Protein AF-A0A9R1K024-F1 (afdb_monomer)

Mean predicted aligned error: 16.35 Å

Sequence (386 aa):
MDSRNSWPEVKRINNYAAFSGCLAMVIRGLGYLVVTWSTVVLLGGFVSLLQKKDFFALTIITFIQIAGVVDNLAGDKWNSAARSASGLNAVAAVFARNRQDSATPSANILRLVVSVKQILGWIVSLLQQAVYIALFLFGAFYVILWGLYSAAGISLLRLKRHDYGDADGDPSKANMNLALDVLYKIVVVQCAILLYRRIINALVEKRLVTEVAEAYGFKGPTVTLVEDYMKETRRGCAKNPSFAKGRNLVTYAVDLMGPDKSPADYASGLTILSTIFGPLCRVKVKPSKFQEQRGIIRYLILYAPSSHIFRLLLVLSNPRSSPYGSERPETQIITSQLRETRKHAANMVLHLADGVSVEQLPQVIQCISSLISTFKEHQRFFFHTQ

pLDDT: mean 70.22, std 18.34, range [30.16, 95.06]

Organism: Triticum aestivum (NCBI:txid4565)

Secondary structure (DSSP, 8-state):
--GGGG-HHIIIIIHHHHHHHHHHHHHHHHHHHHHHHHHHHHHTTGGGTS-HHHHHHHHHHHHHHHHHHHHHHHTTTHHHHHHHHHHHHHHHHHHHHTTSS---SHHHHHHHHHHHHHHHHHHHHHHHHHHHHHHHHHHHHHHHHHHHHHHHHHHHHHHHH--S---SS-HHHHHHHHHHHHHHHHHHHHHHHHHHHHHHHHHHHHHHHHHHHHHHT--GGGHHHHHHHHHHHHHHHHH-GGGGTT--HHHHHHHHTSTTS-HHHHHHHHHHHHHHH--S--------HHHHHHHHHHHHHHSSTT-HHHHHHHHHH-TT--SS-S--S-TTHHHHHHHHHHHHHHHHHHHHGGG--TTTHHHHHHHHHHHHHHHHHHHHHHHT--

Radius of gyration: 31.65 Å; Cα contacts (8 Å, |Δi|>4): 273; chains: 1; bounding box: 96×39×99 Å

Solvent-accessible surface area (backbone atoms only — not comparable to full-atom values): 21482 Å² total; per-residue (Å²): 130,70,78,73,66,71,40,62,50,38,61,46,47,32,49,48,20,22,50,58,6,48,53,45,47,51,44,50,52,46,37,52,49,43,45,51,49,51,46,50,50,57,72,67,68,38,57,86,68,47,43,75,70,54,52,50,52,52,50,54,41,43,51,40,38,51,50,60,60,45,51,79,69,38,75,80,47,54,76,55,56,61,53,53,58,58,55,54,53,54,54,53,53,56,58,59,60,72,65,73,84,75,89,60,77,80,54,48,61,56,47,49,53,52,49,52,53,50,51,52,51,50,52,53,50,50,52,51,51,49,50,53,50,50,52,49,52,53,53,49,50,48,42,70,73,42,29,64,59,51,43,34,50,52,26,52,53,50,68,70,63,69,80,61,65,86,61,86,77,46,68,71,52,48,53,48,48,52,52,51,52,54,42,32,50,51,50,42,52,39,43,50,53,52,49,51,52,53,51,48,54,74,66,44,49,65,52,48,36,51,57,38,22,57,75,49,62,45,58,78,79,55,35,52,60,48,45,51,50,46,52,52,44,30,56,44,4,48,77,39,37,70,57,33,65,90,52,45,73,64,57,49,20,53,60,27,54,38,96,90,46,52,75,66,41,29,53,49,13,51,52,49,47,50,42,67,69,42,76,89,70,87,68,95,62,85,85,50,86,61,55,64,49,48,52,52,53,51,45,64,62,60,63,42,92,78,41,69,62,60,56,48,39,48,44,50,28,24,91,86,52,60,94,62,73,95,80,78,94,71,70,63,69,56,52,51,53,51,47,54,52,27,54,52,32,36,54,48,52,66,71,46,57,87,64,58,58,81,88,53,47,64,61,53,52,52,31,54,50,54,46,55,51,54,51,53,53,49,52,53,58,61,67,71,73,112

Structure (mmCIF, N/CA/C/O backbone):
data_AF-A0A9R1K024-F1
#
_entry.id   AF-A0A9R1K024-F1
#
loop_
_atom_site.group_PDB
_atom_site.id
_atom_site.type_symbol
_atom_site.label_atom_id
_atom_site.label_alt_id
_atom_site.label_comp_id
_atom_site.label_asym_id
_atom_site.label_entity_id
_atom_site.label_seq_id
_atom_site.pdbx_PDB_ins_code
_atom_site.Cartn_x
_atom_site.Cartn_y
_atom_site.Cartn_z
_atom_site.occupancy
_atom_site.B_iso_or_equiv
_atom_site.auth_seq_id
_atom_site.auth_comp_id
_atom_site.auth_asym_id
_atom_site.auth_atom_id
_atom_site.pdbx_PDB_model_num
ATOM 1 N N . MET A 1 1 ? -27.510 -17.975 3.822 1.00 35.00 1 MET A N 1
ATOM 2 C CA . MET A 1 1 ? -26.723 -16.774 3.460 1.00 35.00 1 MET A CA 1
ATOM 3 C C . MET A 1 1 ? -25.984 -16.310 4.705 1.00 35.00 1 MET A C 1
ATOM 5 O O . MET A 1 1 ? -26.636 -16.081 5.712 1.00 35.00 1 MET A O 1
ATOM 9 N N . ASP A 1 2 ? -24.651 -16.277 4.674 1.00 45.34 2 ASP A N 1
ATOM 10 C CA . ASP A 1 2 ? -23.803 -16.012 5.847 1.00 45.34 2 ASP A CA 1
ATOM 11 C C . ASP A 1 2 ? -24.012 -14.565 6.345 1.00 45.34 2 ASP A C 1
ATOM 13 O O . ASP A 1 2 ? -23.659 -13.605 5.655 1.00 45.34 2 ASP A O 1
ATOM 17 N N . SER A 1 3 ? -24.627 -14.397 7.522 1.00 54.44 3 SER A N 1
ATOM 18 C CA . SER A 1 3 ? -24.975 -13.096 8.129 1.00 54.44 3 SER A CA 1
ATOM 19 C C . SER A 1 3 ? -23.756 -12.199 8.393 1.00 54.44 3 SER A C 1
ATOM 21 O O . SER A 1 3 ? -23.897 -11.001 8.626 1.00 54.44 3 SER A O 1
ATOM 23 N N . ARG A 1 4 ? -22.541 -12.755 8.304 1.00 52.28 4 ARG A N 1
ATOM 24 C CA . ARG A 1 4 ? -21.266 -12.031 8.411 1.00 52.28 4 ARG A CA 1
ATOM 25 C C . ARG A 1 4 ? -20.950 -11.154 7.194 1.00 52.28 4 ARG A C 1
ATOM 27 O O . ARG A 1 4 ? -20.269 -10.144 7.336 1.00 52.28 4 ARG A O 1
ATOM 34 N N . ASN A 1 5 ? -21.484 -11.473 6.013 1.00 59.19 5 ASN A N 1
ATOM 35 C CA . ASN A 1 5 ? -21.229 -10.701 4.785 1.00 59.19 5 ASN A CA 1
ATOM 36 C C . ASN A 1 5 ? -22.064 -9.414 4.682 1.00 59.19 5 ASN A C 1
ATOM 38 O O . ASN A 1 5 ? -21.904 -8.645 3.733 1.00 59.19 5 ASN A O 1
ATOM 42 N N . SER A 1 6 ? -22.979 -9.173 5.625 1.00 68.25 6 SER A N 1
ATOM 43 C CA . SER A 1 6 ? -23.885 -8.025 5.579 1.00 68.25 6 SER A CA 1
ATOM 44 C C . SER A 1 6 ? -23.377 -6.794 6.332 1.00 68.25 6 SER A C 1
ATOM 46 O O . SER A 1 6 ? -24.047 -5.763 6.303 1.00 68.25 6 SER A O 1
ATOM 48 N N . TRP A 1 7 ? -22.233 -6.888 7.016 1.00 81.69 7 TRP A N 1
ATOM 49 C CA . TRP A 1 7 ? -21.731 -5.821 7.880 1.00 81.69 7 TRP A CA 1
ATOM 50 C C . TRP A 1 7 ? -21.220 -4.635 7.035 1.00 81.69 7 TRP A C 1
ATOM 52 O O . TRP A 1 7 ? -20.558 -4.869 6.014 1.00 81.69 7 TRP A O 1
ATOM 62 N N . PRO A 1 8 ? -21.510 -3.371 7.414 1.00 85.25 8 PRO A N 1
ATOM 63 C CA . PRO A 1 8 ? -21.099 -2.177 6.671 1.00 85.25 8 PRO A CA 1
ATOM 64 C C . PRO A 1 8 ? -19.617 -2.153 6.295 1.00 85.25 8 PRO A C 1
ATOM 66 O O . PRO A 1 8 ? -19.281 -1.920 5.134 1.00 85.25 8 PRO A O 1
ATOM 69 N N . GLU A 1 9 ? -18.731 -2.431 7.250 1.00 88.06 9 GLU A N 1
ATOM 70 C CA . GLU A 1 9 ? -17.287 -2.435 7.044 1.00 88.06 9 GLU A CA 1
ATOM 71 C C . GLU A 1 9 ? -16.840 -3.593 6.152 1.00 88.06 9 GLU A C 1
ATOM 73 O O . GLU A 1 9 ? -15.965 -3.406 5.313 1.00 88.06 9 GLU A O 1
ATOM 78 N N . VAL A 1 10 ? -17.488 -4.758 6.248 1.00 89.06 10 VAL A N 1
ATOM 79 C CA . VAL A 1 10 ? -17.161 -5.913 5.402 1.00 89.06 10 VAL A CA 1
ATOM 80 C C . VAL A 1 10 ? -17.541 -5.609 3.954 1.00 89.06 10 VAL A C 1
ATOM 82 O O . VAL A 1 10 ? -16.735 -5.774 3.038 1.00 89.06 10 VAL A O 1
ATOM 85 N N . LYS A 1 11 ? -18.755 -5.086 3.742 1.00 88.81 11 LYS A N 1
ATOM 86 C CA . LYS A 1 11 ? -19.269 -4.769 2.407 1.00 88.81 11 LYS A CA 1
ATOM 87 C C . LYS A 1 11 ? -18.516 -3.616 1.742 1.00 88.81 11 LYS A C 1
ATOM 89 O O . LYS A 1 11 ? -18.334 -3.652 0.525 1.00 88.81 11 LYS A O 1
ATOM 94 N N . ARG A 1 12 ? -18.124 -2.600 2.518 1.00 90.31 12 ARG A N 1
ATOM 95 C CA . ARG A 1 12 ? -17.487 -1.372 2.022 1.00 90.31 12 ARG A CA 1
ATOM 96 C C . ARG A 1 12 ? -15.967 -1.419 2.155 1.00 90.31 12 ARG A C 1
ATOM 98 O O . ARG A 1 12 ? -15.281 -1.557 1.148 1.00 90.31 12 ARG A O 1
ATOM 105 N N . ILE A 1 13 ? -15.448 -1.327 3.379 1.00 94.31 13 ILE A N 1
ATOM 106 C CA . ILE A 1 13 ? -14.010 -1.199 3.659 1.00 94.31 13 ILE A CA 1
ATOM 107 C C . ILE A 1 13 ? -13.247 -2.454 3.229 1.00 94.31 13 ILE A C 1
ATOM 109 O O . ILE A 1 13 ? -12.270 -2.337 2.496 1.00 94.31 13 ILE A O 1
ATOM 113 N N . ASN A 1 14 ? -13.689 -3.650 3.620 1.00 93.75 14 ASN A N 1
ATOM 114 C CA . ASN A 1 14 ? -12.906 -4.873 3.410 1.00 93.75 14 ASN A CA 1
ATOM 115 C C . ASN A 1 14 ? -12.879 -5.292 1.945 1.00 93.75 14 ASN A C 1
ATOM 117 O O . ASN A 1 14 ? -11.811 -5.599 1.422 1.00 93.75 14 ASN A O 1
ATOM 121 N N . ASN A 1 15 ? -14.026 -5.247 1.263 1.00 92.62 15 ASN A N 1
ATOM 122 C CA . ASN A 1 15 ? -14.085 -5.500 -0.177 1.00 92.62 15 ASN A CA 1
ATOM 123 C C . ASN A 1 15 ? -13.234 -4.495 -0.962 1.00 92.62 15 ASN A C 1
ATOM 125 O O . ASN A 1 15 ? -12.497 -4.885 -1.868 1.00 92.62 15 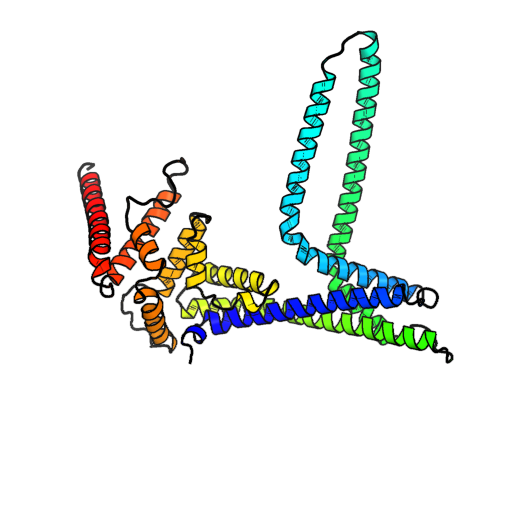ASN A O 1
ATOM 129 N N . TYR A 1 16 ? -13.283 -3.211 -0.593 1.00 93.69 16 TYR A N 1
ATOM 130 C CA . TYR A 1 16 ? -12.438 -2.189 -1.204 1.00 93.69 16 TYR A CA 1
ATOM 131 C C . TYR A 1 16 ? -10.947 -2.428 -0.933 1.00 93.69 16 TYR A C 1
ATOM 133 O O . TYR A 1 16 ? -10.127 -2.356 -1.850 1.00 93.69 16 TYR A O 1
ATOM 141 N N . ALA A 1 17 ? -10.581 -2.739 0.311 1.00 94.00 17 ALA A N 1
ATOM 142 C CA . ALA A 1 17 ? -9.210 -3.033 0.704 1.00 94.00 17 ALA A CA 1
ATOM 143 C C . ALA A 1 17 ? -8.669 -4.259 -0.045 1.00 94.00 17 ALA A C 1
ATOM 145 O O . ALA A 1 17 ? -7.552 -4.204 -0.560 1.00 94.00 17 ALA A O 1
ATOM 146 N N . ALA A 1 18 ? -9.473 -5.318 -0.176 1.00 94.06 18 ALA A N 1
ATOM 147 C CA . ALA A 1 18 ? -9.140 -6.508 -0.951 1.00 94.06 18 ALA A CA 1
ATOM 148 C C . ALA A 1 18 ? -8.947 -6.173 -2.436 1.00 94.06 18 ALA A C 1
ATOM 150 O O . ALA A 1 18 ? -7.930 -6.547 -3.014 1.00 94.06 18 ALA A O 1
ATOM 151 N N . PHE A 1 19 ? -9.852 -5.394 -3.038 1.00 93.81 19 PHE A N 1
ATOM 152 C CA . PHE A 1 19 ? -9.721 -4.926 -4.421 1.00 93.81 19 PHE A CA 1
ATOM 153 C C . PHE A 1 19 ? -8.447 -4.092 -4.639 1.00 93.81 19 PHE A C 1
ATOM 155 O O . PHE A 1 19 ? -7.646 -4.393 -5.525 1.00 93.81 19 PHE A O 1
ATOM 162 N N . SER A 1 20 ? -8.203 -3.086 -3.793 1.00 91.44 20 SER A N 1
ATOM 163 C CA . SER A 1 20 ? -6.980 -2.270 -3.829 1.00 91.44 20 SER A CA 1
ATOM 164 C C . SER A 1 20 ? -5.721 -3.116 -3.587 1.00 91.44 20 SER A C 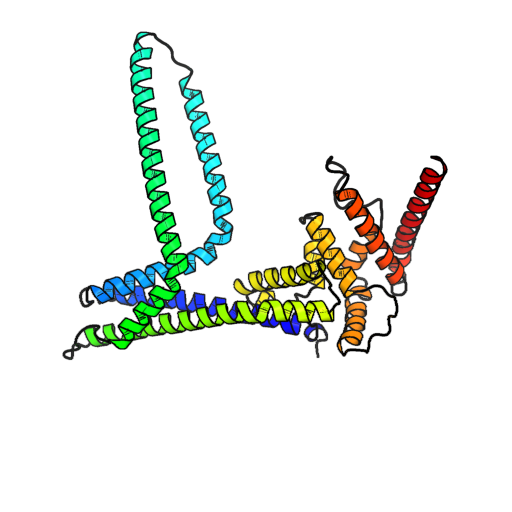1
ATOM 166 O O . SER A 1 20 ? -4.657 -2.817 -4.136 1.00 91.44 20 SER A O 1
ATOM 168 N N . GLY A 1 21 ? -5.834 -4.188 -2.797 1.00 90.94 21 GLY A N 1
ATOM 169 C CA . GLY A 1 21 ? -4.806 -5.209 -2.599 1.00 90.94 21 GLY A CA 1
ATOM 170 C C . GLY A 1 21 ? -4.531 -6.031 -3.858 1.00 90.94 21 GLY A C 1
ATOM 171 O O . GLY A 1 21 ? -3.374 -6.168 -4.250 1.00 90.94 21 GLY A O 1
ATOM 172 N N . CYS A 1 22 ? -5.570 -6.499 -4.555 1.00 92.44 22 CYS A N 1
ATOM 173 C CA . CYS A 1 22 ? -5.443 -7.195 -5.838 1.00 92.44 22 CYS A CA 1
ATOM 174 C C . CYS A 1 22 ? -4.750 -6.320 -6.885 1.00 92.44 22 CYS A C 1
ATOM 176 O O . CYS A 1 22 ? -3.802 -6.775 -7.524 1.00 92.44 22 CYS A O 1
ATOM 178 N N . LEU A 1 23 ? -5.139 -5.044 -6.999 1.00 92.75 23 LEU A N 1
ATOM 179 C CA . LEU A 1 23 ? -4.441 -4.088 -7.865 1.00 92.75 23 LEU A CA 1
ATOM 180 C C . LEU A 1 23 ? -2.954 -3.985 -7.495 1.00 92.75 23 LEU A C 1
ATOM 182 O O . LEU A 1 23 ? -2.104 -3.982 -8.379 1.00 92.75 23 LEU A O 1
ATOM 186 N N . ALA A 1 24 ? -2.621 -3.951 -6.198 1.00 89.81 24 ALA A N 1
ATOM 187 C CA . ALA A 1 24 ? -1.233 -3.951 -5.730 1.00 89.81 24 ALA A CA 1
ATOM 188 C C . ALA A 1 24 ? -0.448 -5.171 -6.223 1.00 89.81 24 ALA A C 1
ATOM 190 O O . ALA A 1 24 ? 0.695 -5.031 -6.651 1.00 89.81 24 ALA A O 1
ATOM 191 N N . MET A 1 25 ? -1.051 -6.360 -6.156 1.00 90.25 25 MET A N 1
ATOM 192 C CA . MET A 1 25 ? -0.411 -7.591 -6.617 1.00 90.25 25 MET A CA 1
ATOM 193 C C . MET A 1 25 ? -0.214 -7.598 -8.129 1.00 90.25 25 MET A C 1
ATOM 195 O O . MET A 1 25 ? 0.881 -7.923 -8.575 1.00 90.25 25 MET A O 1
ATOM 199 N N . VAL A 1 26 ? -1.218 -7.173 -8.904 1.00 91.69 26 VAL A N 1
ATOM 200 C CA . VAL A 1 26 ? -1.102 -7.049 -10.367 1.00 91.69 26 VAL A CA 1
ATOM 201 C C . VAL A 1 26 ? 0.040 -6.106 -10.734 1.00 91.69 26 VAL A C 1
ATOM 203 O O . VAL A 1 26 ? 0.884 -6.457 -11.548 1.00 91.69 26 VAL A O 1
ATOM 206 N N . ILE A 1 27 ? 0.131 -4.946 -10.080 1.00 90.50 27 ILE A N 1
ATOM 207 C CA . ILE A 1 27 ? 1.216 -3.983 -10.305 1.00 90.50 27 ILE A CA 1
ATOM 208 C C . ILE A 1 27 ? 2.592 -4.604 -10.031 1.00 90.50 27 ILE A C 1
ATOM 210 O O . ILE A 1 27 ? 3.523 -4.368 -10.801 1.00 90.50 27 ILE A O 1
ATOM 214 N N . ARG A 1 28 ? 2.740 -5.382 -8.949 1.00 88.94 28 ARG A N 1
ATOM 215 C CA . ARG A 1 28 ? 4.006 -6.069 -8.635 1.00 88.94 28 ARG A CA 1
ATOM 216 C C . ARG A 1 28 ? 4.320 -7.161 -9.650 1.00 88.94 28 ARG A C 1
ATOM 218 O O . ARG A 1 28 ? 5.454 -7.235 -10.103 1.00 88.94 28 ARG A O 1
ATOM 225 N N . GLY A 1 29 ? 3.324 -7.960 -10.032 1.00 91.19 29 GLY A N 1
ATOM 226 C CA . GLY A 1 29 ? 3.456 -8.987 -11.065 1.00 91.19 29 GLY A CA 1
ATOM 227 C C . GLY A 1 29 ? 3.912 -8.401 -12.400 1.00 91.19 29 GLY A C 1
ATOM 228 O O . GLY A 1 29 ? 4.869 -8.896 -12.984 1.00 91.19 29 GLY A O 1
ATOM 229 N N . LEU A 1 30 ? 3.300 -7.293 -12.831 1.00 92.44 30 LEU A N 1
ATOM 230 C CA . LEU A 1 30 ? 3.728 -6.554 -14.020 1.00 92.44 30 LEU A CA 1
ATOM 231 C C . LEU A 1 30 ? 5.144 -5.989 -13.859 1.00 92.44 30 LEU A C 1
ATOM 233 O O . LEU A 1 30 ? 5.918 -6.064 -14.799 1.00 92.44 30 LEU A O 1
ATOM 237 N N . GLY A 1 31 ? 5.517 -5.488 -12.678 1.00 90.56 31 GLY A N 1
ATOM 238 C CA . GLY A 1 31 ? 6.879 -5.008 -12.416 1.00 90.56 31 GLY A CA 1
ATOM 239 C C . GLY A 1 31 ? 7.933 -6.107 -12.562 1.00 90.56 31 GLY A C 1
ATOM 240 O O . GLY A 1 31 ? 8.928 -5.909 -13.256 1.00 90.56 31 GLY A O 1
ATOM 241 N N . TYR A 1 32 ? 7.688 -7.290 -11.988 1.00 91.19 32 TYR A N 1
ATOM 242 C CA . TYR A 1 32 ? 8.544 -8.461 -12.205 1.00 91.19 32 TYR A CA 1
ATOM 243 C C . TYR A 1 32 ? 8.598 -8.849 -13.678 1.00 91.19 32 TYR A C 1
ATOM 245 O O . TYR A 1 32 ? 9.679 -9.092 -14.201 1.00 91.19 32 TYR A O 1
ATOM 253 N N . LEU A 1 33 ? 7.450 -8.838 -14.357 1.00 93.50 33 LEU A N 1
ATOM 254 C CA . LEU A 1 33 ? 7.364 -9.148 -15.776 1.00 93.50 33 LEU A CA 1
ATOM 255 C C . LEU A 1 33 ? 8.201 -8.170 -16.616 1.00 93.50 33 LEU A C 1
ATOM 257 O O . LEU A 1 33 ? 8.952 -8.623 -17.470 1.00 93.50 33 LEU A O 1
ATOM 261 N N . VAL A 1 34 ? 8.148 -6.859 -16.344 1.00 92.88 34 VAL A N 1
ATOM 262 C CA . VAL A 1 34 ? 9.001 -5.858 -17.013 1.00 92.88 34 VAL A CA 1
ATOM 263 C C . VAL A 1 34 ? 10.476 -6.161 -16.777 1.00 92.88 34 VAL A C 1
ATOM 265 O O . VAL A 1 34 ? 11.241 -6.171 -17.733 1.00 92.88 34 VAL A O 1
ATOM 268 N N . VAL A 1 35 ? 10.883 -6.448 -15.536 1.00 91.19 35 VAL A N 1
ATOM 269 C CA . VAL A 1 35 ? 12.283 -6.786 -15.226 1.00 91.19 35 VAL A CA 1
ATOM 270 C C . VAL A 1 35 ? 12.720 -8.044 -15.980 1.00 91.19 35 VAL A C 1
ATOM 272 O O . VAL A 1 35 ? 13.783 -8.045 -16.596 1.00 91.19 35 VAL A O 1
ATOM 275 N N . THR A 1 36 ? 11.894 -9.092 -16.005 1.00 91.44 36 THR A N 1
ATOM 276 C CA . THR A 1 36 ? 12.186 -10.317 -16.758 1.00 91.44 36 THR A CA 1
ATOM 277 C C . THR A 1 36 ? 12.282 -10.044 -18.260 1.00 91.44 36 THR A C 1
ATOM 279 O O . THR A 1 36 ? 13.257 -10.456 -18.885 1.00 91.44 36 THR A O 1
ATOM 282 N N . TRP A 1 37 ? 11.351 -9.293 -18.852 1.00 90.62 37 TRP A N 1
ATOM 283 C CA . TRP A 1 37 ? 11.432 -8.922 -20.270 1.00 90.62 37 TRP A CA 1
ATOM 284 C C . TRP A 1 37 ? 12.666 -8.077 -20.583 1.00 90.62 37 TRP A C 1
ATOM 286 O O . TRP A 1 37 ? 13.338 -8.348 -21.575 1.00 90.62 37 TRP A O 1
ATOM 296 N N . SER A 1 38 ? 13.032 -7.126 -19.719 1.00 90.88 38 SER A N 1
ATOM 297 C CA . SER A 1 38 ? 14.291 -6.385 -19.843 1.00 90.88 38 SER A CA 1
ATOM 298 C C . SER A 1 38 ? 15.492 -7.328 -19.867 1.00 90.88 38 SER A C 1
ATOM 300 O O . SER A 1 38 ? 16.378 -7.164 -20.701 1.00 90.88 38 SER A O 1
ATOM 302 N N . THR A 1 39 ? 15.526 -8.342 -18.994 1.00 90.06 39 THR A N 1
ATOM 303 C CA . THR A 1 39 ? 16.613 -9.333 -19.005 1.00 90.06 39 THR A CA 1
ATOM 304 C C . THR A 1 39 ? 16.611 -10.188 -20.266 1.00 90.06 39 THR A C 1
ATOM 306 O O . THR A 1 39 ? 17.681 -10.430 -20.803 1.00 90.06 39 THR A O 1
ATOM 309 N N . VAL A 1 40 ? 15.449 -10.587 -20.795 1.00 89.56 40 VAL A N 1
ATOM 310 C CA . VAL A 1 40 ? 15.362 -11.316 -22.073 1.00 89.56 40 VAL A CA 1
ATOM 311 C C . VAL A 1 40 ? 15.907 -10.464 -23.217 1.00 89.56 40 VAL A C 1
ATOM 313 O O . VAL A 1 40 ? 16.669 -10.963 -24.037 1.00 89.56 40 VAL A O 1
ATOM 316 N N . VAL A 1 41 ? 15.583 -9.170 -23.249 1.00 88.00 41 VAL A N 1
ATOM 317 C CA . VAL A 1 41 ? 16.097 -8.248 -24.269 1.00 88.00 41 VAL A CA 1
ATOM 318 C C . VAL A 1 41 ? 17.615 -8.059 -24.136 1.00 88.00 41 VAL A C 1
ATOM 320 O O . VAL A 1 41 ? 18.329 -8.072 -25.136 1.00 88.00 41 VAL A O 1
ATOM 323 N N . LEU A 1 42 ? 18.129 -7.923 -22.910 1.00 86.75 42 LEU A N 1
ATOM 324 C CA . LEU A 1 42 ? 19.556 -7.698 -22.664 1.00 86.75 42 LEU A CA 1
ATOM 325 C C . LEU A 1 42 ? 20.418 -8.966 -22.820 1.00 86.75 42 LEU A C 1
ATOM 327 O O . LEU A 1 42 ? 21.527 -8.895 -23.336 1.00 86.75 42 LEU A O 1
ATOM 331 N N . LEU A 1 43 ? 19.942 -10.130 -22.378 1.00 85.12 43 LEU A N 1
ATOM 332 C CA . LEU A 1 43 ? 20.695 -11.389 -22.452 1.00 85.12 43 LEU A CA 1
ATOM 333 C C . LEU A 1 43 ? 20.428 -12.157 -23.751 1.00 85.12 43 LEU A C 1
ATOM 335 O O . LEU A 1 43 ? 21.254 -12.973 -24.147 1.00 85.12 43 LEU A O 1
ATOM 339 N N . GLY A 1 44 ? 19.318 -11.888 -24.441 1.00 78.75 44 GLY A N 1
ATOM 340 C CA . GLY A 1 44 ? 18.920 -12.557 -25.685 1.00 78.75 44 GLY A CA 1
ATOM 341 C C . GLY A 1 44 ? 19.738 -12.170 -26.921 1.00 78.75 44 GLY A C 1
ATOM 342 O O . GLY A 1 44 ? 19.294 -12.412 -28.036 1.00 78.75 44 GLY A O 1
ATOM 343 N N . GLY A 1 45 ? 20.903 -11.540 -26.746 1.00 76.56 45 GLY A N 1
ATOM 344 C CA . GLY A 1 45 ? 21.800 -11.159 -27.842 1.00 76.56 45 GLY A CA 1
ATOM 345 C C . GLY A 1 45 ? 21.403 -9.886 -28.597 1.00 76.56 45 GLY A C 1
ATOM 346 O O . GLY A 1 45 ? 22.113 -9.491 -29.515 1.00 76.56 45 GLY A O 1
ATOM 347 N N . PHE A 1 46 ? 20.326 -9.197 -28.201 1.00 78.31 46 PHE A N 1
ATOM 348 C CA . PHE A 1 46 ? 19.857 -7.982 -28.883 1.00 78.31 46 PHE A CA 1
ATOM 349 C C . PHE A 1 46 ? 20.633 -6.712 -28.506 1.00 78.31 46 PHE A C 1
ATOM 351 O O . PHE A 1 46 ? 20.450 -5.671 -29.130 1.00 78.31 46 PHE A O 1
ATOM 358 N N . VAL A 1 47 ? 21.516 -6.765 -27.504 1.00 81.19 47 VAL A N 1
ATOM 359 C CA . VAL A 1 47 ? 22.272 -5.593 -27.014 1.00 81.19 47 VAL A CA 1
ATOM 360 C C . VAL A 1 47 ? 23.118 -4.940 -28.102 1.00 81.19 47 VAL A C 1
ATOM 362 O O . VAL A 1 47 ? 23.223 -3.719 -28.129 1.00 81.19 47 VAL A O 1
ATOM 365 N N . SER A 1 48 ? 23.684 -5.727 -29.016 1.00 78.88 48 SER A N 1
ATOM 366 C CA . SER A 1 48 ? 24.456 -5.216 -30.154 1.00 78.88 48 SER A CA 1
ATOM 367 C C . SER A 1 48 ? 23.585 -4.588 -31.249 1.00 78.88 48 SER A C 1
ATOM 369 O O . SER A 1 48 ? 24.091 -3.795 -32.039 1.00 78.88 48 SER A O 1
ATOM 371 N N . LEU A 1 49 ? 22.289 -4.918 -31.290 1.00 80.25 49 LEU A N 1
ATOM 372 C CA . LEU A 1 49 ? 21.307 -4.398 -32.250 1.00 80.25 49 LEU A CA 1
ATOM 373 C C . LEU A 1 49 ? 20.536 -3.182 -31.709 1.00 80.25 49 LEU A C 1
ATOM 375 O O . LEU A 1 49 ? 19.969 -2.407 -32.479 1.00 80.25 49 LEU A O 1
ATOM 379 N N . LEU A 1 50 ? 20.524 -3.005 -30.387 1.00 82.19 50 LEU A N 1
ATOM 380 C CA . LEU A 1 50 ? 19.853 -1.914 -29.690 1.00 82.19 50 LEU A CA 1
ATOM 381 C C . LEU A 1 50 ? 20.489 -0.558 -30.008 1.00 82.19 50 LEU A C 1
ATOM 383 O O . LEU A 1 50 ? 21.685 -0.334 -29.815 1.00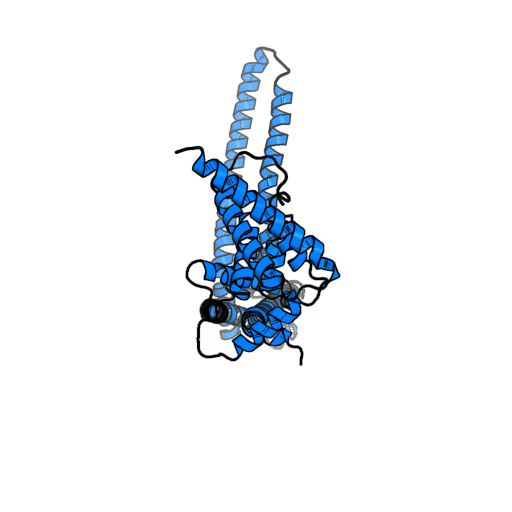 82.19 50 LEU A O 1
ATOM 387 N N . GLN A 1 51 ? 19.662 0.413 -30.395 1.00 84.44 51 GLN A N 1
ATOM 388 C CA . GLN A 1 51 ? 20.124 1.794 -30.497 1.00 84.44 51 GLN A CA 1
ATOM 389 C C . GLN A 1 51 ? 20.439 2.359 -29.104 1.00 84.44 51 GLN A C 1
ATOM 391 O O . GLN A 1 51 ? 19.778 2.048 -28.112 1.00 84.44 51 GLN A O 1
ATOM 396 N N . LYS A 1 52 ? 21.402 3.287 -29.026 1.00 84.81 52 LYS A N 1
ATOM 397 C CA . LYS A 1 52 ? 21.834 3.912 -27.758 1.00 84.81 52 LYS A CA 1
ATOM 398 C C . LYS A 1 52 ? 20.669 4.499 -26.943 1.00 84.81 52 LYS A C 1
ATOM 400 O O . LYS A 1 52 ? 20.660 4.411 -25.717 1.00 84.81 52 LYS A O 1
ATOM 405 N N . LYS A 1 53 ? 19.673 5.077 -27.622 1.00 83.94 53 LYS A N 1
ATOM 406 C CA . LYS A 1 53 ? 18.457 5.637 -27.007 1.00 83.94 53 LYS A CA 1
ATOM 407 C C . LYS A 1 53 ? 17.559 4.564 -26.369 1.00 83.94 53 LYS A C 1
ATOM 409 O O . LYS A 1 53 ? 17.006 4.804 -25.299 1.00 83.94 53 LYS A O 1
ATOM 414 N N . ASP A 1 54 ? 17.448 3.391 -26.989 1.00 85.44 54 ASP A N 1
ATOM 415 C CA . ASP A 1 54 ? 16.640 2.268 -26.504 1.00 85.44 54 ASP A CA 1
ATOM 416 C C . ASP A 1 54 ? 17.289 1.578 -25.320 1.00 85.44 54 ASP A C 1
ATOM 418 O O . ASP A 1 54 ? 16.632 1.314 -24.314 1.00 85.44 54 ASP A O 1
ATOM 422 N N . PHE A 1 55 ? 18.603 1.378 -25.408 1.00 87.38 55 PHE A N 1
ATOM 423 C CA . PHE A 1 55 ? 19.390 0.856 -24.300 1.00 87.38 55 PHE A CA 1
ATOM 424 C C . PHE A 1 55 ? 19.230 1.729 -23.048 1.00 87.38 55 PHE A C 1
ATOM 426 O O . PHE A 1 55 ? 18.980 1.229 -21.948 1.00 87.38 55 PHE A O 1
ATOM 433 N N . PHE A 1 56 ? 19.309 3.053 -23.215 1.00 85.50 56 PHE A N 1
ATOM 434 C CA . PHE A 1 56 ? 19.142 3.994 -22.112 1.00 85.50 56 PHE A CA 1
ATOM 435 C C . PHE A 1 56 ? 17.715 3.986 -21.543 1.00 85.50 56 PHE A C 1
ATOM 437 O O . PHE A 1 56 ? 17.538 3.936 -20.325 1.00 85.50 56 PHE A O 1
ATOM 444 N N . ALA A 1 57 ? 16.695 3.965 -22.409 1.00 87.12 57 ALA A N 1
ATOM 445 C CA . ALA A 1 57 ? 15.295 3.862 -22.000 1.00 87.12 57 ALA A CA 1
ATOM 446 C C . ALA A 1 57 ? 15.029 2.589 -21.181 1.00 87.12 57 ALA A C 1
ATOM 448 O O . ALA A 1 57 ? 14.439 2.655 -20.101 1.00 87.12 57 ALA A O 1
ATOM 449 N N . LEU A 1 58 ? 15.507 1.441 -21.666 1.00 89.44 58 LEU A N 1
ATOM 450 C CA . LEU A 1 58 ? 15.350 0.150 -21.004 1.00 89.44 58 LEU A CA 1
ATOM 451 C C . LEU A 1 58 ? 16.085 0.112 -19.660 1.00 89.44 58 LEU A C 1
ATOM 453 O O . LEU A 1 58 ? 15.531 -0.373 -18.675 1.00 89.44 58 LEU A O 1
ATOM 457 N N . THR A 1 59 ? 17.286 0.692 -19.583 1.00 87.88 59 THR A N 1
ATOM 458 C CA . THR A 1 59 ? 18.055 0.801 -18.333 1.00 87.88 59 THR A CA 1
ATOM 459 C C . THR A 1 59 ? 17.306 1.623 -17.284 1.00 87.88 59 THR A C 1
ATOM 461 O O . THR A 1 59 ? 17.128 1.162 -16.156 1.00 87.88 59 THR A O 1
ATOM 464 N N . ILE A 1 60 ? 16.806 2.808 -17.655 1.00 86.25 60 ILE A N 1
ATOM 465 C CA . ILE A 1 60 ? 16.044 3.675 -16.745 1.00 86.25 60 ILE A CA 1
ATOM 466 C C . ILE A 1 60 ? 14.787 2.968 -16.243 1.00 86.25 60 ILE A C 1
ATOM 468 O O . ILE A 1 60 ? 14.546 2.930 -15.037 1.00 86.25 60 ILE A O 1
ATOM 472 N N . ILE A 1 61 ? 13.998 2.392 -17.154 1.00 88.94 61 ILE A N 1
ATOM 473 C CA . ILE A 1 61 ? 12.769 1.677 -16.796 1.00 88.94 61 ILE A CA 1
ATOM 474 C C . ILE A 1 61 ? 13.098 0.534 -15.838 1.00 88.94 61 ILE A C 1
ATOM 476 O O . ILE A 1 61 ? 12.471 0.419 -14.791 1.00 88.94 61 ILE A O 1
ATOM 480 N N . THR A 1 62 ? 14.113 -0.272 -16.145 1.00 89.44 62 THR A N 1
ATOM 481 C CA . THR A 1 62 ? 14.499 -1.416 -15.309 1.00 89.44 62 THR A CA 1
ATOM 482 C C . THR A 1 62 ? 14.933 -0.968 -13.915 1.00 89.44 62 THR A C 1
ATOM 484 O O . THR A 1 62 ? 14.503 -1.557 -12.926 1.00 89.44 62 THR A O 1
ATOM 487 N N . PHE A 1 63 ? 15.706 0.115 -13.809 1.00 85.62 63 PHE A N 1
ATOM 488 C CA . PHE A 1 63 ? 16.117 0.668 -12.519 1.00 85.62 63 PHE A CA 1
ATOM 489 C C . PHE A 1 63 ? 14.920 1.150 -11.686 1.00 85.62 63 PHE A C 1
ATOM 491 O O . PHE A 1 63 ? 14.815 0.816 -10.506 1.00 85.62 63 PHE A O 1
ATOM 498 N N . ILE A 1 64 ? 13.975 1.866 -12.310 1.00 84.69 64 ILE A N 1
ATOM 499 C CA . ILE A 1 64 ? 12.730 2.314 -11.665 1.00 84.69 64 ILE A CA 1
ATOM 500 C C . ILE A 1 64 ? 11.913 1.114 -11.162 1.00 84.69 64 ILE A C 1
ATOM 502 O O . ILE A 1 64 ? 11.404 1.140 -10.040 1.00 84.69 64 ILE A O 1
ATOM 506 N N . GLN A 1 65 ? 11.798 0.050 -11.963 1.00 86.25 65 GLN A N 1
ATOM 507 C CA . GLN A 1 65 ? 11.045 -1.151 -11.586 1.00 86.25 65 GLN A CA 1
ATOM 508 C C . GLN A 1 65 ? 11.705 -1.900 -10.427 1.00 86.25 65 GLN A C 1
ATOM 510 O O . GLN A 1 65 ? 11.017 -2.285 -9.483 1.00 86.25 65 GLN A O 1
ATOM 515 N N . ILE A 1 66 ? 13.033 -2.059 -10.455 1.00 83.38 66 ILE A N 1
ATOM 516 C CA . ILE A 1 66 ? 13.790 -2.688 -9.365 1.00 83.38 66 ILE A CA 1
ATOM 517 C C . ILE A 1 66 ? 13.605 -1.894 -8.069 1.00 83.38 66 ILE A C 1
ATOM 519 O O . ILE A 1 66 ? 13.280 -2.488 -7.042 1.00 83.38 66 ILE A O 1
ATOM 523 N N . ALA A 1 67 ? 13.727 -0.564 -8.112 1.00 75.62 67 ALA A N 1
ATOM 524 C CA . ALA A 1 67 ? 13.501 0.286 -6.944 1.00 75.62 67 ALA A CA 1
ATOM 525 C C . ALA A 1 67 ? 12.075 0.120 -6.381 1.00 75.62 67 ALA A C 1
ATOM 527 O O . ALA A 1 67 ? 11.907 -0.150 -5.194 1.00 75.62 67 ALA A O 1
ATOM 528 N N . GLY A 1 68 ? 11.045 0.164 -7.235 1.00 69.88 68 GLY A N 1
ATOM 529 C CA . GLY A 1 68 ? 9.651 -0.002 -6.807 1.00 69.88 68 GLY A CA 1
ATOM 530 C C . GLY A 1 68 ? 9.318 -1.397 -6.252 1.00 69.88 68 GLY A C 1
ATOM 531 O O . GLY A 1 68 ? 8.489 -1.533 -5.345 1.00 69.88 68 GLY A O 1
ATOM 532 N N . VAL A 1 69 ? 9.964 -2.450 -6.759 1.00 67.62 69 VAL A N 1
ATOM 533 C CA . VAL A 1 69 ? 9.863 -3.811 -6.207 1.00 67.62 69 VAL A CA 1
ATOM 534 C C . VAL A 1 69 ? 10.535 -3.887 -4.830 1.00 67.62 69 VAL A C 1
ATOM 536 O O . VAL A 1 69 ? 9.957 -4.457 -3.901 1.00 67.62 69 VAL A O 1
ATOM 539 N N . VAL A 1 70 ? 11.711 -3.273 -4.675 1.00 53.25 70 VAL A N 1
ATOM 540 C CA . VAL A 1 70 ? 12.505 -3.292 -3.436 1.00 53.25 70 VAL A CA 1
ATOM 541 C C . VAL A 1 70 ? 11.891 -2.427 -2.330 1.00 53.25 70 VAL A C 1
ATOM 543 O O . VAL A 1 70 ? 11.886 -2.860 -1.180 1.00 53.25 70 VAL A O 1
ATOM 546 N N . ASP A 1 71 ? 11.285 -1.277 -2.632 1.00 56.16 71 ASP A N 1
ATOM 547 C CA . ASP A 1 71 ? 10.626 -0.421 -1.627 1.00 56.16 71 ASP A CA 1
ATOM 548 C C . ASP A 1 71 ? 9.487 -1.144 -0.890 1.00 56.16 71 ASP A C 1
ATOM 550 O O . ASP A 1 71 ? 9.316 -1.003 0.324 1.00 56.16 71 ASP A O 1
ATOM 554 N N . ASN A 1 72 ? 8.749 -2.010 -1.593 1.00 51.69 72 ASN A N 1
ATOM 555 C CA . ASN A 1 72 ? 7.724 -2.868 -0.990 1.00 51.69 72 ASN A CA 1
ATOM 556 C C . ASN A 1 72 ? 8.303 -3.932 -0.034 1.00 51.69 72 ASN A C 1
ATOM 558 O O . ASN A 1 72 ? 7.571 -4.464 0.800 1.00 51.69 72 ASN A O 1
ATOM 562 N N . LEU A 1 73 ? 9.593 -4.250 -0.165 1.00 37.59 73 LEU A N 1
ATOM 563 C CA . LEU A 1 73 ? 10.334 -5.197 0.669 1.00 37.59 73 LEU A CA 1
ATOM 564 C C . 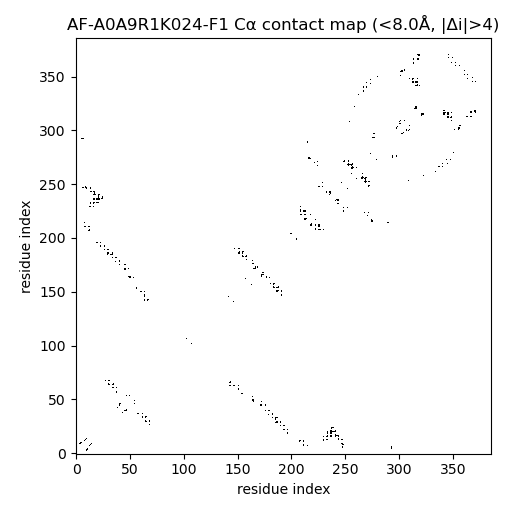LEU A 1 73 ? 11.100 -4.495 1.809 1.00 37.59 73 LEU A C 1
ATOM 566 O O . LEU A 1 73 ? 11.424 -5.123 2.818 1.00 37.59 73 LEU A O 1
ATOM 570 N N . ALA A 1 74 ? 11.410 -3.206 1.644 1.00 40.91 74 ALA A N 1
ATOM 571 C CA . ALA A 1 74 ? 12.329 -2.456 2.496 1.00 40.91 74 ALA A CA 1
ATOM 572 C C . ALA A 1 74 ? 11.651 -1.609 3.586 1.00 40.91 74 ALA A C 1
ATOM 574 O O . ALA A 1 74 ? 12.317 -1.266 4.562 1.00 40.91 74 ALA A O 1
ATOM 575 N N . GLY A 1 75 ? 10.349 -1.307 3.474 1.00 44.72 75 GLY A N 1
ATOM 576 C CA . GLY A 1 75 ? 9.632 -0.439 4.427 1.00 44.72 75 GLY A CA 1
ATOM 577 C C . GLY A 1 75 ? 9.753 -0.856 5.902 1.00 44.72 75 GLY A C 1
ATOM 578 O O . GLY A 1 75 ? 9.904 -0.001 6.768 1.00 44.72 75 GLY A O 1
ATOM 579 N N . ASP A 1 76 ? 9.802 -2.163 6.180 1.00 48.66 76 ASP A N 1
ATOM 580 C CA . ASP A 1 76 ? 9.948 -2.700 7.543 1.00 48.66 76 ASP A CA 1
ATOM 581 C C . ASP A 1 76 ? 11.438 -2.866 7.960 1.00 48.66 76 ASP A C 1
ATOM 583 O O . ASP A 1 76 ? 11.750 -3.050 9.137 1.00 48.66 76 ASP A O 1
ATOM 587 N N . LYS A 1 77 ? 12.388 -2.781 7.010 1.00 47.44 77 LYS A N 1
ATOM 588 C CA . LYS A 1 77 ? 13.820 -3.092 7.211 1.00 47.44 77 LYS A CA 1
ATOM 589 C C . LYS A 1 77 ? 14.689 -1.883 7.572 1.00 47.44 77 LYS A C 1
ATOM 591 O O . LYS A 1 77 ? 15.706 -2.065 8.242 1.00 47.44 77 LYS A O 1
ATOM 596 N N . TRP A 1 78 ? 14.309 -0.654 7.224 1.00 46.47 78 TRP A N 1
ATOM 597 C CA . TRP A 1 78 ? 15.123 0.536 7.541 1.00 46.47 78 TRP A CA 1
ATOM 598 C C . TRP A 1 78 ? 15.281 0.789 9.052 1.00 46.47 78 TRP A C 1
ATOM 600 O O . TRP A 1 78 ? 16.366 1.164 9.498 1.00 46.47 78 TRP A O 1
ATOM 610 N N . ASN A 1 79 ? 14.275 0.448 9.869 1.00 49.66 79 ASN A N 1
ATOM 611 C CA . ASN A 1 79 ? 14.383 0.498 11.338 1.00 49.66 79 ASN A CA 1
ATOM 612 C C . ASN A 1 79 ? 15.440 -0.469 11.907 1.00 49.66 79 ASN A C 1
ATOM 614 O O . ASN A 1 79 ? 15.939 -0.262 13.013 1.00 49.66 79 ASN A O 1
ATOM 618 N N . SER A 1 80 ? 15.800 -1.520 11.163 1.00 47.66 80 SER A N 1
ATOM 619 C CA . SER A 1 80 ? 16.885 -2.436 11.533 1.00 47.66 80 SER A CA 1
ATOM 620 C C . SER A 1 80 ? 18.258 -1.942 11.064 1.00 47.66 80 SER A C 1
ATOM 622 O O . SER A 1 80 ? 19.236 -2.109 11.789 1.00 47.66 80 SER A O 1
ATOM 624 N N . ALA A 1 81 ? 18.330 -1.233 9.929 1.00 45.44 81 ALA A N 1
ATOM 625 C CA . ALA A 1 81 ? 19.558 -0.594 9.450 1.00 45.44 81 ALA A CA 1
ATOM 626 C C . ALA A 1 81 ? 20.037 0.520 10.401 1.00 45.44 81 ALA A C 1
ATOM 628 O O . ALA A 1 81 ? 21.234 0.641 10.656 1.00 45.44 81 ALA A O 1
ATOM 629 N N . ALA A 1 82 ? 19.108 1.252 11.027 1.00 49.44 82 ALA A N 1
ATOM 630 C CA . ALA A 1 82 ? 19.423 2.237 12.064 1.00 49.44 82 ALA A CA 1
ATOM 631 C C . ALA A 1 82 ? 20.112 1.625 13.308 1.00 49.44 82 ALA A C 1
ATOM 633 O O . ALA A 1 82 ? 20.926 2.290 13.945 1.00 49.44 82 ALA A O 1
ATOM 634 N N . ARG A 1 83 ? 19.868 0.341 13.630 1.00 45.19 83 ARG A N 1
ATOM 635 C CA . ARG A 1 83 ? 20.575 -0.363 14.723 1.00 45.19 83 ARG A CA 1
ATOM 636 C C . ARG A 1 83 ? 22.004 -0.762 14.354 1.00 45.19 83 ARG A C 1
ATOM 638 O O . ARG A 1 83 ? 22.829 -0.933 15.242 1.00 45.19 83 ARG A O 1
ATOM 645 N N . SER A 1 84 ? 22.337 -0.859 13.067 1.00 43.94 84 SER A N 1
ATOM 646 C CA . SER A 1 84 ? 23.711 -1.153 12.633 1.00 43.94 84 SER A CA 1
ATOM 647 C C . SER A 1 84 ? 24.693 -0.043 13.033 1.00 43.94 84 SER A C 1
ATOM 649 O O . SER A 1 84 ? 25.867 -0.320 13.277 1.00 43.94 84 SER A O 1
ATOM 651 N N . ALA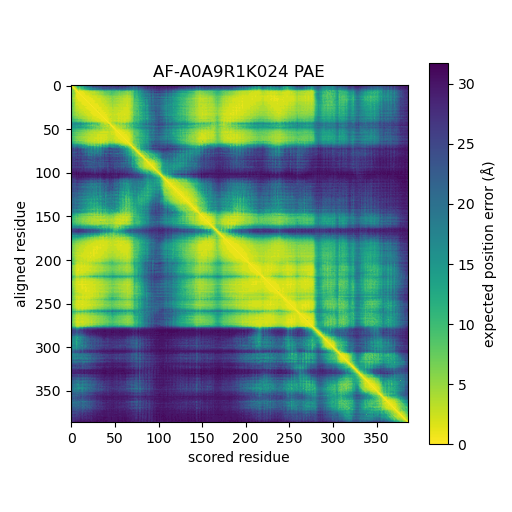 A 1 85 ? 24.216 1.200 13.161 1.00 51.00 85 ALA A N 1
ATOM 652 C CA . ALA A 1 85 ? 25.025 2.327 13.620 1.00 51.00 85 ALA A CA 1
ATOM 653 C C . ALA A 1 85 ? 25.462 2.181 15.093 1.00 51.00 85 ALA A C 1
ATOM 655 O O . ALA A 1 85 ? 26.561 2.606 15.447 1.00 51.00 85 ALA A O 1
ATOM 656 N N . SER A 1 86 ? 24.668 1.514 15.947 1.00 53.34 86 SER A N 1
ATOM 657 C CA . SER A 1 86 ? 25.066 1.258 17.340 1.00 53.34 86 SER A CA 1
ATOM 658 C C . SER A 1 86 ? 26.154 0.184 17.449 1.00 53.34 86 SER A C 1
ATOM 660 O O . SER A 1 86 ? 26.972 0.237 18.365 1.00 53.34 86 SER A O 1
ATOM 662 N N . GLY A 1 87 ? 26.209 -0.761 16.502 1.00 52.69 87 GLY A N 1
ATOM 663 C CA . GLY A 1 87 ? 27.263 -1.779 16.427 1.00 52.69 87 GLY A CA 1
ATOM 664 C C . GLY A 1 87 ? 28.634 -1.198 16.068 1.00 52.69 87 GLY A C 1
ATOM 665 O O . GLY A 1 87 ? 29.643 -1.598 16.643 1.00 52.69 87 GLY A O 1
ATOM 666 N N . LEU A 1 88 ? 28.674 -0.195 15.184 1.00 53.72 88 LEU A N 1
ATOM 667 C CA . LEU A 1 88 ? 29.918 0.482 14.799 1.00 53.72 88 LEU A CA 1
ATOM 668 C C . LEU A 1 88 ? 30.518 1.290 15.966 1.00 53.72 88 LEU A C 1
ATOM 670 O O . LEU A 1 88 ? 31.733 1.280 16.166 1.00 53.72 88 LEU A O 1
ATOM 674 N N . ASN A 1 89 ? 29.665 1.901 16.797 1.00 54.16 89 ASN A N 1
ATOM 675 C CA . ASN A 1 89 ? 30.082 2.583 18.029 1.00 54.16 89 ASN A CA 1
ATOM 676 C C . ASN A 1 89 ? 30.684 1.617 19.065 1.00 54.16 89 ASN A C 1
ATOM 678 O O . ASN A 1 89 ? 31.644 1.971 19.749 1.00 54.16 89 ASN A O 1
ATOM 682 N N . ALA A 1 90 ? 30.173 0.384 19.157 1.00 57.50 90 ALA A N 1
ATOM 683 C CA . ALA A 1 90 ? 30.725 -0.635 20.050 1.00 57.50 90 ALA A CA 1
ATOM 684 C C . ALA A 1 90 ? 32.126 -1.099 19.607 1.00 57.50 90 ALA A C 1
ATOM 686 O O . ALA A 1 90 ? 33.015 -1.258 20.442 1.00 57.50 90 ALA A O 1
ATOM 687 N N . VAL A 1 91 ? 32.360 -1.246 18.298 1.00 57.06 91 VAL A N 1
ATOM 688 C CA . VAL A 1 91 ? 33.686 -1.588 17.746 1.00 57.06 91 VAL A CA 1
ATOM 689 C C . VAL A 1 91 ? 34.686 -0.447 17.963 1.00 57.06 91 VAL A C 1
ATOM 691 O O . VAL A 1 91 ? 35.820 -0.692 18.377 1.00 57.06 91 VAL A O 1
ATOM 694 N N . ALA A 1 92 ? 34.264 0.807 17.768 1.00 54.75 92 ALA A N 1
ATOM 695 C CA . ALA A 1 92 ? 35.101 1.978 18.034 1.00 54.75 92 ALA A CA 1
ATOM 696 C C . ALA A 1 92 ? 35.533 2.069 19.513 1.00 54.75 92 ALA A C 1
ATOM 698 O O . ALA A 1 92 ? 36.689 2.389 19.799 1.00 54.75 92 ALA A O 1
ATOM 699 N N . ALA A 1 93 ? 34.645 1.717 20.450 1.00 58.34 93 ALA A N 1
ATOM 700 C CA . ALA A 1 93 ? 34.951 1.687 21.882 1.00 58.34 93 ALA A CA 1
ATOM 701 C C . ALA A 1 93 ? 36.009 0.626 22.256 1.00 58.34 93 ALA A C 1
ATOM 703 O O . ALA A 1 93 ? 36.841 0.870 23.131 1.00 58.34 93 ALA A O 1
ATOM 704 N N . VAL A 1 94 ? 36.035 -0.524 21.569 1.00 61.75 94 VAL A N 1
ATOM 705 C CA . VAL A 1 94 ? 37.045 -1.581 21.784 1.00 61.75 94 VAL A CA 1
ATOM 706 C C . VAL A 1 94 ? 38.434 -1.129 21.321 1.00 61.75 94 VAL A C 1
ATOM 708 O O . VAL A 1 94 ? 39.417 -1.310 22.040 1.00 61.75 94 VAL A O 1
ATOM 711 N N . PHE A 1 95 ? 38.528 -0.475 20.160 1.00 55.03 95 PHE A N 1
ATOM 712 C CA . PHE A 1 95 ? 39.805 0.045 19.655 1.00 55.03 95 PHE A CA 1
ATOM 713 C C . PHE A 1 95 ? 40.336 1.236 20.465 1.00 55.03 95 PHE A C 1
ATOM 715 O O . PHE A 1 95 ? 41.552 1.381 20.600 1.00 55.03 95 PHE A O 1
ATOM 722 N N . ALA A 1 96 ? 39.453 2.062 21.036 1.00 56.59 96 ALA A N 1
ATOM 723 C CA . ALA A 1 96 ? 39.850 3.133 21.949 1.00 56.59 96 ALA A CA 1
ATOM 724 C C . ALA A 1 96 ? 40.485 2.581 23.240 1.00 56.59 96 ALA A C 1
ATOM 726 O O . ALA A 1 96 ? 41.471 3.134 23.721 1.00 56.59 96 ALA A O 1
ATOM 727 N N . ARG A 1 97 ? 39.977 1.452 23.752 1.00 48.00 97 ARG A N 1
ATOM 728 C CA . ARG A 1 97 ? 40.458 0.817 24.988 1.00 48.00 97 ARG A CA 1
ATOM 729 C C . ARG A 1 97 ? 41.862 0.214 24.855 1.00 48.00 97 ARG A C 1
ATOM 731 O O . ARG A 1 97 ? 42.659 0.348 25.772 1.00 48.00 97 ARG A O 1
ATOM 738 N N . ASN A 1 98 ? 42.202 -0.362 23.699 1.00 49.16 98 ASN A N 1
ATOM 739 C CA . ASN A 1 98 ? 43.528 -0.956 23.453 1.00 49.16 98 ASN A CA 1
ATOM 740 C C . ASN A 1 98 ? 44.661 0.070 23.255 1.00 49.16 98 ASN A C 1
ATOM 742 O O . ASN A 1 98 ? 45.828 -0.310 23.183 1.00 49.16 98 ASN A O 1
ATOM 746 N N . ARG A 1 99 ? 44.352 1.367 23.127 1.00 47.12 99 ARG A N 1
ATOM 747 C CA . ARG A 1 99 ? 45.348 2.411 22.830 1.00 47.12 99 ARG A CA 1
ATOM 748 C C . ARG A 1 99 ? 45.979 3.044 24.078 1.00 47.12 99 ARG A C 1
ATOM 750 O O . ARG A 1 99 ? 46.928 3.812 23.932 1.00 47.12 99 ARG A O 1
ATOM 757 N N . GLN A 1 100 ? 45.467 2.731 25.271 1.00 46.38 100 GLN A N 1
ATOM 758 C CA . GLN A 1 100 ? 45.848 3.364 26.540 1.00 46.38 100 GLN A CA 1
ATOM 759 C C . GLN A 1 100 ? 47.127 2.764 27.182 1.00 46.38 100 GLN A C 1
ATOM 761 O O . GLN A 1 100 ? 47.737 3.420 28.019 1.00 46.38 100 GLN A O 1
ATOM 766 N N . ASP A 1 101 ? 47.584 1.577 26.759 1.00 48.72 101 ASP A N 1
ATOM 767 C CA . ASP A 1 101 ? 48.535 0.746 27.534 1.00 48.72 101 ASP A CA 1
ATOM 768 C C . ASP A 1 101 ? 50.029 0.842 27.151 1.00 48.72 101 ASP A C 1
ATOM 770 O O . ASP A 1 101 ? 50.833 0.009 27.562 1.00 48.72 101 ASP A O 1
ATOM 774 N N . SER A 1 102 ? 50.477 1.843 26.387 1.00 50.31 102 SER A N 1
ATOM 775 C CA . SER A 1 102 ? 51.913 1.953 26.050 1.00 50.31 102 SER A CA 1
ATOM 776 C C . SER A 1 102 ? 52.414 3.391 26.150 1.00 50.31 102 SER A C 1
ATOM 778 O O . SER A 1 102 ? 51.836 4.281 25.538 1.00 50.31 102 SER A O 1
ATOM 780 N N . ALA A 1 103 ? 53.478 3.672 26.912 1.00 46.75 103 ALA A N 1
ATOM 781 C CA . ALA A 1 103 ? 54.013 5.031 27.064 1.00 46.75 103 ALA A CA 1
ATOM 782 C C . ALA A 1 103 ? 55.553 5.086 27.063 1.00 46.75 103 ALA A C 1
ATOM 784 O O . ALA A 1 103 ? 56.186 4.560 27.970 1.00 46.75 103 ALA A O 1
ATOM 785 N N . THR A 1 104 ? 56.142 5.799 26.086 1.00 51.22 104 THR A N 1
ATOM 786 C CA . THR A 1 104 ? 57.498 6.396 26.143 1.00 51.22 104 THR A CA 1
ATOM 787 C C . THR A 1 104 ? 57.539 7.770 25.423 1.00 51.22 104 THR A C 1
ATOM 789 O O . THR A 1 104 ? 56.701 8.017 24.548 1.00 51.22 104 THR A O 1
ATOM 792 N N . PRO A 1 105 ? 58.471 8.694 25.763 1.00 50.50 105 PRO A N 1
ATOM 793 C CA . PRO A 1 105 ? 58.357 10.131 25.439 1.00 50.50 105 PRO A CA 1
ATOM 794 C C . PRO A 1 105 ? 58.640 10.539 23.979 1.00 50.50 105 PRO A C 1
ATOM 796 O O . PRO A 1 105 ? 57.958 11.417 23.456 1.00 50.50 105 PRO A O 1
ATOM 799 N N . SER A 1 106 ? 59.582 9.899 23.274 1.00 53.03 106 SER A N 1
ATOM 800 C CA . SER A 1 106 ? 59.849 10.167 21.841 1.00 53.03 106 SER A CA 1
ATOM 801 C C . SER A 1 106 ? 58.755 9.611 20.921 1.00 53.03 106 SER A C 1
ATOM 803 O O . SER A 1 106 ? 58.537 10.104 19.814 1.00 53.03 106 SER A O 1
ATOM 805 N N . ALA A 1 107 ? 57.983 8.645 21.419 1.00 56.31 107 ALA A N 1
ATOM 806 C CA . ALA A 1 107 ? 56.796 8.129 20.761 1.00 56.31 107 ALA A CA 1
ATOM 807 C C . ALA A 1 107 ? 55.600 9.093 20.855 1.00 56.31 107 ALA A C 1
ATOM 809 O O . ALA A 1 107 ? 54.601 8.850 20.187 1.00 56.31 107 ALA A O 1
ATOM 810 N N . ASN A 1 108 ? 55.647 10.168 21.654 1.00 61.03 108 ASN A N 1
ATOM 811 C CA . ASN A 1 108 ? 54.499 11.066 21.850 1.00 61.03 108 ASN A CA 1
ATOM 812 C C . ASN A 1 108 ? 54.257 11.987 20.647 1.00 61.03 108 ASN A C 1
ATOM 814 O O . ASN A 1 108 ? 53.116 12.135 20.219 1.00 61.03 108 ASN A O 1
ATOM 818 N N . ILE A 1 109 ? 55.317 12.547 20.054 1.00 65.25 109 ILE A N 1
ATOM 819 C CA . ILE A 1 109 ? 55.204 13.414 18.867 1.00 65.25 109 ILE A CA 1
ATOM 820 C C . ILE A 1 109 ? 54.816 12.579 17.644 1.00 65.25 109 ILE A C 1
ATOM 822 O O . ILE A 1 109 ? 53.886 12.934 16.923 1.00 65.25 109 ILE A O 1
ATOM 826 N N . LEU A 1 110 ? 55.460 11.422 17.450 1.00 61.03 110 LEU A N 1
ATOM 827 C CA . LEU A 1 110 ? 55.099 10.497 16.374 1.00 61.03 110 LEU A CA 1
ATOM 828 C C . LEU A 1 110 ? 53.656 9.993 16.534 1.00 61.03 110 LEU A C 1
ATOM 830 O O . LEU A 1 110 ? 52.911 9.970 15.557 1.00 61.03 110 LEU A O 1
ATOM 834 N N . ARG A 1 111 ? 53.215 9.669 17.759 1.00 60.81 111 ARG A N 1
ATOM 835 C CA . ARG A 1 111 ? 51.814 9.307 18.032 1.00 60.81 111 ARG A CA 1
ATOM 836 C C . ARG A 1 111 ? 50.852 10.450 17.778 1.00 60.81 111 ARG A C 1
ATOM 838 O O . ARG A 1 111 ? 49.775 10.178 17.257 1.00 60.81 111 ARG A O 1
ATOM 845 N N . LEU A 1 112 ? 51.209 11.691 18.097 1.00 67.62 112 LEU A N 1
ATOM 846 C CA . LEU A 1 112 ? 50.369 12.850 17.803 1.00 67.62 112 LEU A CA 1
ATOM 847 C C . LEU A 1 112 ? 50.208 13.019 16.290 1.00 67.62 112 LEU A C 1
ATOM 849 O O . LEU A 1 112 ? 49.086 13.099 15.803 1.00 67.62 112 LEU A O 1
ATOM 853 N N . VAL A 1 113 ? 51.308 12.968 15.536 1.00 70.31 113 VAL A N 1
ATOM 854 C CA . VAL A 1 113 ? 51.294 13.092 14.071 1.00 70.31 113 VAL A CA 1
ATOM 855 C C . VAL A 1 113 ? 50.508 11.949 13.420 1.00 70.31 113 VAL A C 1
ATOM 857 O O . VAL A 1 113 ? 49.678 12.197 12.545 1.00 70.31 113 VAL A O 1
ATOM 860 N N . VAL A 1 114 ? 50.707 10.703 13.865 1.00 68.56 114 VAL A N 1
ATOM 861 C CA . VAL A 1 114 ? 49.952 9.536 13.375 1.00 68.56 114 VAL A CA 1
ATOM 862 C C . VAL A 1 114 ? 48.471 9.647 13.741 1.00 68.56 114 VAL A C 1
ATOM 864 O O . VAL A 1 114 ? 47.616 9.378 12.903 1.00 68.56 114 VAL A O 1
ATOM 867 N N . SER A 1 115 ? 48.142 10.101 14.952 1.00 66.31 115 SER A N 1
ATOM 868 C CA . SER A 1 115 ? 46.753 10.266 15.398 1.00 66.31 115 SER A CA 1
ATOM 869 C C . SER A 1 115 ? 46.038 11.380 14.640 1.00 66.31 115 SER A C 1
ATOM 871 O O . SER A 1 115 ? 44.908 11.176 14.209 1.00 66.31 115 SER A O 1
ATOM 873 N N . VAL A 1 116 ? 46.700 12.515 14.397 1.00 75.75 116 VAL A N 1
ATOM 874 C CA . VAL A 1 116 ? 46.160 13.623 13.593 1.00 75.75 116 VAL A CA 1
ATOM 875 C C . VAL A 1 116 ? 45.939 13.183 12.146 1.00 75.75 116 VAL A C 1
ATOM 877 O O . VAL A 1 116 ? 44.864 13.428 11.605 1.00 75.75 116 VAL A O 1
ATOM 880 N N . LYS A 1 117 ? 46.893 12.464 11.533 1.00 70.25 117 LYS A N 1
ATOM 881 C CA . LYS A 1 117 ? 46.710 11.892 10.186 1.00 70.25 117 LYS A CA 1
ATOM 882 C C . LYS A 1 117 ? 45.549 10.900 10.134 1.00 70.25 117 LYS A C 1
ATOM 884 O O . LYS A 1 117 ? 44.766 10.940 9.188 1.00 70.25 117 LYS A O 1
ATOM 889 N N . GLN A 1 118 ? 45.404 10.050 11.152 1.00 69.31 118 GLN A N 1
ATOM 890 C CA . GLN A 1 118 ? 44.293 9.104 11.236 1.00 69.31 118 GLN A CA 1
ATOM 891 C C . GLN A 1 118 ? 42.953 9.842 11.344 1.00 69.31 118 GLN A C 1
ATOM 893 O O . GLN A 1 118 ? 42.030 9.523 10.606 1.00 69.31 118 GLN A O 1
ATOM 898 N N . ILE A 1 119 ? 42.849 10.841 12.228 1.00 77.56 119 ILE A N 1
ATOM 899 C CA . ILE A 1 119 ? 41.632 11.641 12.434 1.00 77.56 119 ILE A CA 1
ATOM 900 C C . ILE A 1 119 ? 41.265 12.396 11.156 1.00 77.56 119 ILE A C 1
ATOM 902 O O . ILE A 1 119 ? 40.110 12.366 10.744 1.00 77.56 119 ILE A O 1
ATOM 906 N N . LEU A 1 120 ? 42.242 13.012 10.486 1.00 74.75 120 LEU A N 1
ATOM 907 C CA . LEU A 1 120 ? 42.013 13.710 9.224 1.00 74.75 120 LEU A CA 1
ATOM 908 C C . LEU A 1 120 ? 41.532 12.746 8.128 1.00 74.75 120 LEU A C 1
ATOM 910 O O . LEU A 1 120 ? 40.577 13.055 7.423 1.00 74.75 120 LEU A O 1
ATOM 914 N N . GLY A 1 121 ? 42.124 11.550 8.037 1.00 71.88 121 GLY A N 1
ATOM 915 C CA . GLY A 1 121 ? 41.666 10.492 7.132 1.00 71.88 121 GLY A CA 1
ATOM 916 C C . GLY A 1 121 ? 40.242 10.012 7.437 1.00 71.88 121 GLY A C 1
ATOM 917 O O . GLY A 1 121 ? 39.444 9.838 6.518 1.00 71.88 121 GLY A O 1
ATOM 918 N N . TRP A 1 122 ? 39.887 9.866 8.717 1.00 79.56 122 TRP A N 1
ATOM 919 C CA . TRP A 1 122 ? 38.518 9.558 9.148 1.00 79.56 122 TRP A CA 1
ATOM 920 C C . TRP A 1 122 ? 37.533 10.661 8.756 1.00 79.56 122 TRP A C 1
ATOM 922 O O . TRP A 1 122 ? 36.466 10.353 8.238 1.00 79.56 122 TRP A O 1
ATOM 932 N N . ILE A 1 123 ? 37.891 11.933 8.949 1.00 78.12 123 ILE A N 1
ATOM 933 C CA . ILE A 1 123 ? 37.049 13.079 8.574 1.00 78.12 123 ILE A CA 1
ATOM 934 C C . ILE A 1 123 ? 36.819 13.108 7.059 1.00 78.12 123 ILE A C 1
ATOM 936 O O . ILE A 1 123 ? 35.679 13.249 6.622 1.00 78.12 123 ILE A O 1
ATOM 940 N N . VAL A 1 124 ? 37.872 12.925 6.255 1.00 76.56 124 VAL A N 1
ATOM 941 C CA . VAL A 1 124 ? 37.767 12.884 4.786 1.00 76.56 124 VAL A CA 1
ATOM 942 C C . VAL A 1 124 ? 36.906 11.705 4.327 1.00 76.56 124 VAL A C 1
ATOM 944 O O . VAL A 1 124 ? 36.030 11.881 3.484 1.00 76.56 124 VAL A O 1
ATOM 947 N N . SER A 1 125 ? 37.093 10.523 4.920 1.00 67.88 125 SER A N 1
ATOM 948 C CA . SER A 1 125 ? 36.288 9.333 4.620 1.00 67.88 125 SER A CA 1
ATOM 949 C C . SER A 1 125 ? 34.812 9.523 4.993 1.00 67.88 125 SER A C 1
ATOM 951 O O . SER A 1 125 ? 33.927 9.206 4.201 1.00 67.88 125 SER A O 1
ATOM 953 N N . LEU A 1 126 ? 34.523 10.122 6.153 1.00 81.44 126 LEU A N 1
ATOM 954 C CA . LEU A 1 126 ? 33.156 10.443 6.574 1.00 81.44 126 LEU A CA 1
ATOM 955 C C . LEU A 1 126 ? 32.500 11.477 5.657 1.00 81.44 126 LEU A C 1
ATOM 957 O O . LEU A 1 126 ? 31.333 11.320 5.304 1.00 81.44 126 LEU A O 1
ATOM 961 N N . LEU A 1 127 ? 33.244 12.503 5.239 1.00 82.31 127 LEU A N 1
ATOM 962 C CA . LEU A 1 127 ? 32.761 13.504 4.291 1.00 82.31 127 LEU A CA 1
ATOM 963 C C . LEU A 1 127 ? 32.445 12.866 2.931 1.00 82.31 127 LEU A C 1
ATOM 965 O O . LEU A 1 127 ? 31.383 13.113 2.364 1.00 82.31 127 LEU A O 1
ATOM 969 N N . GLN A 1 128 ? 33.322 11.991 2.438 1.00 73.81 128 GLN A N 1
ATOM 970 C CA . GLN A 1 128 ? 33.110 11.245 1.200 1.00 73.81 128 GLN A CA 1
ATOM 971 C C . GLN A 1 128 ? 31.897 10.303 1.299 1.00 73.81 128 GLN A C 1
ATOM 973 O O . GLN A 1 128 ? 31.054 10.285 0.401 1.00 73.81 128 GLN A O 1
ATOM 978 N N . GLN A 1 129 ? 31.744 9.585 2.415 1.00 74.56 129 GLN A N 1
ATOM 979 C CA . GLN A 1 129 ? 30.582 8.734 2.676 1.00 74.56 129 GLN A CA 1
ATOM 980 C C . GLN A 1 129 ? 29.284 9.554 2.734 1.00 74.56 129 GLN A C 1
ATOM 982 O O . GLN A 1 129 ? 28.271 9.142 2.169 1.00 74.56 129 GLN A O 1
ATOM 987 N N . ALA A 1 130 ? 29.308 10.731 3.366 1.00 78.94 130 ALA A N 1
ATOM 988 C CA . ALA A 1 130 ? 28.161 11.632 3.445 1.00 78.94 130 ALA A CA 1
ATOM 989 C C . ALA A 1 130 ? 27.740 12.149 2.062 1.00 78.94 130 ALA A C 1
ATOM 991 O O . ALA A 1 130 ? 26.547 12.184 1.766 1.00 78.94 130 ALA A O 1
ATOM 992 N N . VAL A 1 131 ? 28.696 12.481 1.188 1.00 80.56 131 VAL A N 1
ATOM 993 C CA . VAL A 1 131 ? 28.417 12.883 -0.200 1.00 80.56 131 VAL A CA 1
ATOM 994 C C . VAL A 1 131 ? 27.808 11.729 -0.999 1.00 80.56 131 VAL A C 1
ATOM 996 O O . VAL A 1 131 ? 26.815 11.938 -1.694 1.00 80.56 131 VAL A O 1
ATOM 999 N N . TYR A 1 132 ? 28.328 10.502 -0.871 1.00 73.56 132 TYR A N 1
ATOM 1000 C CA . TYR A 1 132 ? 27.726 9.338 -1.533 1.00 73.56 132 TYR A CA 1
ATOM 1001 C C . TYR A 1 132 ? 26.309 9.058 -1.043 1.00 73.56 132 TYR A C 1
ATOM 1003 O O . TYR A 1 132 ? 25.427 8.791 -1.856 1.00 73.56 132 TYR A O 1
ATOM 1011 N N . ILE A 1 133 ? 26.071 9.166 0.265 1.00 76.06 133 ILE A N 1
ATOM 1012 C CA . ILE A 1 133 ? 24.732 9.028 0.841 1.00 76.06 133 ILE A CA 1
ATOM 1013 C C . ILE A 1 133 ? 23.818 10.138 0.316 1.00 76.06 133 ILE A C 1
ATOM 1015 O O . ILE A 1 133 ? 22.706 9.844 -0.103 1.00 76.06 133 ILE A O 1
ATOM 1019 N N . ALA A 1 134 ? 24.273 11.391 0.268 1.00 76.25 134 ALA A N 1
ATOM 1020 C CA . ALA A 1 134 ? 23.479 12.507 -0.241 1.00 76.25 134 ALA A CA 1
ATOM 1021 C C . ALA A 1 134 ? 23.109 12.329 -1.724 1.00 76.25 134 ALA A C 1
ATOM 1023 O O . ALA A 1 134 ? 21.946 12.493 -2.090 1.00 76.25 134 ALA A O 1
ATOM 1024 N N . LEU A 1 135 ? 24.064 11.927 -2.569 1.00 73.56 135 LEU A N 1
ATOM 1025 C CA . LEU A 1 135 ? 23.826 11.637 -3.987 1.00 73.56 135 LEU A CA 1
ATOM 1026 C C . LEU A 1 135 ? 22.887 10.441 -4.177 1.00 73.56 135 LEU A C 1
ATOM 1028 O O . LEU A 1 135 ? 21.980 10.494 -5.008 1.00 73.56 135 LEU A O 1
ATOM 1032 N N . PHE A 1 136 ? 23.065 9.386 -3.380 1.00 74.44 136 PHE A N 1
ATOM 1033 C CA . PHE A 1 136 ? 22.193 8.215 -3.393 1.00 74.44 136 PHE A CA 1
ATOM 1034 C C . PHE A 1 136 ? 20.769 8.569 -2.960 1.00 74.44 136 PHE A C 1
ATOM 1036 O O . PHE A 1 136 ? 19.818 8.185 -3.631 1.00 74.44 136 PHE A O 1
ATOM 1043 N N . LEU A 1 137 ? 20.607 9.349 -1.888 1.00 69.81 137 LEU A N 1
ATOM 1044 C CA . LEU A 1 137 ? 19.305 9.802 -1.401 1.00 69.81 137 LEU A CA 1
ATOM 1045 C C . LEU A 1 137 ? 18.617 10.728 -2.404 1.00 69.81 137 LEU A C 1
ATOM 1047 O O . LEU A 1 137 ? 17.417 10.589 -2.615 1.00 69.81 137 LEU A O 1
ATOM 1051 N N . PHE A 1 138 ? 19.352 11.629 -3.059 1.00 68.94 138 PHE A N 1
ATOM 1052 C CA . PHE A 1 138 ? 18.791 12.521 -4.074 1.00 68.94 138 PHE A CA 1
ATOM 1053 C C . PHE A 1 138 ? 18.352 11.756 -5.331 1.00 68.94 138 PHE A C 1
ATOM 1055 O O . PHE A 1 138 ? 17.243 11.954 -5.829 1.00 68.94 138 PHE A O 1
ATOM 1062 N N . GLY A 1 139 ? 19.184 10.824 -5.809 1.00 68.31 139 GLY A N 1
ATOM 1063 C CA . GLY A 1 139 ? 18.848 9.943 -6.927 1.00 68.31 139 GLY A CA 1
ATOM 1064 C C . GLY A 1 139 ? 17.674 9.013 -6.609 1.00 68.31 139 GLY A C 1
ATOM 1065 O O . GLY A 1 139 ? 16.744 8.897 -7.407 1.00 68.31 139 GLY A O 1
ATOM 1066 N N . ALA A 1 140 ? 17.664 8.407 -5.420 1.00 65.62 140 ALA A N 1
ATOM 1067 C CA . ALA A 1 140 ? 16.565 7.572 -4.948 1.00 65.62 140 ALA A CA 1
ATOM 1068 C C . ALA A 1 140 ? 15.272 8.384 -4.798 1.00 65.62 140 ALA A C 1
ATOM 1070 O O . ALA A 1 140 ? 14.227 7.954 -5.274 1.00 65.62 140 ALA A O 1
ATOM 1071 N N . PHE A 1 141 ? 15.335 9.590 -4.228 1.00 66.00 141 PHE A N 1
ATOM 1072 C CA . PHE A 1 141 ? 14.183 10.483 -4.105 1.00 66.00 141 PHE A CA 1
ATOM 1073 C C . PHE A 1 141 ? 13.597 10.847 -5.474 1.00 66.00 141 PHE A C 1
ATOM 1075 O O . PHE A 1 141 ? 12.381 10.772 -5.661 1.00 66.00 141 PHE A O 1
ATOM 1082 N N . TYR A 1 142 ? 14.449 11.175 -6.452 1.00 69.00 142 TYR A N 1
ATOM 1083 C CA . TYR A 1 142 ? 14.015 11.446 -7.822 1.00 69.00 142 TYR A CA 1
ATOM 1084 C C . TYR A 1 142 ? 13.318 10.232 -8.449 1.00 69.00 142 TYR A C 1
ATOM 1086 O O . TYR A 1 142 ? 12.221 10.359 -8.992 1.00 69.00 142 TYR A O 1
ATOM 1094 N N . VAL A 1 143 ? 13.906 9.040 -8.323 1.00 68.94 143 VAL A N 1
ATOM 1095 C CA . VAL A 1 143 ? 13.332 7.791 -8.847 1.00 68.94 143 VAL A CA 1
ATOM 1096 C C . VAL A 1 143 ? 12.015 7.430 -8.148 1.00 68.94 143 VAL A C 1
ATOM 1098 O O . VAL A 1 143 ? 11.075 7.006 -8.813 1.00 68.94 143 VAL A O 1
ATOM 1101 N N . ILE A 1 144 ? 11.889 7.661 -6.842 1.00 64.50 144 ILE A N 1
ATOM 1102 C CA . ILE A 1 144 ? 10.678 7.347 -6.069 1.00 64.50 144 ILE A CA 1
ATOM 1103 C C . ILE A 1 144 ? 9.529 8.314 -6.395 1.00 64.50 144 ILE A C 1
ATOM 1105 O O . ILE A 1 144 ? 8.387 7.879 -6.576 1.00 64.50 144 ILE A O 1
ATOM 1109 N N . LEU A 1 145 ? 9.798 9.623 -6.495 1.00 67.50 145 LEU A N 1
ATOM 1110 C CA . LEU A 1 145 ? 8.755 10.613 -6.799 1.00 67.50 145 LEU A CA 1
ATOM 1111 C C . LEU A 1 145 ? 8.365 10.618 -8.277 1.00 67.50 145 LEU A C 1
ATOM 1113 O O . LEU A 1 145 ? 7.176 10.642 -8.607 1.00 67.50 145 LEU A O 1
ATOM 1117 N N . TRP A 1 146 ? 9.363 10.622 -9.160 1.00 72.94 146 TRP A N 1
ATOM 1118 C CA . TRP A 1 146 ? 9.173 10.875 -10.587 1.00 72.94 146 TRP A CA 1
ATOM 1119 C C . TRP A 1 146 ? 9.247 9.618 -11.447 1.00 72.94 146 TRP A C 1
ATOM 1121 O O . TRP A 1 146 ? 8.813 9.670 -12.596 1.00 72.94 146 TRP A O 1
ATOM 1131 N N . GLY A 1 147 ? 9.709 8.485 -10.907 1.00 77.62 147 GLY A N 1
ATOM 1132 C CA . GLY A 1 147 ? 9.902 7.239 -11.656 1.00 77.62 147 GLY A CA 1
ATOM 1133 C C . GLY A 1 147 ? 8.650 6.750 -12.379 1.00 77.62 147 GLY A C 1
ATOM 1134 O O . GLY A 1 147 ? 8.725 6.311 -13.522 1.00 77.62 147 GLY A O 1
ATOM 1135 N N . LEU A 1 148 ? 7.471 6.896 -11.765 1.00 77.81 148 LEU A N 1
ATOM 1136 C CA . LEU A 1 148 ? 6.207 6.543 -12.419 1.00 77.81 148 LEU A CA 1
ATOM 1137 C C . LEU A 1 148 ? 5.969 7.373 -13.690 1.00 77.81 148 LEU A C 1
ATOM 1139 O O . LEU A 1 148 ? 5.600 6.832 -14.731 1.00 77.81 148 LEU A O 1
ATOM 1143 N N . TYR A 1 149 ? 6.166 8.688 -13.596 1.00 81.50 149 TYR A N 1
ATOM 1144 C CA . TYR A 1 149 ? 5.893 9.614 -14.691 1.00 81.50 149 TYR A CA 1
ATOM 1145 C C . TYR A 1 149 ? 6.954 9.515 -15.788 1.00 81.50 149 TYR A C 1
ATOM 1147 O O . TYR A 1 149 ? 6.612 9.547 -16.970 1.00 81.50 149 TYR A O 1
ATOM 1155 N N . SER A 1 150 ? 8.224 9.335 -15.416 1.00 83.00 150 SER A N 1
ATOM 1156 C CA . SER A 1 150 ? 9.311 9.157 -16.377 1.00 83.00 150 SER A CA 1
ATOM 1157 C C . SER A 1 150 ? 9.198 7.825 -17.120 1.00 83.00 150 SER A C 1
ATOM 1159 O O . SER A 1 150 ? 9.278 7.824 -18.346 1.00 83.00 150 SER A O 1
ATOM 1161 N N . ALA A 1 151 ? 8.915 6.710 -16.435 1.00 86.38 151 ALA A N 1
ATOM 1162 C CA . ALA A 1 151 ? 8.720 5.409 -17.081 1.00 86.38 151 ALA A CA 1
ATOM 1163 C C . ALA A 1 151 ? 7.525 5.418 -18.048 1.00 86.38 151 ALA A C 1
ATOM 1165 O O . ALA A 1 151 ? 7.641 4.926 -19.173 1.00 86.38 151 ALA A O 1
ATOM 1166 N N . ALA A 1 152 ? 6.402 6.028 -17.650 1.00 87.69 152 ALA A N 1
ATOM 1167 C CA . ALA A 1 152 ? 5.231 6.178 -18.511 1.00 87.69 152 ALA A CA 1
ATOM 1168 C C . ALA A 1 152 ? 5.534 7.048 -19.742 1.00 87.69 152 ALA A C 1
ATOM 1170 O O . ALA A 1 152 ? 5.234 6.653 -20.868 1.00 87.69 152 ALA A O 1
ATOM 1171 N N . GLY A 1 153 ? 6.162 8.211 -19.538 1.00 87.06 153 GLY A N 1
ATOM 1172 C CA . GLY A 1 153 ? 6.511 9.139 -20.613 1.00 87.06 153 GLY A CA 1
ATOM 1173 C C . GLY A 1 153 ? 7.490 8.532 -21.616 1.00 87.06 153 GLY A C 1
ATOM 1174 O O . GLY A 1 153 ? 7.242 8.584 -22.818 1.00 87.06 153 GLY A O 1
ATOM 1175 N N . ILE A 1 154 ? 8.563 7.895 -21.133 1.00 89.31 154 ILE A N 1
ATOM 1176 C CA . ILE A 1 154 ? 9.541 7.205 -21.985 1.00 89.31 154 ILE A CA 1
ATOM 1177 C C . ILE A 1 154 ? 8.845 6.107 -22.792 1.00 89.31 154 ILE A C 1
ATOM 1179 O O . ILE A 1 154 ? 8.989 6.075 -24.012 1.00 89.31 154 ILE A O 1
ATOM 1183 N N . SER A 1 155 ? 8.045 5.256 -22.143 1.00 89.75 155 SER A N 1
ATOM 1184 C CA . SER A 1 155 ? 7.371 4.137 -22.815 1.00 89.75 155 SER A CA 1
ATOM 1185 C C . SER A 1 155 ? 6.388 4.614 -23.885 1.00 89.75 155 SER A C 1
ATOM 1187 O O . SER A 1 155 ? 6.404 4.098 -24.996 1.00 89.75 155 SER A O 1
ATOM 1189 N N . LEU A 1 156 ? 5.590 5.651 -23.605 1.00 90.06 156 LEU A N 1
ATOM 1190 C CA . LEU A 1 156 ? 4.675 6.245 -24.587 1.00 90.06 156 LEU A CA 1
ATOM 1191 C C . LEU A 1 156 ? 5.417 6.899 -25.757 1.00 90.06 156 LEU A C 1
ATOM 1193 O O . LEU A 1 156 ? 4.996 6.762 -26.902 1.00 90.06 156 LEU A O 1
ATOM 1197 N N . LEU A 1 157 ? 6.524 7.601 -25.499 1.00 89.25 157 LEU A N 1
ATOM 1198 C CA . LEU A 1 157 ? 7.327 8.222 -26.555 1.00 89.25 157 LEU A CA 1
ATOM 1199 C C . LEU A 1 157 ? 7.984 7.174 -27.454 1.00 89.25 157 LEU A C 1
ATOM 1201 O O . LEU A 1 157 ? 7.978 7.330 -28.676 1.00 89.25 157 LEU A O 1
ATOM 1205 N N . ARG A 1 158 ? 8.527 6.105 -26.861 1.00 87.56 158 ARG A N 1
ATOM 1206 C CA . ARG A 1 158 ? 9.091 4.972 -27.601 1.00 87.56 158 ARG A CA 1
ATOM 1207 C C . ARG A 1 158 ? 8.002 4.267 -28.409 1.00 87.56 158 ARG A C 1
ATOM 1209 O O . ARG A 1 158 ? 8.219 4.029 -29.593 1.00 87.56 158 ARG A O 1
ATOM 1216 N N . LEU A 1 159 ? 6.834 4.003 -27.822 1.00 88.62 159 LEU A N 1
ATOM 1217 C CA . LEU A 1 159 ? 5.688 3.391 -28.505 1.00 88.62 159 LEU A CA 1
ATOM 1218 C C . LEU A 1 159 ? 5.069 4.307 -29.567 1.00 88.62 159 LEU A C 1
ATOM 1220 O O . LEU A 1 159 ? 4.465 3.832 -30.505 1.00 88.62 159 LEU A O 1
ATOM 1224 N N . LYS A 1 160 ? 5.198 5.631 -29.482 1.00 88.38 160 LYS A N 1
ATOM 1225 C CA . LYS A 1 160 ? 4.720 6.511 -30.561 1.00 88.38 160 LYS A CA 1
ATOM 1226 C C . LYS A 1 160 ? 5.667 6.507 -31.758 1.00 88.38 160 LYS A C 1
ATOM 1228 O O . LYS A 1 160 ? 5.207 6.555 -32.893 1.00 88.38 160 LYS A O 1
ATOM 1233 N N . ARG A 1 161 ? 6.979 6.501 -31.508 1.00 84.75 161 ARG A N 1
ATOM 1234 C CA . ARG A 1 161 ? 7.983 6.597 -32.575 1.00 84.75 161 ARG A CA 1
ATOM 1235 C C . ARG A 1 161 ? 8.203 5.276 -33.311 1.00 84.75 161 ARG A C 1
ATOM 1237 O O . ARG A 1 161 ? 8.501 5.337 -34.494 1.00 84.75 161 ARG A O 1
ATOM 1244 N N . HIS A 1 162 ? 8.068 4.127 -32.636 1.00 78.81 162 HIS A N 1
ATOM 1245 C CA . HIS A 1 162 ? 8.320 2.779 -33.190 1.00 78.81 162 HIS A CA 1
ATOM 1246 C C . HIS A 1 162 ? 9.665 2.624 -33.940 1.00 78.81 162 HIS A C 1
ATOM 1248 O O . HIS A 1 162 ? 9.863 1.686 -34.703 1.00 78.81 162 HIS A O 1
ATOM 1254 N N . ASP A 1 163 ? 10.627 3.516 -33.704 1.00 79.00 163 ASP A N 1
ATOM 1255 C CA . ASP A 1 163 ? 11.905 3.594 -34.411 1.00 79.00 163 ASP A CA 1
ATOM 1256 C C . ASP A 1 163 ? 13.007 2.843 -33.641 1.00 79.00 163 ASP A C 1
ATOM 1258 O O . ASP A 1 163 ? 14.031 3.423 -33.257 1.00 79.00 163 ASP A O 1
ATOM 1262 N N . TYR A 1 164 ? 12.757 1.563 -33.352 1.00 74.50 164 TYR A N 1
ATOM 1263 C CA . TYR A 1 164 ? 13.660 0.662 -32.613 1.00 74.50 164 TYR A CA 1
ATOM 1264 C C . TYR A 1 164 ? 14.841 0.162 -33.473 1.00 74.50 164 TYR A C 1
ATOM 1266 O O . TYR A 1 164 ? 15.863 -0.267 -32.942 1.00 74.50 164 TYR A O 1
ATOM 1274 N N . GLY A 1 165 ? 14.723 0.292 -34.800 1.00 65.44 165 GLY A N 1
ATOM 1275 C CA . GLY A 1 165 ? 15.690 -0.129 -35.816 1.00 65.44 165 GLY A CA 1
ATOM 1276 C C . GLY A 1 165 ? 14.952 -0.606 -37.067 1.00 65.44 165 GLY A C 1
ATOM 1277 O O . GLY A 1 165 ? 13.928 -1.278 -36.935 1.00 65.44 165 GLY A O 1
ATOM 1278 N N . ASP A 1 166 ? 15.436 -0.236 -38.257 1.00 60.66 166 ASP A N 1
ATOM 1279 C CA . ASP A 1 166 ? 14.791 -0.636 -39.512 1.00 60.66 166 ASP A CA 1
ATOM 1280 C C . ASP A 1 166 ? 14.949 -2.147 -39.715 1.00 60.66 166 ASP A C 1
ATOM 1282 O O . ASP A 1 166 ? 16.054 -2.706 -39.617 1.00 60.66 166 ASP A O 1
ATOM 1286 N N . ALA A 1 167 ? 13.823 -2.823 -39.912 1.00 60.31 167 ALA A N 1
ATOM 1287 C CA . ALA A 1 167 ? 13.785 -4.255 -40.137 1.00 60.31 167 ALA A CA 1
ATOM 1288 C C . ALA A 1 167 ? 13.930 -4.492 -41.643 1.00 60.31 167 ALA A C 1
ATOM 1290 O O . ALA A 1 167 ? 12.941 -4.747 -42.320 1.00 60.31 167 ALA A O 1
ATOM 1291 N N . ASP A 1 168 ? 15.161 -4.427 -42.159 1.00 60.53 168 ASP A N 1
ATOM 1292 C CA . ASP A 1 168 ? 15.517 -4.758 -43.556 1.00 60.53 168 ASP A CA 1
ATOM 1293 C C . ASP A 1 168 ? 15.311 -6.262 -43.888 1.00 60.53 168 ASP A C 1
ATOM 1295 O O . ASP A 1 168 ? 16.109 -6.888 -44.580 1.00 60.53 168 ASP A O 1
ATOM 1299 N N . GLY A 1 169 ? 14.274 -6.902 -43.340 1.00 62.09 169 GLY A N 1
ATOM 1300 C CA . GLY A 1 169 ? 14.002 -8.335 -43.481 1.00 62.09 169 GLY A CA 1
ATOM 1301 C C . GLY A 1 169 ? 14.802 -9.244 -42.541 1.00 62.09 169 GLY A C 1
ATOM 1302 O O . GLY A 1 169 ? 14.629 -10.458 -42.597 1.00 62.09 169 GLY A O 1
ATOM 1303 N N . ASP A 1 170 ? 15.641 -8.694 -41.656 1.00 70.69 170 ASP A N 1
ATOM 1304 C CA . ASP A 1 170 ? 16.387 -9.478 -40.665 1.00 70.69 170 ASP A CA 1
ATOM 1305 C C . ASP A 1 170 ? 15.455 -9.974 -39.534 1.00 70.69 170 ASP A C 1
ATOM 1307 O O . ASP A 1 170 ? 14.943 -9.159 -38.749 1.00 70.69 170 ASP A O 1
ATOM 1311 N N . PRO A 1 171 ? 15.238 -11.298 -39.398 1.00 70.62 171 PRO A N 1
ATOM 1312 C CA . PRO A 1 171 ? 14.348 -11.855 -38.382 1.00 70.62 171 PRO A CA 1
ATOM 1313 C C . PRO A 1 171 ? 14.815 -11.554 -36.949 1.00 70.62 171 PRO A C 1
ATOM 1315 O O . PRO A 1 171 ? 13.988 -11.477 -36.038 1.00 70.62 171 PRO A O 1
ATOM 1318 N N . SER A 1 172 ? 16.117 -11.335 -36.728 1.00 70.50 172 SER A N 1
ATOM 1319 C CA . SER A 1 172 ? 16.651 -10.994 -35.405 1.00 70.50 172 SER A CA 1
ATOM 1320 C C . SER A 1 172 ? 16.205 -9.598 -34.944 1.00 70.50 172 SER A C 1
ATOM 1322 O O . SER A 1 172 ? 15.801 -9.425 -33.791 1.00 70.50 172 SER A O 1
ATOM 1324 N N . LYS A 1 173 ? 16.162 -8.619 -35.859 1.00 72.81 173 LYS A N 1
ATOM 1325 C CA . LYS A 1 173 ? 15.671 -7.255 -35.593 1.00 72.81 173 LYS A CA 1
ATOM 1326 C C . LYS A 1 173 ? 14.153 -7.204 -35.429 1.00 72.81 173 LYS A C 1
ATOM 1328 O O . LYS A 1 173 ? 13.658 -6.477 -34.570 1.00 72.81 173 LYS A O 1
ATOM 1333 N N . ALA A 1 174 ? 13.411 -8.002 -36.197 1.00 75.44 174 ALA A N 1
ATOM 1334 C CA . ALA A 1 174 ? 11.956 -8.092 -36.060 1.00 75.44 174 ALA A CA 1
ATOM 1335 C C . ALA A 1 174 ? 11.543 -8.592 -34.661 1.00 75.44 174 ALA A C 1
ATOM 1337 O O . ALA A 1 174 ? 10.679 -7.997 -34.012 1.00 75.44 174 ALA A O 1
ATOM 1338 N N . ASN A 1 175 ? 12.219 -9.630 -34.158 1.00 82.06 175 ASN A N 1
ATOM 1339 C CA . ASN A 1 175 ? 11.975 -10.171 -32.819 1.00 82.06 175 ASN A CA 1
ATOM 1340 C C . ASN A 1 175 ? 12.352 -9.179 -31.706 1.00 82.06 175 ASN A C 1
ATOM 1342 O O . ASN A 1 175 ? 11.631 -9.069 -30.713 1.00 82.06 175 ASN A O 1
ATOM 1346 N N . MET A 1 176 ? 13.434 -8.414 -31.885 1.00 84.44 176 MET A N 1
ATOM 1347 C CA . MET A 1 176 ? 13.816 -7.338 -30.965 1.00 84.44 176 MET A CA 1
ATOM 1348 C C . MET A 1 176 ? 12.737 -6.250 -30.881 1.00 84.44 176 MET A C 1
ATOM 1350 O O . MET A 1 176 ? 12.340 -5.857 -29.782 1.00 84.44 176 MET A O 1
ATOM 1354 N N . ASN A 1 177 ? 12.242 -5.782 -32.030 1.00 84.38 177 ASN A N 1
ATOM 1355 C CA . ASN A 1 177 ? 11.223 -4.734 -32.094 1.00 84.38 177 ASN A CA 1
ATOM 1356 C C . ASN A 1 177 ? 9.934 -5.174 -31.386 1.00 84.38 177 ASN A C 1
ATOM 1358 O O . ASN A 1 177 ? 9.363 -4.405 -30.612 1.00 84.38 177 ASN A O 1
ATOM 1362 N N . LEU A 1 178 ? 9.521 -6.430 -31.584 1.00 86.38 178 LEU A N 1
ATOM 1363 C CA . LEU A 1 178 ? 8.375 -7.013 -30.889 1.00 86.38 178 LEU A CA 1
ATOM 1364 C C . LEU A 1 178 ? 8.599 -7.087 -29.371 1.00 86.38 178 LEU A C 1
ATOM 1366 O O . LEU A 1 178 ? 7.707 -6.743 -28.597 1.00 86.38 178 LEU A O 1
ATOM 1370 N N . ALA A 1 179 ? 9.787 -7.511 -28.931 1.00 87.69 179 ALA A N 1
ATOM 1371 C CA . ALA A 1 179 ? 10.107 -7.617 -27.509 1.00 87.69 179 ALA A CA 1
ATOM 1372 C C . ALA A 1 179 ? 10.072 -6.249 -26.803 1.00 87.69 179 ALA A C 1
ATOM 1374 O O . ALA A 1 179 ? 9.528 -6.133 -25.702 1.00 87.69 179 ALA A O 1
ATOM 1375 N N . LEU A 1 180 ? 10.600 -5.203 -27.448 1.00 89.31 180 LEU A N 1
ATOM 1376 C CA . LEU A 1 180 ? 10.545 -3.831 -26.937 1.00 89.31 180 LEU A CA 1
ATOM 1377 C C . LEU A 1 180 ? 9.113 -3.286 -26.903 1.00 89.31 180 LEU A C 1
ATOM 1379 O O . LEU A 1 180 ? 8.716 -2.682 -25.908 1.00 89.31 180 LEU A O 1
ATOM 1383 N N . ASP A 1 181 ? 8.318 -3.544 -27.941 1.00 89.94 181 ASP A N 1
ATOM 1384 C CA . ASP A 1 181 ? 6.908 -3.153 -27.996 1.00 89.94 181 ASP A CA 1
ATOM 1385 C C . ASP A 1 181 ? 6.094 -3.785 -26.851 1.00 89.94 181 ASP A C 1
ATOM 1387 O O . ASP A 1 181 ? 5.391 -3.090 -26.109 1.00 89.94 181 ASP A O 1
ATOM 1391 N N . VAL A 1 182 ? 6.260 -5.093 -26.625 1.00 91.88 182 VAL A N 1
ATOM 1392 C CA . VAL A 1 182 ? 5.645 -5.803 -25.492 1.00 91.88 182 VAL A CA 1
ATOM 1393 C C . VAL A 1 182 ? 6.081 -5.189 -24.160 1.00 91.88 182 VAL A C 1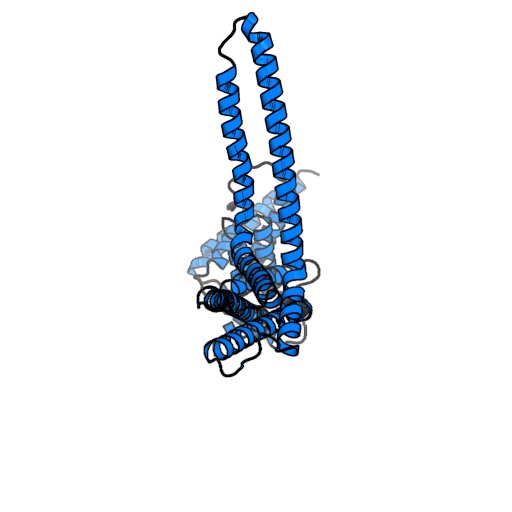
ATOM 1395 O O . VAL A 1 182 ? 5.230 -4.894 -23.317 1.00 91.88 182 VAL A O 1
ATOM 1398 N N . LEU A 1 183 ? 7.379 -4.935 -23.974 1.00 93.44 183 LEU A N 1
ATOM 1399 C CA . LEU A 1 183 ? 7.915 -4.331 -22.754 1.00 93.44 183 LEU A CA 1
ATOM 1400 C C . LEU A 1 183 ? 7.289 -2.957 -22.483 1.00 93.44 183 LEU A C 1
ATOM 1402 O O . LEU A 1 183 ? 6.764 -2.728 -21.389 1.00 93.44 183 LEU A O 1
ATOM 1406 N N . TYR A 1 184 ? 7.287 -2.052 -23.465 1.00 93.44 184 TYR A N 1
ATOM 1407 C CA . TYR A 1 184 ? 6.731 -0.708 -23.292 1.00 93.44 184 TYR A CA 1
ATOM 1408 C C . TYR A 1 184 ? 5.218 -0.736 -23.050 1.00 93.44 184 TYR A C 1
ATOM 1410 O O . TYR A 1 184 ? 4.726 0.018 -22.207 1.00 93.44 184 TYR A O 1
ATOM 1418 N N . LYS A 1 185 ? 4.474 -1.639 -23.701 1.00 93.62 185 LYS A N 1
ATOM 1419 C CA . LYS A 1 185 ? 3.039 -1.840 -23.437 1.00 93.62 185 LYS A CA 1
ATOM 1420 C C . LYS A 1 185 ? 2.776 -2.289 -22.001 1.00 93.62 185 LYS A C 1
ATOM 1422 O O . LYS A 1 185 ? 1.897 -1.722 -21.350 1.00 93.62 185 LYS A O 1
ATOM 1427 N N . ILE A 1 186 ? 3.547 -3.248 -21.480 1.00 94.12 186 ILE A N 1
ATOM 1428 C CA . ILE A 1 186 ? 3.426 -3.705 -20.085 1.00 94.12 186 ILE A CA 1
ATOM 1429 C C . ILE A 1 186 ? 3.664 -2.536 -19.123 1.00 94.12 186 ILE A C 1
ATOM 1431 O O . ILE A 1 186 ? 2.868 -2.340 -18.202 1.00 94.12 186 ILE A O 1
ATOM 1435 N N . VAL A 1 187 ? 4.705 -1.725 -19.356 1.00 93.56 187 VAL A N 1
ATOM 1436 C CA . VAL A 1 187 ? 5.005 -0.546 -18.525 1.00 93.56 187 VAL A CA 1
ATOM 1437 C C . VAL A 1 187 ? 3.849 0.454 -18.554 1.00 93.56 187 VAL A C 1
ATOM 1439 O O . VAL A 1 187 ? 3.399 0.889 -17.498 1.00 93.56 187 VAL A O 1
ATOM 1442 N N . VAL A 1 188 ? 3.309 0.783 -19.732 1.00 93.38 188 VAL A N 1
ATOM 1443 C CA . VAL A 1 188 ? 2.175 1.716 -19.857 1.00 93.38 188 VAL A CA 1
ATOM 1444 C C . VAL A 1 188 ? 0.942 1.202 -19.112 1.00 93.38 188 VAL A C 1
ATOM 1446 O O . VAL A 1 188 ? 0.335 1.953 -18.344 1.00 93.38 188 VAL A O 1
ATOM 1449 N N . VAL A 1 189 ? 0.591 -0.076 -19.280 1.00 94.31 189 VAL A N 1
ATOM 1450 C CA . VAL A 1 189 ? -0.539 -0.704 -18.575 1.00 94.31 189 VAL A CA 1
ATOM 1451 C C . VAL A 1 189 ? -0.320 -0.672 -17.062 1.00 94.31 189 VAL A C 1
ATOM 1453 O O . VAL A 1 189 ? -1.215 -0.277 -16.312 1.00 94.31 189 VAL A O 1
ATOM 1456 N N . GLN A 1 190 ? 0.878 -1.021 -16.593 1.00 93.44 190 GLN A N 1
ATOM 1457 C CA . GLN A 1 190 ? 1.227 -0.973 -15.176 1.00 93.44 190 GLN A CA 1
ATOM 1458 C C . GLN A 1 190 ? 1.103 0.450 -14.611 1.00 93.44 190 GLN A C 1
ATOM 1460 O O . GLN A 1 190 ? 0.518 0.635 -13.540 1.00 93.44 190 GLN A O 1
ATOM 1465 N N . CYS A 1 191 ? 1.601 1.460 -15.333 1.00 90.56 191 CYS A N 1
ATOM 1466 C CA . CYS A 1 191 ? 1.482 2.864 -14.951 1.00 90.56 191 CYS A CA 1
ATOM 1467 C C . CYS A 1 191 ? 0.015 3.316 -14.891 1.00 90.56 191 CYS A C 1
ATOM 1469 O O . CYS A 1 191 ? -0.371 3.995 -13.939 1.00 90.56 191 CYS A O 1
ATOM 1471 N N . ALA A 1 192 ? -0.821 2.900 -15.846 1.00 91.69 192 ALA A N 1
ATOM 1472 C CA . ALA A 1 192 ? -2.249 3.209 -15.853 1.00 91.69 192 ALA A CA 1
ATOM 1473 C C . ALA A 1 192 ? -2.977 2.603 -14.641 1.00 91.69 192 ALA A C 1
ATOM 1475 O O . ALA A 1 192 ? -3.731 3.301 -13.960 1.00 91.69 192 ALA A O 1
ATOM 1476 N N . ILE A 1 193 ? -2.701 1.337 -14.308 1.00 92.06 193 ILE A N 1
ATOM 1477 C CA . ILE A 1 193 ? -3.274 0.670 -13.126 1.00 92.06 193 ILE A CA 1
ATOM 1478 C C . ILE A 1 193 ? -2.809 1.359 -11.834 1.00 92.06 193 ILE A C 1
ATOM 1480 O O . ILE A 1 193 ? -3.606 1.567 -10.916 1.00 92.06 193 ILE A O 1
ATOM 1484 N N . LEU A 1 194 ? -1.534 1.752 -11.756 1.00 89.56 194 LEU A N 1
ATOM 1485 C CA . LEU A 1 194 ? -0.978 2.517 -10.636 1.00 89.56 194 LEU A CA 1
ATOM 1486 C C . LEU A 1 194 ? -1.674 3.869 -10.448 1.00 89.56 194 LEU A C 1
ATOM 1488 O O . LEU A 1 194 ? -2.034 4.218 -9.320 1.00 89.56 194 LEU A O 1
ATOM 1492 N N . LEU A 1 195 ? -1.884 4.615 -11.535 1.00 89.31 195 LEU A N 1
ATOM 1493 C CA . LEU A 1 195 ? -2.588 5.898 -11.519 1.00 89.31 195 LEU A CA 1
ATOM 1494 C C . LEU A 1 195 ? -4.044 5.723 -11.098 1.00 89.31 195 LEU A C 1
ATOM 1496 O O . LEU A 1 195 ? -4.490 6.398 -10.171 1.00 89.31 195 LEU A O 1
ATOM 1500 N N . TYR A 1 196 ? -4.752 4.765 -11.699 1.00 91.06 196 TYR A N 1
ATOM 1501 C CA . TYR A 1 196 ? -6.116 4.418 -11.311 1.00 91.06 196 TYR A CA 1
ATOM 1502 C C . TYR A 1 196 ? -6.197 4.099 -9.815 1.00 91.06 196 TYR A C 1
ATOM 1504 O O . TYR A 1 196 ? -7.013 4.677 -9.098 1.00 91.06 196 TYR A O 1
ATOM 1512 N N . ARG A 1 197 ? -5.281 3.261 -9.310 1.00 90.88 197 ARG A N 1
ATOM 1513 C CA . ARG A 1 197 ? -5.193 2.931 -7.887 1.00 90.88 197 ARG A CA 1
ATOM 1514 C C . ARG A 1 197 ? -4.966 4.179 -7.027 1.00 90.88 197 ARG A C 1
ATOM 1516 O O . ARG A 1 197 ? -5.609 4.319 -5.991 1.00 90.88 197 ARG A O 1
ATOM 1523 N N . ARG A 1 198 ? -4.066 5.095 -7.402 1.00 88.00 198 ARG A N 1
ATOM 1524 C CA . ARG A 1 198 ? -3.855 6.350 -6.651 1.00 88.00 198 ARG A CA 1
ATOM 1525 C C . ARG A 1 198 ? -5.122 7.210 -6.615 1.00 88.00 198 ARG A C 1
ATOM 1527 O O . ARG A 1 198 ? -5.480 7.682 -5.539 1.00 88.00 198 ARG A O 1
ATOM 1534 N N . ILE A 1 199 ? -5.817 7.341 -7.745 1.00 89.62 199 ILE A N 1
ATOM 1535 C CA . ILE A 1 199 ? -7.051 8.129 -7.865 1.00 89.62 199 ILE A CA 1
ATOM 1536 C C . ILE A 1 199 ? -8.162 7.549 -6.985 1.00 89.62 199 ILE A C 1
ATOM 1538 O O . ILE A 1 199 ? -8.734 8.279 -6.177 1.00 89.62 199 ILE A O 1
ATOM 1542 N N . ILE A 1 200 ? -8.440 6.242 -7.068 1.00 90.19 200 ILE A N 1
ATOM 1543 C CA . ILE A 1 200 ? -9.495 5.636 -6.239 1.00 90.19 200 ILE A CA 1
ATOM 1544 C C . ILE A 1 200 ? -9.186 5.775 -4.746 1.00 90.19 200 ILE A C 1
ATOM 1546 O O . ILE A 1 200 ? -10.091 6.067 -3.977 1.00 90.19 200 ILE A O 1
ATOM 1550 N N . ASN A 1 201 ? -7.919 5.662 -4.329 1.00 87.50 201 ASN A N 1
ATOM 1551 C CA . ASN A 1 201 ? -7.564 5.850 -2.923 1.00 87.50 201 ASN A CA 1
ATOM 1552 C C . ASN A 1 201 ? -7.789 7.301 -2.472 1.00 87.50 201 ASN A C 1
ATOM 1554 O O . ASN A 1 201 ? -8.328 7.536 -1.399 1.00 87.50 201 ASN A O 1
ATOM 1558 N N . ALA A 1 202 ? -7.460 8.286 -3.308 1.00 87.06 202 ALA A N 1
ATOM 1559 C CA . ALA A 1 202 ? -7.715 9.684 -2.972 1.00 87.06 202 ALA A CA 1
ATOM 1560 C C . ALA A 1 202 ? -9.219 10.009 -2.862 1.00 87.06 202 ALA A C 1
ATOM 1562 O O . ALA A 1 202 ? -9.617 10.792 -2.002 1.00 87.06 202 ALA A O 1
ATOM 1563 N N . LEU A 1 203 ? -10.053 9.409 -3.720 1.00 89.19 203 LEU A N 1
ATOM 1564 C CA . LEU A 1 203 ? -11.479 9.737 -3.824 1.00 89.19 203 LEU A CA 1
ATOM 1565 C C . LEU A 1 203 ? -12.380 8.912 -2.894 1.00 89.19 203 LEU A C 1
ATOM 1567 O O . LEU A 1 203 ? -13.384 9.418 -2.395 1.00 89.19 203 LEU A O 1
ATOM 1571 N N . VAL A 1 204 ? -12.066 7.631 -2.700 1.00 89.88 204 VAL A N 1
ATOM 1572 C CA . VAL A 1 204 ? -12.997 6.659 -2.108 1.00 89.88 204 VAL A CA 1
ATOM 1573 C C . VAL A 1 204 ? -12.765 6.485 -0.609 1.00 89.88 204 VAL A C 1
ATOM 1575 O O . VAL A 1 204 ? -13.732 6.296 0.123 1.00 89.88 204 VAL A O 1
ATOM 1578 N N . GLU A 1 205 ? -11.528 6.597 -0.117 1.00 88.56 205 GLU A N 1
ATOM 1579 C CA . GLU A 1 205 ? -11.205 6.222 1.268 1.00 88.56 205 GLU A CA 1
ATOM 1580 C C . GLU A 1 205 ? -11.992 7.004 2.309 1.00 88.56 205 GLU A C 1
ATOM 1582 O O . GLU A 1 205 ? -12.693 6.406 3.125 1.00 88.56 205 GLU A O 1
ATOM 1587 N N . LYS A 1 206 ? -11.954 8.338 2.231 1.00 89.88 206 LYS A N 1
ATOM 1588 C CA . LYS A 1 206 ? -12.699 9.192 3.164 1.00 89.88 206 LYS A CA 1
ATOM 1589 C C . LYS A 1 206 ? -14.192 8.873 3.143 1.00 89.88 206 LYS A C 1
ATOM 1591 O O . LYS A 1 206 ? -14.808 8.781 4.196 1.00 89.88 206 LYS A O 1
ATOM 1596 N N . ARG A 1 207 ? -14.758 8.634 1.954 1.00 91.38 207 ARG A N 1
ATOM 1597 C CA . ARG A 1 207 ? -16.182 8.320 1.791 1.00 91.38 207 ARG A CA 1
ATOM 1598 C C . ARG A 1 207 ? -16.557 7.004 2.474 1.00 91.38 207 ARG A C 1
ATOM 1600 O O . ARG A 1 207 ? -17.550 6.973 3.191 1.00 91.38 207 ARG A O 1
ATOM 1607 N N . LEU A 1 208 ? -15.759 5.948 2.297 1.00 92.94 208 LEU A N 1
ATOM 1608 C CA . LEU A 1 208 ? -16.027 4.650 2.931 1.00 92.94 208 LEU A CA 1
ATOM 1609 C C . LEU A 1 208 ? -15.907 4.725 4.455 1.00 92.94 208 LEU A C 1
ATOM 1611 O O . LEU A 1 208 ? -16.736 4.139 5.151 1.00 92.94 208 LEU A O 1
ATOM 1615 N N . VAL A 1 209 ? -14.908 5.453 4.967 1.00 93.81 209 VAL A N 1
ATOM 1616 C CA . VAL A 1 209 ? -14.745 5.677 6.412 1.00 93.81 209 VAL A CA 1
ATOM 1617 C C . VAL A 1 209 ? -15.960 6.407 6.970 1.00 93.81 209 VAL A C 1
ATOM 1619 O O . VAL A 1 209 ? -16.544 5.930 7.938 1.00 93.81 209 VAL A O 1
ATOM 1622 N N . THR A 1 210 ? -16.386 7.509 6.345 1.00 91.56 210 THR A N 1
ATOM 1623 C CA . THR A 1 210 ? -17.557 8.277 6.788 1.00 91.56 210 THR A CA 1
ATOM 1624 C C . THR A 1 210 ? -18.830 7.431 6.777 1.00 91.56 210 THR A C 1
ATOM 1626 O O . THR A 1 210 ? -19.547 7.406 7.770 1.00 91.56 210 THR A O 1
ATOM 1629 N N . GLU A 1 211 ? -19.086 6.666 5.714 1.00 89.19 211 GLU A N 1
ATOM 1630 C CA . GLU A 1 211 ? -20.287 5.825 5.620 1.00 89.19 211 GLU A CA 1
ATOM 1631 C C . GLU A 1 211 ? -20.334 4.720 6.686 1.00 89.19 211 GLU A C 1
ATOM 1633 O O . GLU A 1 211 ? -21.400 4.417 7.225 1.00 89.19 211 GLU A O 1
ATOM 1638 N N . VAL A 1 212 ? -19.193 4.096 6.999 1.00 89.88 212 VAL A N 1
ATOM 1639 C CA . VAL A 1 212 ? -19.111 3.081 8.063 1.00 89.88 212 VAL A CA 1
ATOM 1640 C C . VAL A 1 212 ? -19.196 3.732 9.443 1.00 89.88 212 VAL A C 1
ATOM 1642 O O . VAL A 1 212 ? -19.901 3.223 10.316 1.00 89.88 212 VAL A O 1
ATOM 1645 N N . ALA A 1 213 ? -18.536 4.874 9.636 1.00 90.56 213 ALA A N 1
ATOM 1646 C CA . ALA A 1 213 ? -18.591 5.642 10.872 1.00 90.56 213 ALA A CA 1
ATOM 1647 C C . ALA A 1 213 ? -20.030 6.062 11.208 1.00 90.56 213 ALA A C 1
ATOM 1649 O O . ALA A 1 213 ? -20.495 5.811 12.319 1.00 90.56 213 ALA A O 1
ATOM 1650 N N . GLU A 1 214 ? -20.768 6.604 10.237 1.00 86.88 214 GLU A N 1
ATOM 1651 C CA . GLU A 1 214 ? -22.178 6.980 10.383 1.00 86.88 214 GLU A CA 1
ATOM 1652 C C . GLU A 1 214 ? -23.077 5.775 10.688 1.00 86.88 214 GLU A C 1
ATOM 1654 O O . GLU A 1 214 ? -23.946 5.864 11.557 1.00 86.88 214 GLU A O 1
ATOM 1659 N N . ALA A 1 215 ? -22.845 4.625 10.040 1.00 83.88 215 ALA A N 1
ATOM 1660 C CA . ALA A 1 215 ? -23.623 3.407 10.283 1.00 83.88 215 ALA A CA 1
ATOM 1661 C C . ALA A 1 215 ? -23.517 2.918 11.742 1.00 83.88 215 ALA A C 1
ATOM 1663 O O . ALA A 1 215 ? -24.493 2.440 12.338 1.00 83.88 215 ALA A O 1
ATOM 1664 N N . TYR A 1 216 ? -22.338 3.068 12.347 1.00 79.94 216 TYR A N 1
ATOM 1665 C CA . TYR A 1 216 ? -22.096 2.704 13.742 1.00 79.94 216 TYR A CA 1
ATOM 1666 C C . TYR A 1 216 ? -22.289 3.866 14.731 1.00 79.94 216 TYR A C 1
ATOM 1668 O O . TYR A 1 216 ? -22.474 3.626 15.923 1.00 79.94 216 TYR A O 1
ATOM 1676 N N . GLY A 1 217 ? -22.407 5.104 14.251 1.00 81.69 217 GLY A N 1
ATOM 1677 C CA . GLY A 1 217 ? -22.600 6.290 15.084 1.00 81.69 217 GLY A CA 1
ATOM 1678 C C . GLY A 1 217 ? -21.306 6.835 15.694 1.00 81.69 217 GLY A C 1
ATOM 1679 O O . GLY A 1 217 ? -21.375 7.545 16.697 1.00 81.69 217 GLY A O 1
ATOM 1680 N N . PHE A 1 218 ? -20.149 6.529 15.099 1.00 85.69 218 PHE A N 1
ATOM 1681 C CA . PHE A 1 218 ? -18.882 7.177 15.438 1.00 85.69 218 PHE A CA 1
ATOM 1682 C C . PHE A 1 218 ? -18.970 8.671 15.099 1.00 85.69 218 PHE A C 1
ATOM 1684 O O . PHE A 1 218 ? -19.417 9.051 14.016 1.00 85.69 218 PHE A O 1
ATOM 1691 N N . LYS A 1 219 ? -18.563 9.530 16.036 1.00 85.56 219 LYS A N 1
ATOM 1692 C CA . LYS A 1 219 ? -18.627 10.994 15.907 1.00 85.56 219 LYS A CA 1
ATOM 1693 C C . LYS A 1 219 ? -17.333 11.649 16.376 1.00 85.56 219 LYS A C 1
ATOM 1695 O O . LYS A 1 219 ? -16.686 11.171 17.312 1.00 85.56 219 LYS A O 1
ATOM 1700 N N . GLY A 1 220 ? -16.994 12.773 15.746 1.00 89.12 220 GLY A N 1
ATOM 1701 C CA . GLY A 1 220 ? -15.833 13.583 16.111 1.00 89.12 220 GLY A CA 1
ATOM 1702 C C . GLY A 1 220 ? -14.538 12.756 16.111 1.00 89.12 220 GLY A C 1
ATOM 1703 O O . GLY A 1 220 ? -14.291 12.047 15.134 1.00 89.12 220 GLY A O 1
ATOM 1704 N N . PRO A 1 221 ? -13.741 12.781 17.196 1.00 85.62 221 PRO A N 1
ATOM 1705 C CA . PRO A 1 221 ? -12.470 12.056 17.270 1.00 85.62 221 PRO A CA 1
ATOM 1706 C C . PRO A 1 221 ? -12.589 10.542 17.065 1.00 85.62 221 PRO A C 1
ATOM 1708 O O . PRO A 1 221 ? -11.662 9.921 16.574 1.00 85.62 221 PRO A O 1
ATOM 1711 N N . THR A 1 222 ? -13.730 9.926 17.386 1.00 86.31 222 THR A N 1
ATOM 1712 C CA . THR A 1 222 ? -13.883 8.460 17.294 1.00 86.31 222 THR A CA 1
ATOM 1713 C C . THR A 1 222 ? -13.975 7.935 15.855 1.00 86.31 222 THR A C 1
ATOM 1715 O O . THR A 1 222 ? -13.828 6.737 15.631 1.00 86.31 222 THR A O 1
ATOM 1718 N N . VAL A 1 223 ? -14.166 8.815 14.862 1.00 90.44 223 VAL A N 1
ATOM 1719 C CA . VAL A 1 223 ? -14.143 8.450 13.432 1.00 90.44 223 VAL A CA 1
ATOM 1720 C C . VAL A 1 223 ? -12.754 7.964 13.004 1.00 90.44 223 VAL A C 1
ATOM 1722 O O . VAL A 1 223 ? -12.659 7.089 12.142 1.00 90.44 223 VAL A O 1
ATOM 1725 N N . THR A 1 224 ? -11.685 8.460 13.639 1.00 92.56 224 THR A N 1
ATOM 1726 C CA . THR A 1 224 ? -10.311 8.041 13.319 1.00 92.56 224 THR A CA 1
ATOM 1727 C C . THR A 1 224 ? -10.090 6.555 13.590 1.00 92.56 224 THR A C 1
ATOM 1729 O O . THR A 1 224 ? -9.319 5.926 12.884 1.00 92.56 224 THR A O 1
ATOM 1732 N N . LEU A 1 225 ? -10.839 5.945 14.514 1.00 92.38 225 LEU A N 1
ATOM 1733 C CA . LEU A 1 225 ? -10.760 4.508 14.801 1.00 92.38 225 LEU A CA 1
ATOM 1734 C C . LEU A 1 225 ? -11.192 3.648 13.600 1.00 92.38 225 LEU A C 1
ATOM 1736 O O . LEU A 1 225 ? -10.625 2.586 13.340 1.00 92.38 225 LEU A O 1
ATOM 1740 N N . VAL A 1 226 ? -12.187 4.115 12.838 1.00 94.88 226 VAL A N 1
ATOM 1741 C CA . VAL A 1 226 ? -12.626 3.466 11.591 1.00 94.88 226 VAL A CA 1
ATOM 1742 C C . VAL A 1 226 ? -11.608 3.710 10.475 1.00 94.88 226 VAL A C 1
ATOM 1744 O O . VAL A 1 226 ? -11.366 2.830 9.647 1.00 94.88 226 VAL A O 1
ATOM 1747 N N . GLU A 1 227 ? -10.984 4.888 10.462 1.00 94.06 227 GLU A N 1
ATOM 1748 C CA . GLU A 1 227 ? -9.891 5.206 9.543 1.00 94.06 227 GLU A CA 1
ATOM 1749 C C . GLU A 1 227 ? -8.669 4.306 9.787 1.00 94.06 227 GLU A C 1
ATOM 1751 O O . GLU A 1 227 ? -8.112 3.753 8.838 1.00 94.06 227 GLU A O 1
ATOM 1756 N N . ASP A 1 228 ? -8.291 4.093 11.045 1.00 93.81 228 ASP A N 1
ATOM 1757 C CA . ASP A 1 228 ? -7.170 3.240 11.439 1.00 93.81 228 ASP A CA 1
ATOM 1758 C C . ASP A 1 228 ? -7.452 1.770 11.118 1.00 93.81 228 ASP A C 1
ATOM 1760 O O . ASP A 1 228 ? -6.603 1.089 10.533 1.00 93.81 228 ASP A O 1
ATOM 1764 N N . TYR A 1 229 ? -8.686 1.307 11.352 1.00 95.06 229 TYR A N 1
ATOM 1765 C CA . TYR A 1 229 ? -9.144 0.001 10.875 1.00 95.06 229 TYR A CA 1
ATOM 1766 C C . TYR A 1 229 ? -8.975 -0.154 9.357 1.00 95.06 229 TYR A C 1
ATOM 1768 O O . TYR A 1 229 ? -8.474 -1.178 8.875 1.00 95.06 229 TYR A O 1
ATOM 1776 N N . MET A 1 230 ? -9.387 0.858 8.588 1.00 94.44 230 MET A N 1
ATOM 1777 C CA . MET A 1 230 ? -9.268 0.849 7.134 1.00 94.44 230 MET A CA 1
ATOM 1778 C C . MET A 1 230 ? -7.803 0.828 6.685 1.00 94.44 230 MET A C 1
ATOM 1780 O O . MET A 1 230 ? -7.452 0.034 5.806 1.00 94.44 230 MET A O 1
ATOM 1784 N N . LYS A 1 231 ? -6.941 1.654 7.291 1.00 91.88 231 LYS A N 1
ATOM 1785 C CA . LYS A 1 231 ? -5.499 1.703 7.002 1.00 91.88 231 LYS A CA 1
ATOM 1786 C C . LYS A 1 231 ? -4.835 0.356 7.266 1.00 91.88 231 LYS A C 1
ATOM 1788 O O . LYS A 1 231 ? -4.129 -0.150 6.390 1.00 91.88 231 LYS A O 1
ATOM 1793 N N . GLU A 1 232 ? -5.102 -0.254 8.420 1.00 92.75 232 GLU A N 1
ATOM 1794 C CA . GLU A 1 232 ? -4.566 -1.568 8.785 1.00 92.75 232 GLU A CA 1
ATOM 1795 C C . GLU A 1 232 ? -5.023 -2.644 7.796 1.00 92.75 232 GLU A C 1
ATOM 1797 O O . GLU A 1 232 ? -4.214 -3.388 7.235 1.00 92.75 232 GLU A O 1
ATOM 1802 N N . THR A 1 233 ? -6.327 -2.678 7.514 1.00 93.38 233 THR A N 1
ATOM 1803 C CA . THR A 1 233 ? -6.926 -3.662 6.607 1.00 93.38 233 THR A CA 1
ATOM 1804 C C . THR A 1 233 ? -6.370 -3.524 5.194 1.00 93.38 233 THR A C 1
ATOM 1806 O O . THR A 1 233 ? -6.009 -4.524 4.570 1.00 93.38 233 THR A O 1
ATOM 1809 N N . ARG A 1 234 ? -6.214 -2.294 4.694 1.00 91.19 234 ARG A N 1
ATOM 1810 C CA . ARG A 1 234 ? -5.614 -2.018 3.385 1.00 91.19 234 ARG A CA 1
ATOM 1811 C C . ARG A 1 234 ? -4.139 -2.405 3.341 1.00 91.19 234 ARG A C 1
ATOM 1813 O O . ARG A 1 234 ? -3.701 -2.979 2.343 1.00 91.19 234 ARG A O 1
ATOM 1820 N N . ARG A 1 235 ? -3.374 -2.118 4.397 1.00 89.81 235 ARG A N 1
ATOM 1821 C CA . ARG A 1 235 ? -1.957 -2.491 4.501 1.00 89.81 235 ARG A CA 1
ATOM 1822 C C . ARG A 1 235 ? -1.779 -4.007 4.461 1.00 89.81 235 ARG A C 1
ATOM 1824 O O . ARG A 1 235 ? -0.956 -4.496 3.689 1.00 89.81 235 ARG A O 1
ATOM 1831 N N . GLY A 1 236 ? -2.588 -4.747 5.218 1.00 89.75 236 GLY A N 1
ATOM 1832 C CA . GLY A 1 236 ? -2.593 -6.208 5.176 1.00 89.75 236 GLY A CA 1
ATOM 1833 C C . GLY A 1 236 ? -3.014 -6.755 3.808 1.00 89.75 236 GLY A C 1
ATOM 1834 O O . GLY A 1 236 ? -2.305 -7.583 3.238 1.00 89.75 236 GLY A O 1
ATOM 1835 N N . CYS A 1 237 ? -4.084 -6.216 3.209 1.00 91.12 237 CYS A N 1
ATOM 1836 C CA . CYS A 1 237 ? -4.549 -6.619 1.873 1.00 91.12 237 CYS A CA 1
ATOM 1837 C C . CYS A 1 237 ? -3.533 -6.326 0.764 1.00 91.12 237 CYS A C 1
ATOM 1839 O O . CYS A 1 237 ? -3.449 -7.063 -0.216 1.00 91.12 237 CYS A O 1
ATOM 1841 N N . ALA A 1 238 ? -2.737 -5.266 0.914 1.00 87.56 238 ALA A N 1
ATOM 1842 C CA . ALA A 1 238 ? -1.654 -4.966 -0.008 1.00 87.56 238 ALA A CA 1
ATOM 1843 C C . ALA A 1 238 ? -0.541 -6.020 0.033 1.00 87.56 238 ALA A C 1
ATOM 1845 O O . ALA A 1 238 ? 0.188 -6.117 -0.949 1.00 87.56 238 ALA A O 1
ATOM 1846 N N . LYS A 1 239 ? -0.383 -6.786 1.121 1.00 87.50 239 LYS A N 1
ATOM 1847 C CA . LYS A 1 239 ? 0.527 -7.943 1.186 1.00 87.50 239 LYS A CA 1
ATOM 1848 C C . LYS A 1 239 ? -0.181 -9.213 0.700 1.00 87.50 239 LYS A C 1
ATOM 1850 O O . LYS A 1 239 ? 0.355 -9.917 -0.147 1.00 87.50 239 LYS A O 1
ATOM 1855 N N . ASN A 1 240 ? -1.393 -9.464 1.188 1.00 87.94 240 ASN A N 1
ATOM 1856 C CA . ASN A 1 240 ? -2.227 -10.597 0.797 1.00 87.94 240 ASN A CA 1
ATOM 1857 C C . ASN A 1 240 ? -3.717 -10.196 0.835 1.00 87.94 240 ASN A C 1
ATOM 1859 O O . ASN A 1 240 ? -4.229 -9.958 1.929 1.00 87.94 240 ASN A O 1
ATOM 1863 N N . PRO A 1 241 ? -4.456 -10.163 -0.292 1.00 88.69 241 PRO A N 1
ATOM 1864 C CA . PRO A 1 241 ? -5.864 -9.753 -0.304 1.00 88.69 241 PRO A CA 1
ATOM 1865 C C . PRO A 1 241 ? -6.786 -10.613 0.557 1.00 88.69 241 PRO A C 1
ATOM 1867 O O . PRO A 1 241 ? -7.824 -10.130 1.006 1.00 88.69 241 PRO A O 1
ATOM 1870 N N . SER A 1 242 ? -6.413 -11.867 0.843 1.00 89.44 242 SER A N 1
ATOM 1871 C CA . SER A 1 242 ? -7.192 -12.713 1.751 1.00 89.44 242 SER A CA 1
ATOM 1872 C C . SER A 1 242 ? -7.146 -12.225 3.201 1.00 89.44 242 SER A C 1
ATOM 1874 O O . SER A 1 242 ? -7.909 -12.728 4.019 1.00 89.44 242 SER A O 1
ATOM 1876 N N . PHE A 1 243 ? -6.300 -11.241 3.530 1.00 90.69 243 PHE A N 1
ATOM 1877 C CA . PHE A 1 243 ? -6.240 -10.601 4.845 1.00 90.69 243 PHE A CA 1
ATOM 1878 C C . PHE A 1 243 ? -7.582 -9.992 5.275 1.00 90.69 243 PHE A C 1
ATOM 1880 O O . PHE A 1 243 ? -7.884 -9.943 6.462 1.00 90.69 243 PHE A O 1
ATOM 1887 N N . ALA A 1 244 ? -8.415 -9.563 4.324 1.00 90.25 244 ALA A N 1
ATOM 1888 C CA . ALA A 1 244 ? -9.764 -9.074 4.605 1.00 90.25 244 ALA A CA 1
ATOM 1889 C C . ALA A 1 244 ? -10.723 -10.175 5.102 1.00 90.25 244 ALA A C 1
ATOM 1891 O O . ALA A 1 244 ? -11.741 -9.8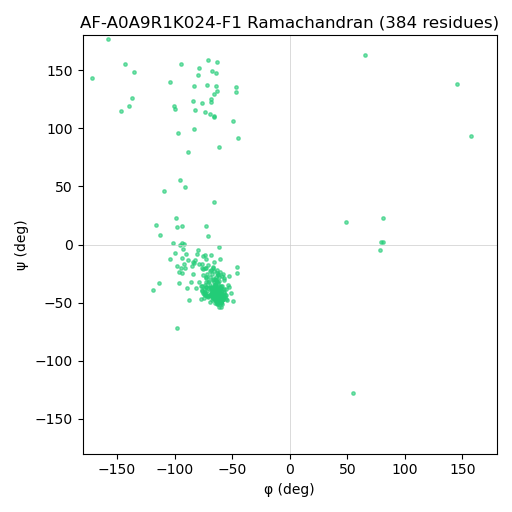75 5.730 1.00 90.25 244 ALA A O 1
ATOM 1892 N N . LYS A 1 245 ? -10.436 -11.452 4.815 1.00 87.31 245 LYS A N 1
ATOM 1893 C CA . LYS A 1 245 ? -11.337 -12.566 5.118 1.00 87.31 245 LYS A CA 1
ATOM 1894 C C . LYS A 1 245 ? -11.431 -12.769 6.628 1.00 87.31 245 LYS A C 1
ATOM 1896 O O . LYS A 1 245 ? -10.431 -12.998 7.297 1.00 87.31 245 LYS A O 1
ATOM 1901 N N . GLY A 1 246 ? -12.649 -12.703 7.159 1.00 80.19 246 GLY A N 1
ATOM 1902 C CA . GLY A 1 246 ? -12.909 -12.872 8.590 1.00 80.19 246 GLY A CA 1
ATOM 1903 C C . GLY A 1 246 ? -12.592 -11.643 9.447 1.00 80.19 246 GLY A C 1
ATOM 1904 O O . GLY A 1 246 ? -12.933 -11.658 10.626 1.00 80.19 246 GLY A O 1
ATOM 1905 N N . ARG A 1 247 ? -12.020 -10.570 8.878 1.00 87.81 247 ARG A N 1
ATOM 1906 C CA . ARG A 1 247 ? -11.851 -9.300 9.591 1.00 87.81 247 ARG A CA 1
ATOM 1907 C C . ARG A 1 247 ? -13.154 -8.510 9.606 1.00 87.81 247 ARG A C 1
ATOM 1909 O O . ARG A 1 247 ? -13.920 -8.506 8.649 1.00 87.81 247 ARG A O 1
ATOM 1916 N N . ASN A 1 248 ? -13.367 -7.805 10.699 1.00 89.06 248 ASN A N 1
ATOM 1917 C CA . ASN A 1 248 ? -14.414 -6.817 10.935 1.00 89.06 248 ASN A CA 1
ATOM 1918 C C . ASN A 1 248 ? -13.952 -5.886 12.074 1.00 89.06 248 ASN A C 1
ATOM 1920 O O . ASN A 1 248 ? -12.873 -6.096 12.647 1.00 89.06 248 ASN A O 1
ATOM 1924 N N . LEU A 1 249 ? -14.736 -4.859 12.408 1.00 88.25 249 LEU A N 1
ATOM 1925 C CA . LEU A 1 249 ? -14.342 -3.916 13.459 1.00 88.25 249 LEU A CA 1
ATOM 1926 C C . LEU A 1 249 ? -14.236 -4.582 14.841 1.00 88.25 249 LEU A C 1
ATOM 1928 O O . LEU A 1 249 ? -13.397 -4.183 15.641 1.00 88.25 249 LEU A O 1
ATOM 1932 N N . VAL A 1 250 ? -15.026 -5.627 15.109 1.00 84.12 250 VAL A N 1
ATOM 1933 C CA . VAL A 1 250 ? -14.976 -6.367 16.381 1.00 84.12 250 VAL A CA 1
ATOM 1934 C C . VAL A 1 250 ? -13.677 -7.154 16.494 1.00 84.12 250 VAL A C 1
ATOM 1936 O O . VAL A 1 250 ? -12.981 -7.028 17.494 1.00 84.12 250 VAL A O 1
ATOM 1939 N N . THR A 1 251 ? -13.300 -7.921 15.468 1.00 86.69 251 THR A N 1
ATOM 1940 C CA . THR A 1 251 ? -12.023 -8.656 15.471 1.00 86.69 251 THR A CA 1
ATOM 1941 C C . THR A 1 251 ? -10.840 -7.702 15.584 1.00 86.69 251 THR A C 1
ATOM 1943 O O . THR A 1 251 ? -9.893 -7.992 16.296 1.00 86.69 251 THR A O 1
ATOM 1946 N N . TYR A 1 252 ? -10.917 -6.531 14.943 1.00 90.19 252 TYR A N 1
ATOM 1947 C CA . TYR A 1 252 ? -9.878 -5.514 15.066 1.00 90.19 252 TYR A CA 1
ATOM 1948 C C . TYR A 1 252 ? -9.794 -4.933 16.479 1.00 90.19 252 TYR A C 1
ATOM 1950 O O . TYR A 1 252 ? -8.704 -4.812 17.021 1.00 90.19 252 TYR A O 1
ATOM 1958 N N . ALA A 1 253 ? -10.931 -4.628 17.103 1.00 85.94 253 ALA A N 1
ATOM 1959 C CA . ALA A 1 253 ? -10.957 -4.162 18.481 1.00 85.94 253 ALA A CA 1
ATOM 1960 C C . ALA A 1 253 ? -10.380 -5.198 19.457 1.00 85.94 253 ALA A C 1
ATOM 1962 O O . ALA A 1 253 ? -9.667 -4.834 20.385 1.00 85.94 253 ALA A O 1
ATOM 1963 N N . VAL A 1 254 ? -10.651 -6.486 19.230 1.00 81.12 254 VAL A N 1
ATOM 1964 C CA . VAL A 1 254 ? -10.055 -7.580 20.010 1.00 81.12 254 VAL A CA 1
ATOM 1965 C C . VAL A 1 254 ? -8.546 -7.662 19.798 1.00 81.12 254 VAL A C 1
ATOM 1967 O O . VAL A 1 254 ? -7.821 -7.763 20.784 1.00 81.12 254 VAL A O 1
ATOM 1970 N N . ASP A 1 255 ? -8.071 -7.544 18.554 1.00 85.69 255 ASP A N 1
ATOM 1971 C CA . ASP A 1 255 ? -6.636 -7.502 18.238 1.00 85.69 255 ASP A CA 1
ATOM 1972 C C . ASP A 1 255 ? -5.930 -6.330 18.957 1.00 85.69 255 ASP A C 1
ATOM 1974 O O . ASP A 1 255 ? -4.803 -6.477 19.433 1.00 85.69 255 ASP A O 1
ATOM 1978 N N . LEU A 1 256 ? -6.589 -5.167 19.059 1.00 83.69 256 LEU A N 1
ATOM 1979 C CA . LEU A 1 256 ? -6.078 -3.982 19.763 1.00 83.69 256 LEU A CA 1
ATOM 1980 C C . LEU A 1 256 ? -6.016 -4.151 21.289 1.00 83.69 256 LEU A C 1
ATOM 1982 O O . LEU A 1 256 ? -5.237 -3.471 21.948 1.00 83.69 256 LEU A O 1
ATOM 1986 N N . MET A 1 257 ? -6.810 -5.062 21.851 1.00 79.44 257 MET A N 1
ATOM 1987 C CA . MET A 1 257 ? -6.810 -5.385 23.282 1.00 79.44 257 MET A CA 1
ATOM 1988 C C . MET A 1 257 ? -5.892 -6.573 23.624 1.00 79.44 257 MET A C 1
ATOM 1990 O O . MET A 1 257 ? -6.015 -7.165 24.700 1.00 79.44 257 MET A O 1
ATOM 1994 N N . GLY A 1 258 ? -4.993 -6.948 22.709 1.00 74.19 258 GLY A N 1
ATOM 1995 C CA . GLY A 1 258 ? -3.995 -7.992 22.929 1.00 74.19 258 GLY A CA 1
ATOM 1996 C C . GLY A 1 258 ? -3.000 -7.652 24.054 1.00 74.19 258 GLY A C 1
ATOM 1997 O O . GLY A 1 258 ? -2.788 -6.478 24.364 1.00 74.19 258 GLY A O 1
ATOM 1998 N N . PRO A 1 259 ? -2.361 -8.664 24.669 1.00 69.19 259 PRO A N 1
ATOM 1999 C CA . PRO A 1 259 ? -1.437 -8.477 25.796 1.00 69.19 259 PRO A CA 1
ATOM 2000 C C . PRO A 1 259 ? -0.147 -7.724 25.423 1.00 69.19 259 PRO A C 1
ATOM 2002 O O . PRO A 1 259 ? 0.536 -7.200 26.296 1.00 69.19 259 PRO A O 1
ATOM 2005 N N . ASP A 1 260 ? 0.192 -7.673 24.136 1.00 78.56 260 ASP A N 1
ATOM 2006 C CA . ASP A 1 260 ? 1.356 -6.991 23.565 1.00 78.56 260 ASP A CA 1
ATOM 2007 C C . ASP A 1 260 ? 1.070 -5.540 23.128 1.00 78.56 260 ASP A C 1
ATOM 2009 O O . ASP A 1 260 ? 1.958 -4.875 22.589 1.00 78.56 260 ASP A O 1
ATOM 2013 N N . LYS A 1 261 ? -0.163 -5.046 23.310 1.00 79.44 261 LYS A N 1
ATOM 2014 C CA . LYS A 1 261 ? -0.606 -3.727 22.830 1.00 79.44 261 LYS A CA 1
ATOM 2015 C C . LYS A 1 261 ? -0.470 -2.638 23.882 1.00 79.44 261 LYS A C 1
ATOM 2017 O O . LYS A 1 261 ? -0.464 -2.906 25.078 1.00 79.44 261 LYS A O 1
ATOM 2022 N N . SER A 1 262 ? -0.349 -1.390 23.424 1.00 78.25 262 SER A N 1
ATOM 2023 C CA . SER A 1 262 ? -0.221 -0.241 24.320 1.00 78.25 262 SER A CA 1
ATOM 2024 C C . SER A 1 262 ? -1.540 0.055 25.054 1.00 78.25 262 SER A C 1
ATOM 2026 O O . SER A 1 262 ? -2.615 -0.287 24.554 1.00 78.25 262 SER A O 1
ATOM 2028 N N . PRO A 1 263 ? -1.513 0.765 26.200 1.00 75.38 263 PRO A N 1
ATOM 2029 C CA . PRO A 1 263 ? -2.739 1.180 26.886 1.00 75.38 263 PRO A CA 1
ATOM 2030 C C . PRO A 1 263 ? -3.680 2.022 26.004 1.00 75.38 263 PRO A C 1
ATOM 2032 O O . PRO A 1 263 ? -4.899 1.958 26.162 1.00 75.38 263 PRO A O 1
ATOM 2035 N N . ALA A 1 264 ? -3.127 2.789 25.058 1.00 77.50 264 ALA A N 1
ATOM 2036 C CA . ALA A 1 264 ? -3.889 3.606 24.116 1.00 77.50 264 ALA A CA 1
ATOM 2037 C C . ALA A 1 264 ? -4.589 2.762 23.035 1.00 77.50 264 ALA A C 1
ATOM 2039 O O . ALA A 1 264 ? -5.763 2.997 22.734 1.00 77.50 264 ALA A O 1
ATOM 2040 N N . ASP A 1 265 ? -3.903 1.752 22.490 1.00 79.69 265 ASP A N 1
ATOM 2041 C CA . ASP A 1 265 ? -4.502 0.780 21.563 1.00 79.69 265 ASP A CA 1
ATOM 2042 C C . ASP A 1 265 ? -5.637 0.024 22.254 1.00 79.69 265 ASP A C 1
ATOM 2044 O O . ASP A 1 265 ? -6.736 -0.112 21.716 1.00 79.69 265 ASP A O 1
ATOM 2048 N N . TYR A 1 266 ? -5.405 -0.373 23.504 1.00 80.00 266 TYR A N 1
ATOM 2049 C CA . TYR A 1 266 ? -6.397 -1.051 24.321 1.00 80.00 266 TYR A CA 1
ATOM 2050 C C . TYR A 1 266 ? -7.664 -0.201 24.519 1.00 80.00 266 TYR A C 1
ATOM 2052 O O . TYR A 1 266 ? -8.782 -0.670 24.287 1.00 80.00 266 TYR A O 1
ATOM 2060 N N . ALA A 1 267 ? -7.508 1.071 24.908 1.00 76.31 267 ALA A N 1
ATOM 2061 C CA . ALA A 1 267 ? -8.619 2.013 25.061 1.00 76.31 267 ALA A CA 1
ATOM 2062 C C . ALA A 1 267 ? -9.365 2.256 23.734 1.00 76.31 267 ALA A C 1
ATOM 2064 O O . ALA A 1 267 ? -10.596 2.369 23.716 1.00 76.31 267 ALA A O 1
ATOM 2065 N N . SER A 1 268 ? -8.635 2.278 22.617 1.00 84.38 268 SER A N 1
ATOM 2066 C CA . SER A 1 268 ? -9.198 2.368 21.266 1.00 84.38 268 SER A CA 1
ATOM 2067 C C . SER A 1 268 ? -10.061 1.146 20.944 1.00 84.38 268 SER A C 1
ATOM 2069 O O . SER A 1 268 ? -11.202 1.300 20.506 1.00 84.38 268 SER A O 1
ATOM 2071 N N . GLY A 1 269 ? -9.576 -0.060 21.254 1.00 82.00 269 GLY A N 1
ATOM 2072 C CA . GLY A 1 269 ? -10.336 -1.304 21.126 1.00 82.00 269 GLY A CA 1
ATOM 2073 C C . GLY A 1 269 ? -11.630 -1.289 21.943 1.00 82.00 269 GLY A C 1
ATOM 2074 O O . GLY A 1 269 ? -12.705 -1.568 21.405 1.00 82.00 269 GLY A O 1
ATOM 2075 N N . LEU A 1 270 ? -11.571 -0.868 23.212 1.00 76.19 270 LEU A N 1
ATOM 2076 C CA . LEU A 1 270 ? -12.777 -0.767 24.037 1.00 76.19 270 LEU A CA 1
ATOM 2077 C C . LEU A 1 270 ? -13.775 0.254 23.475 1.00 76.19 270 LEU A C 1
ATOM 2079 O O . LEU A 1 270 ? -14.972 -0.025 23.437 1.00 76.19 270 LEU A O 1
ATOM 2083 N N . THR A 1 271 ? -13.291 1.405 23.005 1.00 82.94 271 THR A N 1
ATOM 2084 C CA . THR A 1 271 ? -14.130 2.460 22.412 1.00 82.94 271 THR A CA 1
ATOM 2085 C C . THR A 1 271 ? -14.837 1.971 21.147 1.00 82.94 271 THR A C 1
ATOM 2087 O O . THR A 1 271 ? -16.016 2.268 20.940 1.00 82.94 271 THR A O 1
ATOM 2090 N N . ILE A 1 272 ? -14.155 1.184 20.307 1.00 85.50 272 ILE A N 1
ATOM 2091 C CA . ILE A 1 272 ? -14.766 0.562 19.124 1.00 85.50 272 ILE A CA 1
ATOM 2092 C C . ILE A 1 272 ? -15.888 -0.385 19.552 1.00 85.50 272 ILE A C 1
ATOM 2094 O O . ILE A 1 272 ? -17.008 -0.260 19.054 1.00 85.50 272 ILE A O 1
ATOM 2098 N N . LEU A 1 273 ? -15.615 -1.303 20.487 1.00 80.56 273 LEU A N 1
ATOM 2099 C CA . LEU A 1 273 ? -16.625 -2.250 20.960 1.00 80.56 273 LEU A CA 1
ATOM 2100 C C . LEU A 1 273 ? -17.824 -1.523 21.560 1.00 80.56 273 LEU A C 1
ATOM 2102 O O . LEU A 1 273 ? -18.960 -1.787 21.171 1.00 80.56 273 LEU A O 1
ATOM 2106 N N . SER A 1 274 ? -17.592 -0.579 22.463 1.00 73.56 274 SER A N 1
ATOM 2107 C CA . SER A 1 274 ? -18.681 0.113 23.136 1.00 73.56 274 SER A CA 1
ATOM 2108 C C . SER A 1 274 ? -19.515 0.983 22.201 1.00 73.56 274 SER A C 1
ATOM 2110 O O . S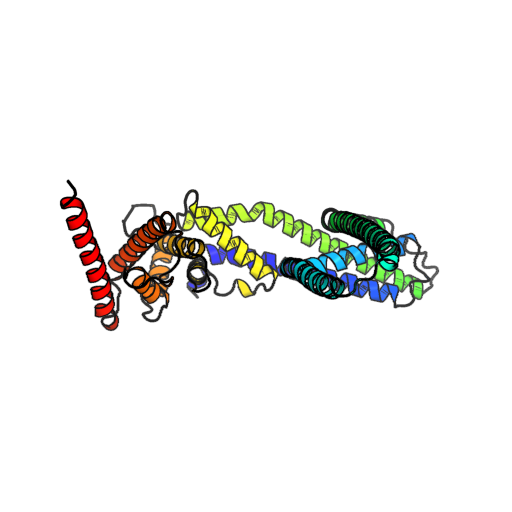ER A 1 274 ? -20.723 1.101 22.398 1.00 73.56 274 SER A O 1
ATOM 2112 N N . THR A 1 275 ? -18.921 1.525 21.136 1.00 80.50 275 THR A N 1
ATOM 2113 C CA . THR A 1 275 ? -19.650 2.282 20.109 1.00 80.50 275 THR A CA 1
ATOM 2114 C C . THR A 1 275 ? -20.484 1.363 19.216 1.00 80.50 275 THR A C 1
ATOM 2116 O O . THR A 1 275 ? -21.656 1.649 18.959 1.00 80.50 275 THR A O 1
ATOM 2119 N N . ILE A 1 276 ? -19.925 0.224 18.787 1.00 77.12 276 ILE A N 1
ATOM 2120 C CA . ILE A 1 276 ? -20.644 -0.784 17.986 1.00 77.12 276 ILE A CA 1
ATOM 2121 C C . ILE A 1 276 ? -21.820 -1.356 18.776 1.00 77.12 276 ILE A C 1
ATOM 2123 O O . ILE A 1 276 ? -22.932 -1.485 18.250 1.00 77.12 276 ILE A O 1
ATOM 2127 N N . PHE A 1 277 ? -21.593 -1.664 20.053 1.00 72.12 277 PHE A N 1
ATOM 2128 C CA . PHE A 1 277 ? -22.633 -2.160 20.937 1.00 72.12 277 PHE A CA 1
ATOM 2129 C C . PHE A 1 277 ? -23.592 -1.049 21.389 1.00 72.12 277 PHE A C 1
ATOM 2131 O O . PHE A 1 277 ? -24.768 -1.350 21.570 1.00 72.12 277 PHE A O 1
ATOM 2138 N N . GLY A 1 278 ? -23.160 0.216 21.436 1.00 60.31 278 GLY A N 1
ATOM 2139 C CA . GLY A 1 278 ? -23.929 1.413 21.805 1.00 60.31 278 GLY A CA 1
ATOM 2140 C C . GLY A 1 278 ? -24.398 1.443 23.273 1.00 60.31 278 GLY A C 1
ATOM 2141 O O . GLY A 1 278 ? -24.453 0.401 23.923 1.00 60.31 278 GLY A O 1
ATOM 2142 N N . PRO A 1 279 ? -24.808 2.609 23.818 1.00 51.44 279 PRO A N 1
ATOM 2143 C CA . PRO A 1 279 ? -25.595 2.639 25.050 1.00 51.44 279 PRO A CA 1
ATOM 2144 C C . PRO A 1 279 ? -26.949 1.949 24.808 1.00 51.44 279 PRO A C 1
ATOM 2146 O O . PRO A 1 279 ? -27.598 2.193 23.790 1.00 51.44 279 PRO A O 1
ATOM 2149 N N . LEU A 1 280 ? -27.408 1.111 25.746 1.00 44.38 280 LEU A N 1
ATOM 2150 C CA . LEU A 1 280 ? -28.706 0.411 25.677 1.00 44.38 280 LEU A CA 1
ATOM 2151 C C . LEU A 1 280 ? -29.933 1.346 25.640 1.00 44.38 280 LEU A C 1
ATOM 2153 O O . LEU A 1 280 ? -31.068 0.877 25.530 1.00 44.38 280 LEU A O 1
ATOM 2157 N N . CYS A 1 281 ? -29.748 2.664 25.720 1.00 33.59 281 CYS A N 1
ATOM 2158 C CA . CYS A 1 281 ? -30.854 3.606 25.699 1.00 33.59 281 CYS A CA 1
ATOM 2159 C C . CYS A 1 281 ? -31.511 3.650 24.316 1.00 33.59 281 CYS A C 1
ATOM 2161 O O . CYS A 1 281 ? -30.948 4.149 23.340 1.00 33.59 281 CYS A O 1
ATOM 2163 N N . ARG A 1 282 ? -32.754 3.154 24.276 1.00 34.62 282 ARG A N 1
ATOM 2164 C CA . ARG A 1 282 ? -33.768 3.412 23.248 1.00 34.62 282 ARG A CA 1
ATOM 2165 C C . ARG A 1 282 ? -33.824 4.910 22.920 1.00 34.62 282 ARG A C 1
ATOM 2167 O O . ARG A 1 282 ? -34.599 5.647 23.520 1.00 34.62 282 ARG A O 1
ATOM 2174 N N . VAL A 1 283 ? -33.063 5.368 21.935 1.00 30.16 283 VAL A N 1
ATOM 2175 C CA . VAL A 1 283 ? -33.354 6.635 21.260 1.00 30.16 283 VAL A CA 1
ATOM 2176 C C . VAL A 1 283 ? -34.046 6.285 19.953 1.00 30.16 283 VAL A C 1
ATOM 2178 O O . VAL A 1 283 ? -33.500 5.554 19.126 1.00 30.16 283 VAL A O 1
ATOM 2181 N N . LYS A 1 284 ? -35.288 6.763 19.810 1.00 30.33 284 LYS A N 1
ATOM 2182 C CA . LYS A 1 284 ? -36.126 6.651 18.609 1.00 30.33 284 LYS A CA 1
ATOM 2183 C C . LYS A 1 284 ? -35.438 7.357 17.434 1.00 30.33 284 LYS A C 1
ATOM 2185 O O . LYS A 1 284 ? -35.726 8.510 17.138 1.00 30.33 284 LYS A O 1
ATOM 2190 N N . VAL A 1 285 ? -34.526 6.669 16.765 1.00 40.34 285 VAL A N 1
ATOM 2191 C CA . VAL A 1 285 ? -34.060 7.023 15.422 1.00 40.34 285 VAL A CA 1
ATOM 2192 C C . VAL A 1 285 ? -34.726 6.047 14.458 1.00 40.34 285 VAL A C 1
ATOM 2194 O O . VAL A 1 285 ? -34.897 4.876 14.798 1.00 40.34 285 VAL A O 1
ATOM 2197 N N . LYS A 1 286 ? -35.167 6.535 13.289 1.00 34.47 286 LYS A N 1
ATOM 2198 C CA . LYS A 1 286 ? -35.804 5.710 12.249 1.00 34.47 286 LYS A CA 1
ATOM 2199 C C . LYS A 1 286 ? -34.981 4.432 12.015 1.00 34.47 286 LYS A C 1
ATOM 2201 O O . LYS A 1 286 ? -33.770 4.554 11.814 1.00 34.47 286 LYS A O 1
ATOM 2206 N N . PRO A 1 287 ? -35.606 3.241 12.004 1.00 38.31 287 PRO A N 1
ATOM 2207 C CA . PRO A 1 287 ? -34.879 1.999 11.824 1.00 38.31 287 PRO A CA 1
ATOM 2208 C C . PRO A 1 287 ? -34.286 1.972 10.419 1.00 38.31 287 PRO A C 1
ATOM 2210 O O . PRO A 1 287 ? -34.996 1.879 9.419 1.00 38.31 287 PRO A O 1
ATOM 2213 N N . SER A 1 288 ? -32.964 2.090 10.333 1.00 45.56 288 SER A N 1
ATOM 2214 C CA . SER A 1 288 ? -32.244 1.704 9.127 1.00 45.56 288 SER A CA 1
ATOM 2215 C C . SER A 1 288 ? -32.096 0.179 9.138 1.00 45.56 288 SER A C 1
ATOM 2217 O O . SER A 1 288 ? -32.012 -0.431 10.205 1.00 45.56 288 SER A O 1
ATOM 2219 N N . LYS A 1 289 ? -32.013 -0.457 7.960 1.00 46.47 289 LYS A N 1
ATOM 2220 C CA . LYS A 1 289 ? -31.743 -1.907 7.786 1.00 46.47 289 LYS A CA 1
ATOM 2221 C C . LYS A 1 289 ? -30.581 -2.449 8.648 1.00 46.47 289 LYS A C 1
ATOM 2223 O O . LYS A 1 289 ? -30.475 -3.650 8.865 1.00 46.47 289 LYS A O 1
ATOM 2228 N N . PHE A 1 290 ? -29.705 -1.569 9.130 1.00 50.41 290 PHE A N 1
ATOM 2229 C CA . PHE A 1 290 ? -28.527 -1.874 9.937 1.00 50.41 290 PHE A CA 1
ATOM 2230 C C . PHE A 1 290 ? -28.819 -2.031 11.442 1.00 50.41 290 PHE A C 1
ATOM 2232 O O . PHE A 1 290 ? -27.993 -2.580 12.169 1.00 50.41 290 PHE A O 1
ATOM 2239 N N . GLN A 1 291 ? -29.985 -1.596 11.934 1.00 49.19 291 GLN A N 1
ATOM 2240 C CA . GLN A 1 291 ? -30.349 -1.706 13.353 1.00 49.19 291 GLN A CA 1
ATOM 2241 C C . GLN A 1 291 ? -30.775 -3.135 13.740 1.00 49.19 291 GLN A C 1
ATOM 2243 O O . GLN A 1 291 ? -30.396 -3.610 14.809 1.00 49.19 291 GLN A O 1
ATOM 2248 N N . GLU A 1 292 ? -31.457 -3.860 12.846 1.00 49.03 292 GLU A N 1
ATOM 2249 C CA . GLU A 1 292 ? -31.689 -5.310 12.991 1.00 49.03 292 GLU A CA 1
ATOM 2250 C C . GLU A 1 292 ? -30.370 -6.094 12.945 1.00 49.03 292 GLU A C 1
ATOM 2252 O O . GLU A 1 292 ? -30.146 -7.003 13.745 1.00 49.03 292 GLU A O 1
ATOM 2257 N N . GLN A 1 293 ? -29.438 -5.684 12.076 1.00 50.00 293 GLN A N 1
ATOM 2258 C CA . GLN A 1 293 ? -28.109 -6.293 11.991 1.00 50.00 293 GLN A CA 1
ATOM 2259 C C . GLN A 1 293 ? -27.293 -6.081 13.272 1.00 50.00 293 GLN A C 1
ATOM 2261 O O . GLN A 1 293 ? -26.646 -7.023 13.721 1.00 50.00 293 GLN A O 1
ATOM 2266 N N . ARG A 1 294 ? -27.379 -4.910 13.928 1.00 53.56 294 ARG A N 1
ATOM 2267 C CA . ARG A 1 294 ? -26.792 -4.709 15.269 1.00 53.56 294 ARG A CA 1
ATOM 2268 C C . ARG A 1 294 ? -27.325 -5.714 16.289 1.00 53.56 294 ARG A C 1
ATOM 2270 O O . ARG A 1 294 ? -26.553 -6.178 17.118 1.00 53.56 294 ARG A O 1
ATOM 2277 N N . GLY A 1 295 ? -28.611 -6.064 16.234 1.00 51.81 295 GLY A N 1
ATOM 2278 C CA . GLY A 1 295 ? -29.215 -7.079 17.104 1.00 51.81 295 GLY A CA 1
ATOM 2279 C C . GLY A 1 295 ? -28.629 -8.477 16.888 1.00 51.81 295 GLY A C 1
ATOM 2280 O O . GLY A 1 295 ? -28.303 -9.163 17.851 1.00 51.81 295 GLY A O 1
ATOM 2281 N N . ILE A 1 296 ? -28.404 -8.867 15.632 1.00 53.09 296 ILE A N 1
ATOM 2282 C CA . ILE A 1 296 ? -27.817 -10.168 15.266 1.00 53.09 296 ILE A CA 1
ATOM 2283 C C . ILE A 1 296 ? -26.319 -10.227 15.606 1.00 53.09 296 ILE A C 1
ATOM 2285 O O . ILE A 1 296 ? -25.839 -11.239 16.109 1.00 53.09 296 ILE A O 1
ATOM 2289 N N . ILE A 1 297 ? -25.581 -9.136 15.380 1.00 53.50 297 ILE A N 1
ATOM 2290 C CA . ILE A 1 297 ? -24.166 -8.992 15.765 1.00 53.50 297 ILE A CA 1
ATOM 2291 C C . ILE A 1 297 ? -24.022 -9.095 17.287 1.00 53.50 297 ILE A C 1
ATOM 2293 O O . ILE A 1 297 ? -23.172 -9.838 17.780 1.00 53.50 297 ILE A O 1
ATOM 2297 N N . ARG A 1 298 ? -24.907 -8.411 18.028 1.00 54.53 298 ARG A N 1
ATOM 2298 C CA . ARG A 1 298 ? -25.036 -8.554 19.482 1.00 54.53 298 ARG A CA 1
ATOM 2299 C C . ARG A 1 298 ? -25.348 -9.998 19.862 1.00 54.53 298 ARG A C 1
ATOM 2301 O O . ARG A 1 298 ? -24.713 -10.504 20.762 1.00 54.53 298 ARG A O 1
ATOM 2308 N N . TYR A 1 299 ? -26.252 -10.696 19.182 1.00 52.28 299 TYR A N 1
ATOM 2309 C CA . TYR A 1 299 ? -26.559 -12.084 19.533 1.00 52.28 299 TYR A CA 1
ATOM 2310 C C . TYR A 1 299 ? -25.361 -13.030 19.300 1.00 52.28 299 TYR A C 1
ATOM 2312 O O . TYR A 1 299 ? -24.966 -13.774 20.191 1.00 52.28 299 TYR A O 1
ATOM 2320 N N . LEU A 1 300 ? -24.701 -12.943 18.142 1.00 51.97 300 LEU A N 1
ATOM 2321 C CA . LEU A 1 300 ? -23.637 -13.872 17.733 1.00 51.97 300 LEU A CA 1
ATOM 2322 C C . LEU A 1 300 ? -22.318 -13.726 18.508 1.00 51.97 300 LEU A C 1
ATOM 2324 O O . LEU A 1 300 ? -21.615 -14.716 18.692 1.00 51.97 300 LEU A O 1
ATOM 2328 N N . ILE A 1 301 ? -21.955 -12.516 18.941 1.00 53.12 301 ILE A N 1
ATOM 2329 C CA . ILE A 1 301 ? -20.691 -12.274 19.669 1.00 53.12 301 ILE A CA 1
ATOM 2330 C C . ILE A 1 301 ? -20.832 -12.559 21.175 1.00 53.12 301 ILE A C 1
ATOM 2332 O O . ILE A 1 301 ? -19.850 -12.865 21.856 1.00 53.12 301 ILE A O 1
ATOM 2336 N N . LEU A 1 302 ? -22.056 -12.455 21.685 1.00 49.91 302 LEU A N 1
ATOM 2337 C CA . LEU A 1 302 ? -22.359 -12.272 23.104 1.00 49.91 302 LEU A CA 1
ATOM 2338 C C . LEU A 1 302 ? -23.080 -13.485 23.708 1.00 49.91 302 LEU A C 1
ATOM 2340 O O . LEU A 1 302 ? -22.831 -13.812 24.860 1.00 49.91 302 LEU A O 1
ATOM 2344 N N . TYR A 1 303 ? -23.917 -14.178 22.921 1.00 45.91 303 TYR A N 1
ATOM 2345 C CA . TYR A 1 303 ? -24.629 -15.398 23.334 1.00 45.91 303 TYR A CA 1
ATOM 2346 C C . TYR A 1 303 ? -23.908 -16.689 22.922 1.00 45.91 303 TYR A C 1
ATOM 2348 O O . TYR A 1 303 ? -24.384 -17.775 23.236 1.00 45.91 303 TYR A O 1
ATOM 2356 N N . ALA A 1 304 ? -22.757 -16.598 22.246 1.00 45.22 304 ALA A N 1
ATOM 2357 C CA . ALA A 1 304 ? -21.820 -17.710 22.118 1.00 45.22 304 ALA A CA 1
ATOM 2358 C C . ALA A 1 304 ? -20.938 -17.731 23.386 1.00 45.22 304 ALA A C 1
ATOM 2360 O O . ALA A 1 304 ? -19.982 -16.952 23.459 1.00 45.22 304 ALA A O 1
ATOM 2361 N N . PRO A 1 305 ? -21.213 -18.583 24.397 1.00 44.28 305 PRO A N 1
ATOM 2362 C CA . PRO A 1 305 ? -20.641 -18.474 25.749 1.00 44.28 305 PRO A CA 1
ATOM 2363 C C . PRO A 1 305 ? -19.139 -18.817 25.821 1.00 44.28 305 PRO A C 1
ATOM 2365 O O . PRO A 1 305 ? -18.559 -18.888 26.903 1.00 44.28 305 PRO A O 1
ATOM 2368 N N . SER A 1 306 ? -18.495 -19.025 24.668 1.00 41.84 306 SER A N 1
ATOM 2369 C CA . SER A 1 306 ? -17.074 -19.326 24.484 1.00 41.84 306 SER A CA 1
ATOM 2370 C C . SER A 1 306 ? -16.230 -18.125 24.033 1.00 41.84 306 SER A C 1
ATOM 2372 O O . SER A 1 306 ? -15.026 -18.280 23.820 1.00 41.84 306 SER A O 1
ATOM 2374 N N . SER A 1 307 ? -16.801 -16.925 23.866 1.00 50.50 307 SER A N 1
ATOM 2375 C CA . SER A 1 307 ? -16.041 -15.802 23.314 1.00 50.50 307 SER A CA 1
ATOM 2376 C C . SER A 1 307 ? -15.080 -15.204 24.354 1.00 50.50 307 SER A C 1
ATOM 2378 O O . SER A 1 307 ? -15.463 -14.725 25.422 1.00 50.50 307 SER A O 1
ATOM 2380 N N . HIS A 1 308 ? -13.789 -15.190 24.013 1.00 56.06 308 HIS A N 1
ATOM 2381 C CA . HIS A 1 308 ? -12.711 -14.501 24.736 1.00 56.06 308 HIS A CA 1
ATOM 2382 C C . HIS A 1 308 ? -13.088 -13.058 25.138 1.00 56.06 308 HIS A C 1
ATOM 2384 O O . HIS A 1 308 ? -12.576 -12.530 26.116 1.00 56.06 308 HIS A O 1
ATOM 2390 N N . ILE A 1 309 ? -14.022 -12.437 24.412 1.00 55.31 309 ILE A N 1
ATOM 2391 C CA . ILE A 1 309 ? -14.512 -11.069 24.590 1.00 55.31 309 ILE A CA 1
ATOM 2392 C C . ILE A 1 309 ? -15.297 -10.899 25.896 1.00 55.31 309 ILE A C 1
ATOM 2394 O O . ILE A 1 309 ? -15.061 -9.927 26.606 1.00 55.31 309 ILE A O 1
ATOM 2398 N N . PHE A 1 310 ? -16.190 -11.828 26.259 1.00 58.09 310 PHE A N 1
ATOM 2399 C CA . PHE A 1 310 ? -16.943 -11.721 27.516 1.00 58.09 310 PHE A CA 1
ATOM 2400 C C . PHE A 1 310 ? -16.027 -11.898 28.733 1.00 58.09 310 PHE A C 1
ATOM 2402 O O . PHE A 1 310 ? -16.075 -11.107 29.674 1.00 58.09 310 PHE A O 1
ATOM 2409 N N . ARG A 1 311 ? -15.106 -12.871 28.670 1.00 58.69 311 ARG A N 1
ATOM 2410 C CA . ARG A 1 311 ? -14.052 -13.038 29.685 1.00 58.69 311 ARG A CA 1
ATOM 2411 C C . ARG A 1 311 ? -13.136 -11.816 29.768 1.00 58.69 311 ARG A C 1
ATOM 2413 O O . ARG A 1 311 ? -12.813 -11.391 30.869 1.00 58.69 311 ARG A O 1
ATOM 2420 N N . LEU A 1 312 ? -12.758 -11.225 28.636 1.00 60.19 312 LEU A N 1
ATOM 2421 C CA . LEU A 1 312 ? -11.945 -10.007 28.580 1.00 60.19 312 LEU A CA 1
ATOM 2422 C C . LEU A 1 312 ? -12.667 -8.818 29.230 1.00 60.19 312 LEU A C 1
ATOM 2424 O O . LEU A 1 312 ? -12.070 -8.108 30.035 1.00 60.19 312 LEU A O 1
ATOM 2428 N N . LEU A 1 313 ? -13.963 -8.642 28.951 1.00 60.84 313 LEU A N 1
ATOM 2429 C CA . LEU A 1 313 ? -14.799 -7.616 29.580 1.00 60.84 313 LEU A CA 1
ATOM 2430 C C . LEU A 1 313 ? -14.967 -7.849 31.091 1.00 60.84 313 LEU A C 1
ATOM 2432 O O . LEU A 1 313 ? -14.931 -6.886 31.855 1.00 60.84 313 LEU A O 1
ATOM 2436 N N . LEU A 1 314 ? -15.089 -9.102 31.542 1.00 61.47 314 LEU A N 1
ATOM 2437 C CA . LEU A 1 314 ? -15.130 -9.455 32.968 1.00 61.47 314 LEU A CA 1
ATOM 2438 C C . LEU A 1 314 ? -13.801 -9.176 33.684 1.00 61.47 314 LEU A C 1
ATOM 2440 O O . LEU A 1 314 ? -13.801 -8.594 34.769 1.00 61.47 314 LEU A O 1
ATOM 2444 N N . VAL A 1 315 ? -12.671 -9.543 33.069 1.00 61.09 315 VAL A N 1
ATOM 2445 C CA . VAL A 1 315 ? -11.321 -9.252 33.583 1.00 61.09 315 VAL A CA 1
ATOM 2446 C C . VAL A 1 315 ? -11.082 -7.741 33.654 1.00 61.09 315 VAL A C 1
ATOM 2448 O O . VAL A 1 315 ? -10.519 -7.253 34.627 1.00 61.09 315 VAL A O 1
ATOM 2451 N N . LEU A 1 316 ? -11.567 -6.973 32.678 1.00 58.31 316 LEU A N 1
ATOM 2452 C CA . LEU A 1 316 ? -11.501 -5.508 32.694 1.00 58.31 316 LEU A CA 1
ATOM 2453 C C . LEU A 1 316 ? -12.367 -4.859 33.772 1.00 58.31 316 LEU A C 1
ATOM 2455 O O . LEU A 1 316 ? -11.996 -3.830 34.334 1.00 58.31 316 LEU A O 1
ATOM 2459 N N . SER A 1 317 ? -13.543 -5.430 34.017 1.00 56.72 317 SER A N 1
ATOM 2460 C CA . SER A 1 317 ? -14.521 -4.897 34.968 1.00 56.72 317 SER A CA 1
ATOM 2461 C C . SER A 1 317 ? -14.129 -5.186 36.419 1.00 56.72 317 SER A C 1
ATOM 2463 O O . SER A 1 317 ? -14.582 -4.492 37.327 1.00 56.72 317 SER A O 1
ATOM 2465 N N . ASN A 1 318 ? -13.264 -6.179 36.649 1.00 59.50 318 ASN A N 1
ATOM 2466 C CA . ASN A 1 318 ? -12.744 -6.507 37.968 1.00 59.50 318 ASN A CA 1
ATOM 2467 C C . ASN A 1 318 ? -11.558 -5.579 38.337 1.00 59.50 318 ASN A C 1
ATOM 2469 O O . ASN A 1 318 ? -10.498 -5.642 37.712 1.00 59.50 318 ASN A O 1
ATOM 2473 N N . PRO A 1 319 ? -11.684 -4.738 39.381 1.00 48.44 319 PRO A N 1
ATOM 2474 C CA . PRO A 1 319 ? -10.658 -3.776 39.783 1.00 48.44 319 PRO A CA 1
ATOM 2475 C C . PRO A 1 319 ? -9.360 -4.426 40.291 1.00 48.44 319 PRO A C 1
ATOM 2477 O O . PRO A 1 319 ? -8.341 -3.738 40.362 1.00 48.44 319 PRO A O 1
ATOM 2480 N N . ARG A 1 320 ? -9.375 -5.729 40.622 1.00 44.75 320 ARG A N 1
ATOM 2481 C CA . ARG A 1 320 ? -8.194 -6.486 41.079 1.00 44.75 320 ARG A CA 1
ATOM 2482 C C . ARG A 1 320 ? -7.336 -7.051 39.946 1.00 44.75 320 ARG A C 1
ATOM 2484 O O . ARG A 1 320 ? -6.177 -7.372 40.185 1.00 44.75 320 ARG A O 1
ATOM 2491 N N . SER A 1 321 ? -7.862 -7.162 38.729 1.00 48.47 321 SER A N 1
ATOM 2492 C CA . SER A 1 321 ? -7.101 -7.607 37.558 1.00 48.47 321 SER A CA 1
ATOM 2493 C C . SER A 1 321 ? -6.611 -6.399 36.771 1.00 48.47 321 SER A C 1
ATOM 2495 O O . SER A 1 321 ? -7.325 -5.820 35.955 1.00 48.47 321 SER A O 1
ATOM 2497 N N . SER A 1 322 ? -5.370 -5.990 37.028 1.00 46.59 322 SER A N 1
ATOM 2498 C CA . SER A 1 322 ? -4.667 -5.069 36.138 1.00 46.59 322 SER A CA 1
ATOM 2499 C C . SER A 1 322 ? -4.029 -5.874 34.998 1.00 46.59 322 SER A C 1
ATOM 2501 O O . SER A 1 322 ? -3.243 -6.773 35.293 1.00 46.59 322 SER A O 1
ATOM 2503 N N . PRO A 1 323 ? -4.315 -5.577 33.713 1.00 47.00 323 PRO A N 1
ATOM 2504 C CA . PRO A 1 323 ? -3.609 -6.202 32.587 1.00 47.00 323 PRO A CA 1
ATOM 2505 C C . PRO A 1 323 ? -2.115 -5.855 32.582 1.00 47.00 323 PRO A C 1
ATOM 2507 O O . PRO A 1 323 ? -1.299 -6.599 32.051 1.00 47.00 323 PRO A O 1
ATOM 2510 N N . TYR A 1 324 ? -1.766 -4.725 33.201 1.00 44.53 324 TYR A N 1
ATOM 2511 C CA . TYR A 1 324 ? -0.398 -4.304 33.443 1.00 44.53 324 TYR A CA 1
ATOM 2512 C C . TYR A 1 324 ? -0.016 -4.646 34.877 1.00 44.53 324 TYR A C 1
ATOM 2514 O O . TYR A 1 324 ? -0.615 -4.125 35.823 1.00 44.53 324 TYR A O 1
ATOM 2522 N N . GLY A 1 325 ? 0.973 -5.529 35.026 1.00 38.94 325 GLY A N 1
ATOM 2523 C CA . GLY A 1 325 ? 1.607 -5.809 36.307 1.00 38.94 325 GLY A CA 1
ATOM 2524 C C . GLY A 1 325 ? 1.951 -4.504 37.021 1.00 38.94 325 GLY A C 1
ATOM 2525 O O . GLY A 1 325 ? 2.395 -3.539 36.398 1.00 38.94 325 GLY A O 1
ATOM 2526 N N . SER A 1 326 ? 1.655 -4.468 38.316 1.00 37.12 326 SER A N 1
ATOM 2527 C CA . SER A 1 326 ? 2.052 -3.392 39.217 1.00 37.12 326 SER A CA 1
ATOM 2528 C C . SER A 1 326 ? 3.543 -3.122 39.039 1.00 37.12 326 SER A C 1
ATOM 2530 O O . SER A 1 326 ? 4.317 -3.967 39.458 1.00 37.12 326 SER A O 1
ATOM 2532 N N . GLU A 1 327 ? 3.906 -2.012 38.385 1.00 40.59 327 GLU A N 1
ATOM 2533 C CA . GLU A 1 327 ? 5.159 -1.246 38.531 1.00 40.59 327 GLU A CA 1
ATOM 2534 C C . GLU A 1 327 ? 5.429 -0.409 37.267 1.00 40.59 327 GLU A C 1
ATOM 2536 O O . GLU A 1 327 ? 6.041 -0.885 36.313 1.00 40.59 327 GLU A O 1
ATOM 2541 N N . ARG A 1 328 ? 4.990 0.861 37.255 1.00 36.53 328 ARG A N 1
ATOM 2542 C CA . ARG A 1 328 ? 5.772 2.001 36.723 1.00 36.53 328 ARG A CA 1
ATOM 2543 C C . ARG A 1 328 ? 5.099 3.358 37.020 1.00 36.53 328 ARG A C 1
ATOM 2545 O O . ARG A 1 328 ? 3.871 3.442 36.985 1.00 36.53 328 ARG A O 1
ATOM 2552 N N . PRO A 1 329 ? 5.882 4.416 37.308 1.00 37.50 329 PRO A N 1
ATOM 2553 C CA . PRO A 1 329 ? 5.410 5.669 37.903 1.00 37.50 329 PRO A CA 1
ATOM 2554 C C . PRO A 1 329 ? 4.989 6.740 36.871 1.00 37.50 329 PRO A C 1
ATOM 2556 O O . PRO A 1 329 ? 5.415 7.885 36.960 1.00 37.50 329 PRO A O 1
ATOM 2559 N N . GLU A 1 330 ? 4.152 6.402 35.885 1.00 36.03 330 GLU A N 1
ATOM 2560 C CA . GLU A 1 330 ? 3.578 7.379 34.925 1.00 36.03 330 GLU A CA 1
ATOM 2561 C C . GLU A 1 330 ? 2.064 7.581 35.176 1.00 36.03 330 GLU A C 1
ATOM 2563 O O . GLU A 1 330 ? 1.204 7.524 34.295 1.00 36.03 330 GLU A O 1
ATOM 2568 N N . THR A 1 331 ? 1.716 7.748 36.454 1.00 43.19 331 THR A N 1
ATOM 2569 C CA . THR A 1 331 ? 0.497 7.186 37.061 1.00 43.19 331 THR A CA 1
ATOM 2570 C C . THR A 1 331 ? -0.709 8.122 37.203 1.00 43.19 331 THR A C 1
ATOM 2572 O O . THR A 1 331 ? -1.570 7.845 38.039 1.00 43.19 331 THR A O 1
ATOM 2575 N N . GLN A 1 332 ? -0.841 9.205 36.424 1.00 37.81 332 GLN A N 1
ATOM 2576 C CA . GLN A 1 332 ? -1.985 10.131 36.596 1.00 37.81 332 GLN A CA 1
ATOM 2577 C C . GLN A 1 332 ? -2.908 10.276 35.377 1.00 37.81 332 GLN A C 1
ATOM 2579 O O . GLN A 1 332 ? -4.129 10.280 35.532 1.00 37.81 332 GLN A O 1
ATOM 2584 N N . ILE A 1 333 ? -2.363 10.316 34.158 1.00 40.47 333 ILE A N 1
ATOM 2585 C CA . ILE A 1 333 ? -3.173 10.369 32.922 1.00 40.47 333 ILE A CA 1
ATOM 2586 C C . ILE A 1 333 ? -3.657 8.960 32.538 1.00 40.47 333 ILE A C 1
ATOM 2588 O O . ILE A 1 333 ? -4.806 8.768 32.142 1.00 40.47 333 ILE A O 1
ATOM 2592 N N . ILE A 1 334 ? -2.812 7.947 32.750 1.00 44.41 334 ILE A N 1
ATOM 2593 C CA . ILE A 1 334 ? -3.145 6.539 32.495 1.00 44.41 334 ILE A CA 1
ATOM 2594 C C . ILE A 1 334 ? -4.226 6.055 33.472 1.00 44.41 334 ILE A C 1
ATOM 2596 O O . ILE A 1 334 ? -5.142 5.345 33.073 1.00 44.41 334 ILE A O 1
ATOM 2600 N N . THR A 1 335 ? -4.193 6.475 34.742 1.00 43.59 335 THR A N 1
ATOM 2601 C CA . THR A 1 335 ? -5.186 6.069 35.754 1.00 43.59 335 THR A CA 1
ATOM 2602 C C . THR A 1 335 ? -6.554 6.722 35.568 1.00 43.59 335 THR A C 1
ATOM 2604 O O . THR A 1 335 ? -7.554 6.120 35.958 1.00 43.59 335 THR A O 1
ATOM 2607 N N . SER A 1 336 ? -6.650 7.923 34.986 1.00 47.16 336 SER A N 1
ATOM 2608 C CA . SER A 1 336 ? -7.947 8.531 34.653 1.00 47.16 336 SER A CA 1
ATOM 2609 C C . SER A 1 336 ? -8.581 7.850 33.437 1.00 47.16 336 SER A C 1
ATOM 2611 O O . SER A 1 336 ? -9.736 7.431 33.521 1.00 47.16 336 SER A O 1
ATOM 2613 N N . GLN A 1 337 ? -7.814 7.611 32.365 1.00 47.28 337 GLN A N 1
ATOM 2614 C CA . GLN A 1 337 ? -8.300 6.856 31.206 1.00 47.28 337 GLN A CA 1
ATOM 2615 C C . GLN A 1 337 ? -8.657 5.411 31.563 1.00 47.28 337 GLN A C 1
ATOM 2617 O O . GLN A 1 337 ? -9.735 4.948 31.197 1.00 47.28 337 GLN A O 1
ATOM 2622 N N . LEU A 1 338 ? -7.820 4.707 32.331 1.00 50.81 338 LEU A N 1
ATOM 2623 C CA . LEU A 1 338 ? -8.088 3.330 32.760 1.00 50.81 338 LEU A CA 1
ATOM 2624 C C . LEU A 1 338 ? -9.348 3.240 33.640 1.00 50.81 338 LEU A C 1
ATOM 2626 O O . LEU A 1 338 ? -10.078 2.257 33.574 1.00 50.81 338 LEU A O 1
ATOM 2630 N N . ARG A 1 339 ? -9.645 4.271 34.440 1.00 55.22 339 ARG A N 1
ATOM 2631 C CA . ARG A 1 339 ? -10.849 4.341 35.286 1.00 55.22 339 ARG A CA 1
ATOM 2632 C C . ARG A 1 339 ? -12.125 4.525 34.472 1.00 55.22 339 ARG A C 1
ATOM 2634 O O . ARG A 1 339 ? -13.098 3.820 34.728 1.00 55.22 339 ARG A O 1
ATOM 2641 N N . GLU A 1 340 ? -12.107 5.408 33.476 1.00 54.84 340 GLU A N 1
ATOM 2642 C CA . GLU A 1 340 ? -13.229 5.557 32.540 1.00 54.84 340 GLU A CA 1
ATOM 2643 C C . GLU A 1 340 ? -13.421 4.285 31.704 1.00 54.84 340 GLU A C 1
ATOM 2645 O O . GLU A 1 340 ? -14.539 3.797 31.561 1.00 54.84 340 GLU A O 1
ATOM 2650 N N . THR A 1 341 ? -12.319 3.669 31.269 1.00 54.56 341 THR A N 1
ATOM 2651 C CA . THR A 1 341 ? -12.286 2.382 30.552 1.00 54.56 341 THR A CA 1
ATOM 2652 C C . THR A 1 341 ? -12.922 1.261 31.393 1.00 54.56 341 THR A C 1
ATOM 2654 O O . THR A 1 341 ? -13.782 0.527 30.907 1.00 54.56 341 THR A O 1
ATOM 2657 N N . ARG A 1 342 ? -12.593 1.176 32.691 1.00 61.12 342 ARG A N 1
ATOM 2658 C CA . ARG A 1 342 ? -13.190 0.223 33.650 1.00 61.12 342 ARG A CA 1
ATOM 2659 C C . ARG A 1 342 ? -14.677 0.466 33.878 1.00 61.12 342 ARG A C 1
ATOM 2661 O O . ARG A 1 342 ? -15.459 -0.478 33.847 1.00 61.12 342 ARG A O 1
ATOM 2668 N N . LYS A 1 343 ? -15.084 1.722 34.079 1.00 58.78 343 LYS A N 1
ATOM 2669 C CA . LYS A 1 343 ? -16.495 2.101 34.258 1.00 58.78 343 LYS A CA 1
ATOM 2670 C C . LYS A 1 343 ? -17.325 1.733 33.029 1.00 58.78 343 LYS A C 1
ATOM 2672 O O . LYS A 1 343 ? -18.450 1.255 33.151 1.00 58.78 343 LYS A O 1
ATOM 2677 N N . HIS A 1 344 ? -16.753 1.926 31.847 1.00 55.66 344 HIS A N 1
ATOM 2678 C CA . HIS A 1 344 ? -17.407 1.609 30.590 1.00 55.66 344 HIS A CA 1
ATOM 2679 C C . HIS A 1 344 ? -17.533 0.094 30.367 1.00 55.66 344 HIS A C 1
ATOM 2681 O O . HIS A 1 344 ? -18.619 -0.378 30.035 1.00 55.66 344 HIS A O 1
ATOM 2687 N N . ALA A 1 345 ? -16.471 -0.674 30.640 1.00 57.38 345 ALA A N 1
ATOM 2688 C CA . ALA A 1 345 ? -16.503 -2.137 30.604 1.00 57.38 345 ALA A CA 1
ATOM 2689 C C . ALA A 1 345 ? -17.506 -2.718 31.620 1.00 57.38 345 ALA A C 1
ATOM 2691 O O . ALA A 1 345 ? -18.306 -3.581 31.265 1.00 57.38 345 ALA A O 1
ATOM 2692 N N . ALA A 1 346 ? -17.537 -2.180 32.842 1.00 59.50 346 ALA A N 1
ATOM 2693 C CA . ALA A 1 346 ? -18.472 -2.575 33.894 1.00 59.50 346 ALA A CA 1
ATOM 2694 C C . ALA A 1 346 ? -19.934 -2.316 33.509 1.00 59.50 346 ALA A C 1
ATOM 2696 O O . ALA A 1 346 ? -20.786 -3.186 33.691 1.00 59.50 346 ALA A O 1
ATOM 2697 N N . ASN A 1 347 ? -20.222 -1.146 32.928 1.00 58.12 347 ASN A N 1
ATOM 2698 C CA . ASN A 1 347 ? -21.548 -0.832 32.400 1.00 58.12 347 ASN A CA 1
ATOM 2699 C C . ASN A 1 347 ? -21.948 -1.791 31.278 1.00 58.12 347 ASN A C 1
ATOM 2701 O O . ASN A 1 347 ? -23.103 -2.204 31.222 1.00 58.12 347 ASN A O 1
ATOM 2705 N N . MET A 1 348 ? -21.012 -2.181 30.408 1.00 58.12 348 MET A N 1
ATOM 2706 C CA . MET A 1 348 ? -21.281 -3.223 29.422 1.00 58.12 348 MET A CA 1
ATOM 2707 C C . MET A 1 348 ? -21.618 -4.543 30.124 1.00 58.12 348 MET A C 1
ATOM 2709 O O . MET A 1 348 ? -22.702 -5.056 29.901 1.00 58.12 348 MET A O 1
ATOM 2713 N N . VAL A 1 349 ? -20.787 -5.056 31.037 1.00 60.53 349 VAL A N 1
ATOM 2714 C CA . VAL A 1 349 ? -21.047 -6.330 31.746 1.00 60.53 349 VAL A CA 1
ATOM 2715 C C . VAL A 1 349 ? -22.406 -6.352 32.464 1.00 60.53 349 VAL A C 1
ATOM 2717 O O . VAL A 1 349 ? -23.140 -7.329 32.337 1.00 60.53 349 VAL A O 1
ATOM 2720 N N . LEU A 1 350 ? -22.784 -5.272 33.156 1.00 58.31 350 LEU A N 1
ATOM 2721 C CA . LEU A 1 350 ? -24.083 -5.138 33.839 1.00 58.31 350 LEU A CA 1
ATOM 2722 C C . LEU A 1 350 ? -25.274 -5.261 32.886 1.00 58.31 350 LEU A C 1
ATOM 2724 O O . LEU A 1 350 ? -26.281 -5.884 33.203 1.00 58.31 350 LEU A O 1
ATOM 2728 N N . HIS A 1 351 ? -25.145 -4.674 31.705 1.00 53.69 351 HIS A N 1
ATOM 2729 C CA . HIS A 1 351 ? -26.162 -4.702 30.663 1.00 53.69 351 HIS A CA 1
ATOM 2730 C C . HIS A 1 351 ? -26.194 -6.015 29.872 1.00 53.69 351 HIS A C 1
ATOM 2732 O O . HIS A 1 351 ? -27.175 -6.304 29.191 1.00 53.69 351 HIS A O 1
ATOM 2738 N N . LEU A 1 352 ? -25.128 -6.808 29.972 1.00 53.91 352 LEU A N 1
ATOM 2739 C CA . LEU A 1 352 ? -24.968 -8.107 29.329 1.00 53.91 352 LEU A CA 1
ATOM 2740 C C . LEU A 1 352 ? -25.441 -9.270 30.206 1.00 53.91 352 LEU A C 1
ATOM 2742 O O . LEU A 1 352 ? -25.684 -10.348 29.672 1.00 53.91 352 LEU A O 1
ATOM 2746 N N . ALA A 1 353 ? -25.602 -9.045 31.515 1.00 55.56 353 ALA A N 1
ATOM 2747 C CA . ALA A 1 353 ? -25.976 -10.053 32.509 1.00 55.56 353 ALA A CA 1
ATOM 2748 C C . ALA A 1 353 ? -27.313 -10.766 32.217 1.00 55.56 353 ALA A C 1
ATOM 2750 O O . ALA A 1 353 ? -27.480 -11.912 32.620 1.00 55.56 353 ALA A O 1
ATOM 2751 N N . ASP A 1 354 ? -28.222 -10.126 31.475 1.00 49.19 354 ASP A N 1
ATOM 2752 C CA . ASP A 1 354 ? -29.541 -10.665 31.100 1.00 49.19 354 ASP A CA 1
ATOM 2753 C C . ASP A 1 354 ? -29.462 -11.818 30.070 1.00 49.19 354 ASP A C 1
ATOM 2755 O O . ASP A 1 354 ? -30.403 -12.588 29.911 1.00 49.19 354 ASP A O 1
ATOM 2759 N N . GLY A 1 355 ? -28.325 -11.969 29.373 1.00 46.25 355 GLY A N 1
ATOM 2760 C CA . GLY A 1 355 ? -28.106 -12.997 28.343 1.00 46.25 355 GLY A CA 1
ATOM 2761 C C . GLY A 1 355 ? -27.079 -14.079 28.697 1.00 46.25 355 GLY A C 1
ATOM 2762 O O . GLY A 1 355 ? -26.688 -14.856 27.827 1.00 46.25 355 GLY A O 1
ATOM 2763 N N . VAL A 1 356 ? -26.587 -14.109 29.940 1.00 51.25 356 VAL A N 1
ATOM 2764 C CA . VAL A 1 356 ? -25.469 -14.970 30.369 1.00 51.25 356 VAL A CA 1
ATOM 2765 C C . VAL A 1 356 ? -25.963 -16.382 30.708 1.00 51.25 356 VAL A C 1
ATOM 2767 O O . VAL A 1 356 ? -26.980 -16.540 31.380 1.00 51.25 356 VAL A O 1
ATOM 2770 N N . SER A 1 357 ? -25.241 -17.428 30.274 1.00 47.75 357 SER A N 1
ATOM 2771 C CA . SER A 1 357 ? -25.570 -18.808 30.668 1.00 47.75 357 SER A CA 1
ATOM 2772 C C . SER A 1 357 ? -25.406 -18.992 32.184 1.00 47.75 357 SER A C 1
ATOM 2774 O O . SER A 1 357 ? -24.531 -18.388 32.810 1.00 47.75 357 SER A O 1
ATOM 2776 N N . VAL A 1 358 ? -26.230 -19.856 32.783 1.00 52.59 358 VAL A N 1
ATOM 2777 C CA . VAL A 1 358 ? -26.270 -20.108 34.240 1.00 52.59 358 VAL A CA 1
ATOM 2778 C C . VAL A 1 358 ? -24.885 -20.451 34.824 1.00 52.59 358 VAL A C 1
ATOM 2780 O O . VAL A 1 358 ? -24.599 -20.138 35.976 1.00 52.59 358 VAL A O 1
ATOM 2783 N N . GLU A 1 359 ? -23.984 -21.010 34.014 1.00 50.47 359 GLU A N 1
ATOM 2784 C CA . GLU A 1 359 ? -22.625 -21.418 34.396 1.00 50.47 359 GLU A CA 1
ATOM 2785 C C . GLU A 1 359 ? -21.681 -20.239 34.695 1.00 50.47 359 GLU A C 1
ATOM 2787 O O . GLU A 1 359 ? -20.745 -20.372 35.482 1.00 50.47 359 GLU A O 1
ATOM 2792 N N . GLN A 1 360 ? -21.906 -19.076 34.078 1.00 52.56 360 GLN A N 1
ATOM 2793 C CA . GLN A 1 360 ? -21.047 -17.891 34.225 1.00 52.56 360 GLN A CA 1
ATOM 2794 C C . GLN A 1 360 ? -21.617 -16.862 35.213 1.00 52.56 360 GLN A C 1
ATOM 2796 O O . GLN A 1 360 ? -20.920 -15.921 35.605 1.00 52.56 360 GLN A O 1
ATOM 2801 N N . LEU A 1 361 ? -22.852 -17.079 35.678 1.00 57.66 361 LEU A N 1
ATOM 2802 C CA . LEU A 1 361 ? -23.558 -16.240 36.648 1.00 57.66 361 LEU A CA 1
ATOM 2803 C C . LEU A 1 361 ? -22.734 -15.944 37.923 1.00 57.66 361 LEU A C 1
ATOM 2805 O O . LEU A 1 361 ? -22.689 -14.781 38.330 1.00 57.66 361 LEU A O 1
ATOM 2809 N N . PRO A 1 362 ? -22.001 -16.908 38.526 1.00 60.00 362 PRO A N 1
ATOM 2810 C CA . PRO A 1 362 ? -21.206 -16.636 39.727 1.00 60.00 362 PRO A CA 1
ATOM 2811 C C . PRO A 1 362 ? -20.069 -15.630 39.487 1.00 60.00 362 PRO A C 1
ATOM 2813 O O . PRO A 1 362 ? -19.818 -14.765 40.326 1.00 60.00 362 PRO A O 1
ATOM 2816 N N . GLN A 1 363 ? -19.408 -15.696 38.326 1.00 56.97 363 GLN A N 1
ATOM 2817 C CA . GLN A 1 363 ? -18.300 -14.796 37.973 1.00 56.97 363 GLN A CA 1
ATOM 2818 C C . GLN A 1 363 ? -18.800 -13.373 37.698 1.00 56.97 363 GLN A C 1
ATOM 2820 O O . GLN A 1 363 ? -18.161 -12.399 38.098 1.00 56.97 363 GLN A O 1
ATOM 2825 N N . VAL A 1 364 ? -19.972 -13.251 37.069 1.00 55.62 364 VAL A N 1
ATOM 2826 C CA . VAL A 1 364 ? -20.643 -11.963 36.844 1.00 55.62 364 VAL A CA 1
ATOM 2827 C C . VAL A 1 364 ? -21.037 -11.322 38.175 1.00 55.62 364 VAL A C 1
ATOM 2829 O O . VAL A 1 364 ? -20.724 -10.154 38.406 1.00 55.62 364 VAL A O 1
ATOM 2832 N N . ILE A 1 365 ? -21.646 -12.089 39.086 1.00 63.09 365 ILE A N 1
ATOM 2833 C CA . ILE A 1 365 ? -22.029 -11.612 40.425 1.00 63.09 365 ILE A CA 1
ATOM 2834 C C . ILE A 1 365 ? -20.796 -11.149 41.211 1.00 63.09 365 ILE A C 1
ATOM 2836 O O . ILE A 1 365 ? -20.819 -10.081 41.823 1.00 63.09 365 ILE A O 1
ATOM 2840 N N . GLN A 1 366 ? -19.696 -11.905 41.161 1.00 61.06 366 GLN A N 1
ATOM 2841 C CA . GLN A 1 366 ? -18.452 -11.548 41.845 1.00 61.06 366 GLN A CA 1
ATOM 2842 C C . GLN A 1 366 ? -17.830 -10.260 41.281 1.00 61.06 366 GLN A C 1
ATOM 2844 O O . GLN A 1 366 ? -17.359 -9.411 42.041 1.00 61.06 366 GLN A O 1
ATOM 2849 N N . CYS A 1 367 ? -17.877 -10.077 39.960 1.00 54.66 367 CYS A N 1
ATOM 2850 C CA . CYS A 1 367 ? -17.417 -8.861 39.299 1.00 54.66 367 CYS A CA 1
ATOM 2851 C C . CYS A 1 367 ? -18.245 -7.636 39.732 1.00 54.66 367 CYS A C 1
ATOM 2853 O O . CYS A 1 367 ? -17.681 -6.652 40.220 1.00 54.66 367 CYS A O 1
ATOM 2855 N N . ILE A 1 368 ? -19.578 -7.732 39.654 1.00 57.25 368 ILE A N 1
ATOM 2856 C CA . ILE A 1 368 ? -20.514 -6.671 40.063 1.00 57.25 368 ILE A CA 1
ATOM 2857 C C . ILE A 1 368 ? -20.349 -6.335 41.552 1.00 57.25 368 ILE A C 1
ATOM 2859 O O . ILE A 1 368 ? -20.305 -5.163 41.925 1.00 57.25 368 ILE A O 1
ATOM 2863 N N . SER A 1 369 ? -20.195 -7.351 42.405 1.00 57.91 369 SER A N 1
ATOM 2864 C CA . SER A 1 369 ? -19.961 -7.177 43.842 1.00 57.91 369 SER A CA 1
ATOM 2865 C C . SER A 1 369 ? -18.685 -6.374 44.117 1.00 57.91 369 SER A C 1
ATOM 2867 O O . SER A 1 369 ? -18.722 -5.413 44.887 1.00 57.91 369 SER A O 1
ATOM 2869 N N . SER A 1 370 ? -17.585 -6.691 43.420 1.00 54.94 370 SER A N 1
ATOM 2870 C CA . SER A 1 370 ? -16.315 -5.964 43.564 1.00 54.94 370 SER A CA 1
ATOM 2871 C C . SER A 1 370 ? -16.405 -4.500 43.111 1.00 54.94 370 SER A C 1
ATOM 2873 O O . SER A 1 370 ? -15.803 -3.614 43.714 1.00 54.94 370 SER A O 1
ATOM 2875 N N . LEU A 1 371 ? -17.204 -4.208 42.083 1.00 53.06 371 LEU A N 1
ATOM 2876 C CA . LEU A 1 371 ? -17.450 -2.843 41.614 1.00 53.06 371 LEU A CA 1
ATOM 2877 C C . LEU A 1 371 ? -18.225 -2.022 42.648 1.00 53.06 371 LEU A C 1
ATOM 2879 O O . LEU A 1 371 ? -17.837 -0.898 42.974 1.00 53.06 371 LEU A O 1
ATOM 2883 N N . ILE A 1 372 ? -19.289 -2.604 43.204 1.00 57.03 372 ILE A N 1
ATOM 2884 C CA . ILE A 1 372 ? -20.124 -1.955 44.221 1.00 57.03 372 ILE A CA 1
ATOM 2885 C C . ILE A 1 372 ? -19.328 -1.713 45.510 1.00 57.03 372 ILE A C 1
ATOM 2887 O O . ILE A 1 372 ? -19.462 -0.648 46.118 1.00 57.03 372 ILE A O 1
ATOM 2891 N N . SER A 1 373 ? -18.480 -2.659 45.930 1.00 53.72 373 SER A N 1
ATOM 2892 C CA . SER A 1 373 ? -17.649 -2.490 47.128 1.00 53.72 373 SER A CA 1
ATOM 2893 C C . SER A 1 373 ? -16.633 -1.359 46.961 1.00 53.72 373 SER A C 1
ATOM 2895 O O . SER A 1 373 ? -16.502 -0.524 47.854 1.00 53.72 373 SER A O 1
ATOM 2897 N N . THR A 1 374 ? -16.003 -1.259 45.787 1.00 51.03 374 THR A N 1
ATOM 2898 C CA . THR A 1 374 ? -15.041 -0.185 45.482 1.00 51.03 374 THR A CA 1
ATOM 2899 C C . THR A 1 374 ? -15.712 1.197 45.494 1.00 51.03 374 THR A C 1
ATOM 2901 O O . THR A 1 374 ? -15.132 2.177 45.965 1.00 51.03 374 THR A O 1
ATOM 2904 N N . PHE A 1 375 ? -16.964 1.286 45.026 1.00 47.53 375 PHE A N 1
ATOM 2905 C CA . PHE A 1 375 ? -17.747 2.526 45.051 1.00 47.53 375 PHE A CA 1
ATOM 2906 C C . PHE A 1 375 ? -18.113 2.959 46.480 1.00 47.53 375 PHE A C 1
ATOM 2908 O O . PHE A 1 375 ? -17.987 4.136 46.822 1.00 47.53 375 PHE A O 1
ATOM 2915 N N . LYS A 1 376 ? -18.506 2.008 47.340 1.00 50.97 376 LYS A N 1
ATOM 2916 C CA . LYS A 1 376 ? -18.808 2.276 48.757 1.00 50.97 376 LYS A CA 1
ATOM 2917 C C . LYS A 1 376 ? -17.578 2.731 49.545 1.00 50.97 376 LYS A C 1
ATOM 2919 O O . LYS A 1 376 ? -17.695 3.626 50.379 1.00 50.97 376 LYS A O 1
ATOM 2924 N N . GLU A 1 377 ? -16.410 2.149 49.279 1.00 50.53 377 GLU A N 1
ATOM 2925 C CA . GLU A 1 377 ? -15.148 2.582 49.894 1.00 50.53 377 GLU A CA 1
ATOM 2926 C C . GLU A 1 377 ? -14.771 4.009 49.479 1.00 50.53 377 GLU A C 1
ATOM 2928 O O . GLU A 1 377 ? -14.386 4.810 50.328 1.00 50.53 377 GLU A O 1
ATOM 2933 N N . HIS A 1 378 ? -14.967 4.373 48.208 1.00 41.97 378 HIS A N 1
ATOM 2934 C CA . HIS A 1 378 ? -14.719 5.737 47.733 1.00 41.97 378 HIS A CA 1
ATOM 2935 C C . HIS A 1 378 ? -15.696 6.768 48.302 1.00 41.97 378 HIS A C 1
ATOM 2937 O O . HIS A 1 378 ? -15.262 7.857 48.670 1.00 41.97 378 HIS A O 1
ATOM 2943 N N . GLN A 1 379 ? -16.991 6.444 48.419 1.00 44.38 379 GLN A N 1
ATOM 2944 C CA . GLN A 1 379 ? -17.938 7.340 49.091 1.00 44.38 379 GLN A CA 1
ATOM 2945 C C . GLN A 1 379 ? -17.535 7.573 50.550 1.00 44.38 379 GLN A C 1
ATOM 2947 O O . GLN A 1 379 ? -17.527 8.717 50.990 1.00 44.38 379 GLN A O 1
ATOM 2952 N N . ARG A 1 380 ? -17.118 6.534 51.287 1.00 46.62 380 ARG A N 1
ATOM 2953 C CA . ARG A 1 380 ? -16.612 6.722 52.659 1.00 46.62 380 ARG A CA 1
ATOM 2954 C C . ARG A 1 380 ? -15.371 7.609 52.719 1.00 46.62 380 ARG A C 1
ATOM 2956 O O . ARG A 1 380 ? -15.286 8.436 53.617 1.00 46.62 380 ARG A O 1
ATOM 2963 N N . PHE A 1 381 ? -14.441 7.474 51.776 1.00 39.09 381 PHE A N 1
ATOM 2964 C CA . PHE A 1 381 ? -13.248 8.327 51.722 1.00 39.09 381 PHE A CA 1
ATOM 2965 C C . PHE A 1 381 ? -13.578 9.797 51.415 1.00 39.09 381 PHE A C 1
ATOM 2967 O O . PHE A 1 381 ? -12.979 10.691 52.009 1.00 39.09 381 PHE A O 1
ATOM 2974 N N . PHE A 1 382 ? -14.557 10.052 50.543 1.00 33.88 382 PHE A N 1
ATOM 2975 C CA . PHE A 1 382 ? -14.998 11.410 50.202 1.00 33.88 382 PHE A CA 1
ATOM 2976 C C . PHE A 1 382 ? -15.805 12.086 51.321 1.00 33.88 382 PHE A C 1
ATOM 2978 O O . PHE A 1 382 ? -15.707 13.294 51.490 1.00 33.88 382 PHE A O 1
ATOM 2985 N N . PHE A 1 383 ? -16.574 11.326 52.108 1.00 43.97 383 PHE A N 1
ATOM 2986 C CA . PHE A 1 383 ? -17.341 11.869 53.239 1.00 43.97 383 PHE A CA 1
ATOM 2987 C C . PHE A 1 383 ? -16.516 12.054 54.525 1.00 43.97 383 PHE A C 1
ATOM 2989 O O . PHE A 1 383 ? -16.969 12.745 55.427 1.00 43.97 383 PHE A O 1
ATOM 2996 N N . HIS A 1 384 ? -15.311 11.480 54.617 1.00 44.62 384 HIS A N 1
ATOM 2997 C CA . HIS A 1 384 ? -14.398 11.671 55.756 1.00 44.62 384 HIS A CA 1
ATOM 2998 C C . HIS A 1 384 ? -13.364 12.796 55.563 1.00 44.62 384 HIS A C 1
ATOM 3000 O O . HIS A 1 384 ? -12.535 13.007 56.443 1.00 44.62 384 HIS A O 1
ATOM 3006 N N . THR A 1 385 ? -13.386 13.503 54.428 1.00 43.19 385 THR A N 1
ATOM 3007 C CA . THR A 1 385 ? -12.451 14.603 54.107 1.00 43.19 385 THR A CA 1
ATOM 3008 C C . THR A 1 385 ? -13.126 15.974 53.957 1.00 43.19 385 THR A C 1
ATOM 3010 O O . THR A 1 385 ? -12.504 16.894 53.428 1.00 43.19 385 THR A O 1
ATOM 3013 N N . GLN A 1 386 ? -14.363 16.130 54.446 1.00 35.16 386 GLN A N 1
ATOM 3014 C CA . GLN A 1 386 ? -15.009 17.436 54.635 1.00 35.16 386 GLN A CA 1
ATOM 3015 C C . GLN A 1 386 ? -15.021 17.854 56.099 1.00 35.16 386 GLN A C 1
ATOM 3017 O O . GLN A 1 386 ? -15.325 16.984 56.946 1.00 35.16 386 GLN A O 1
#

Foldseek 3Di:
DPLVCPALCNVFLLVV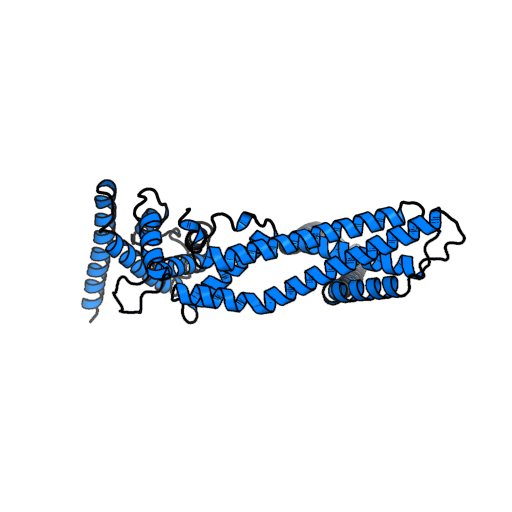LLVLLVLLVLLLVLLVVLLVLLCCLVVVPCPVVFDPLLVVLSVLLNVLSVLVNVCLVCVVPVVVVVVVVVVVVVVVVVVVVVVPPDDDDVVPVVVVVVVVVVVVVVVVVVVVVVVVVVVVCVVSVCSVPCVLVSNLVSLVVCLVVLPRDDPPVDVSSVVSSVSSVVSSVSSNVSSVSVVVSVVCCVPRLVVSLVSSCVLLVNDDPLSVLSSVVSVVSSSVSNVPSCSSPPDDLLVCLVVLCDLPHDLVSVLNSLSSVCSLLDDPDDDPDPDDPSVVSSVVVCCVQQLPQPHPVLVSLLLLLAPPRDSDPPDDPPDDPSVVSSVVSNVSSLSVLVVSLVNHDPVCNVSSVVSNVNNVVVVVVVVVVVVVPD